Protein AF-0000000071183045 (afdb_homodimer)

Secondary structure (DSSP, 8-state):
---EEEEEEEEE-GGG-S-SS----TT--SS--TTSHHHHHHHHHHTT--SSPP-EEES--PPTT-EEEEEEEEEEE--SS---HHHHHHHHHHHHHHHT-SEEEEEEEEE-TT--TTT--SEEEEEEEEEEE--GGG--S-HHHHHHHS---GGGTTTSEEE--TT--HHHHHHTGGGGSEEEE-GGGPPP-TT--TT---EEEEEEEEEEE---SS--TGGGGEEEEEEEEEES---TTHHHHHHHHHHHHHTTSS-HHHHHHHHHS--TT-S-TTSPPPPGGGEEEEEEE--GGGGGPPP--------------------------------------------/---EEEEEEEEE-GGG-S-SS----TT--SS--TTSHHHHHHHHHHTT--SSPP-EEES--PPTT-EEEEEEEEEEE--SS---HHHHHHHHHHHHHHHT-SEEEEEEEEE-TT--TTT--SEEEEEEEEEEE--GGG--S-HHHHHHHS---GGGTTTSEEE--TT--HHHHHHTGGGGSEEEE-GGGPPP-TT--TT---EEEEEEEEEEE---SS--TGGGGEEEEEEEEEES---TTHHHHHHHHHHHHHTTSS-HHHHHHHHHS--TT-S-TTSPPPPGGGEEEEEEE--GGGGGPPP------------S-------------------------------

Sequence (694 aa):
MGRRRFLMYFSYIGKQFSGLQRQITRDRENQHDVTTVQGLLEYALHRLRPENEVHVIPSSRTDQGVHALRSAAHVDLDFKWNFDSDFLTHSLNCFFSQTGVDVRVLETIEVSPHFHSRHLPQWRQYLYRFAVLNNASLLKDNKTANRYVVPLPITEAFRCHFVYDPLWDVNIARKATDIFVGTHDYTSFMARSKGVPPNLKTERTILSCELSPGRPFLPCDISKDWTFWNVRVRGRSFLYKMVRRMVSSLLALGGKKMSKTDIRYLLENPSQDNWPNYIHTVPGYALYLENVYYDPKDYWIEAPVLSTSQEGEDGDGIGEGDDEEEEEEEEEEEEIREGSSMKRSEKMGRRRFLMYFSYIGKQFSGLQRQITRDRENQHDVTTVQGLLEYALHRLRPENEVHVIPSSRTDQGVHALRSAAHVDLDFKWNFDSDFLTHSLNCFFSQTGVDVRVLETIEVSPHFHSRHLPQWRQYLYRFAVLNNASLLKDNKTANRYVVPLPITEAFRCHFVYDPLWDVNIARKATDIFVGTHDYTSFMARSKGVPPNLKTERTILSCELSPGRPFLPCDISKDWTFWNVRVRGRSFLYKMVRRMVSSLLALGGKKMSKTDIRYLLENPSQDNWPNYIHTVPGYALYLENVYYDPKDYWIEAPVLSTSQEGEDGDGIGEGDDEEEEEEEEEEEEIREGSSMKRSEK

Solvent-accessible surface area (backbone atoms only — not comparable to full-atom values): 38723 Å² total; per-residue (Å²): 112,59,77,42,28,32,41,34,32,27,20,28,58,18,73,83,24,71,13,30,56,69,78,84,52,85,86,65,74,83,75,68,49,63,48,14,52,44,21,36,53,33,43,55,51,50,73,70,59,43,77,51,80,68,57,69,41,54,36,66,79,45,55,45,21,27,26,24,64,26,40,43,26,27,36,57,46,24,37,91,63,90,77,54,45,61,52,53,24,26,53,45,26,49,50,26,62,73,69,65,51,58,50,42,48,46,44,44,40,80,36,26,86,62,49,49,46,57,76,53,44,65,32,34,30,37,36,37,34,34,28,31,34,67,48,67,85,63,61,52,91,51,66,82,49,32,79,28,43,44,58,70,50,58,86,39,63,72,48,40,41,79,40,93,44,60,77,50,32,64,67,63,25,44,70,50,32,61,77,60,46,39,76,44,41,43,35,23,38,28,61,91,53,100,76,60,60,93,80,61,79,47,64,36,43,28,75,42,46,46,65,44,84,46,66,65,52,69,82,48,81,55,42,70,40,40,48,34,32,33,39,37,40,30,23,54,59,78,56,58,59,22,69,40,35,52,50,30,51,38,55,32,29,18,61,68,75,41,52,72,65,55,54,50,45,38,48,75,50,55,30,66,79,63,50,58,87,87,60,66,70,51,72,38,30,18,31,26,37,52,36,61,40,63,57,75,74,49,40,64,37,69,72,80,73,74,75,75,79,78,76,80,76,76,73,77,76,83,82,83,80,76,76,80,76,81,76,81,77,78,81,75,82,79,79,82,74,84,72,86,79,80,77,71,73,80,133,112,58,76,42,30,33,40,34,33,28,20,30,59,16,75,82,26,72,12,32,54,68,77,85,54,86,83,65,78,86,68,70,47,64,47,15,52,44,20,36,53,34,45,55,51,50,72,70,59,44,78,50,79,68,58,70,41,53,35,65,78,46,54,46,20,27,26,25,63,26,40,44,25,27,36,55,45,23,37,91,61,90,78,55,45,62,51,54,25,27,54,45,25,49,50,27,62,73,68,65,51,58,52,41,50,44,45,44,40,79,35,27,83,63,49,50,46,57,78,54,44,66,32,32,30,36,37,36,33,33,29,32,33,65,46,66,84,62,59,53,90,51,68,82,47,32,81,28,42,44,57,69,49,61,86,38,63,70,47,40,40,78,41,92,44,60,75,51,34,64,66,63,25,44,69,50,31,60,76,61,46,40,78,42,40,42,36,23,37,28,59,91,55,100,77,61,61,94,80,60,79,46,65,35,43,27,74,42,46,44,64,45,83,45,66,64,53,68,83,47,80,56,44,70,41,39,48,37,31,33,38,38,40,29,23,55,59,78,57,58,58,24,70,39,36,54,49,29,50,37,54,33,29,19,60,68,75,39,52,72,65,55,54,50,45,38,48,76,50,55,29,67,80,62,51,59,86,89,59,67,69,50,70,38,32,18,31,28,38,53,37,63,39,63,57,76,73,48,39,64,36,70,72,79,75,75,78,78,78,80,76,80,75,79,75,69,90,75,73,83,80,78,78,79,78,80,77,80,81,77,80,74,80,77,77,81,73,80,77,82,68,90,73,80,65,87,114

Structure (mmCIF, N/CA/C/O backbone):
data_AF-0000000071183045-model_v1
#
loop_
_entity.id
_entity.type
_entity.pdbx_description
1 polymer 'tRNA pseudouridine synthase'
#
loop_
_atom_site.group_PDB
_atom_site.id
_atom_site.type_symbol
_atom_site.label_atom_id
_atom_site.label_alt_id
_atom_site.label_comp_id
_atom_site.label_asym_id
_atom_site.label_entity_id
_atom_site.label_seq_id
_atom_site.pdbx_PDB_ins_code
_atom_site.Cartn_x
_atom_site.Cartn_y
_atom_site.Cartn_z
_atom_site.occupancy
_atom_site.B_iso_or_equiv
_atom_site.auth_seq_id
_atom_site.auth_comp_id
_atom_site.auth_asym_id
_atom_site.auth_atom_id
_atom_site.pdbx_PDB_model_num
ATOM 1 N N . MET A 1 1 ? 25 -17.391 -27.828 1 68.25 1 MET A N 1
ATOM 2 C CA . MET A 1 1 ? 25.344 -18.297 -26.734 1 68.25 1 MET A CA 1
ATOM 3 C C . MET A 1 1 ? 24.25 -19.359 -26.547 1 68.25 1 MET A C 1
ATOM 5 O O . MET A 1 1 ? 24.422 -20.281 -25.766 1 68.25 1 MET A O 1
ATOM 9 N N . GLY A 1 2 ? 23.234 -19.422 -27.312 1 84.38 2 GLY A N 1
ATOM 10 C CA . GLY A 1 2 ? 22.125 -20.359 -27.328 1 84.38 2 GLY A CA 1
ATOM 11 C C . GLY A 1 2 ? 20.984 -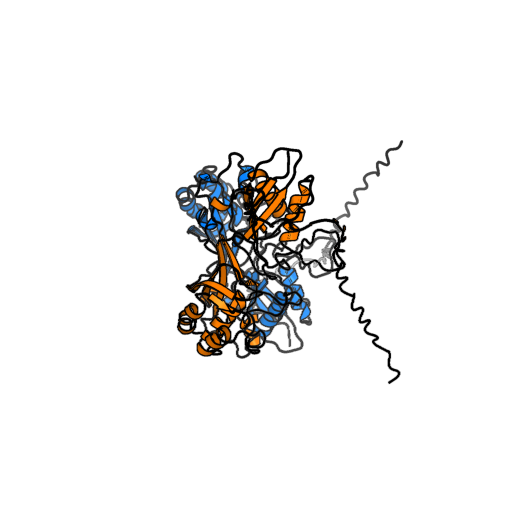19.953 -26.422 1 84.38 2 GLY A C 1
ATOM 12 O O . GLY A 1 2 ? 21.156 -19.125 -25.516 1 84.38 2 GLY A O 1
ATOM 13 N N . ARG A 1 3 ? 19.938 -20.5 -26.656 1 92.06 3 ARG A N 1
ATOM 14 C CA . ARG A 1 3 ? 18.719 -20.203 -25.906 1 92.06 3 ARG A CA 1
ATOM 15 C C . ARG A 1 3 ? 18.75 -20.812 -24.516 1 92.06 3 ARG A C 1
ATOM 17 O O . ARG A 1 3 ? 19.094 -22 -24.359 1 92.06 3 ARG A O 1
ATOM 24 N N . ARG A 1 4 ? 18.531 -19.969 -23.516 1 94.75 4 ARG A N 1
ATOM 25 C CA . ARG A 1 4 ? 18.469 -20.391 -22.125 1 94.75 4 ARG A CA 1
ATOM 26 C C . ARG A 1 4 ? 17.109 -20.094 -21.516 1 94.75 4 ARG A C 1
ATOM 28 O O . ARG A 1 4 ? 16.5 -19.062 -21.828 1 94.75 4 ARG A O 1
ATOM 35 N N . ARG A 1 5 ? 16.672 -21.047 -20.672 1 96.38 5 ARG A N 1
ATOM 36 C CA . ARG A 1 5 ? 15.406 -20.828 -19.984 1 96.38 5 ARG A CA 1
ATOM 37 C C . ARG A 1 5 ? 15.625 -20.328 -18.578 1 96.38 5 ARG A C 1
ATOM 39 O O . ARG A 1 5 ? 16.484 -20.828 -17.844 1 96.38 5 ARG A O 1
ATOM 46 N N . PHE A 1 6 ? 14.82 -19.328 -18.203 1 97.31 6 PHE A N 1
ATOM 47 C CA . PHE A 1 6 ? 14.914 -18.734 -16.875 1 97.31 6 PHE A CA 1
ATOM 48 C C . PHE A 1 6 ? 13.555 -18.766 -16.172 1 97.31 6 PHE A C 1
ATOM 50 O O . PHE A 1 6 ? 12.531 -18.453 -16.781 1 97.31 6 PHE A O 1
ATOM 57 N N . LEU A 1 7 ? 13.578 -19.266 -14.898 1 97.88 7 LEU A N 1
ATOM 58 C CA . LEU A 1 7 ? 12.469 -19.078 -13.969 1 97.88 7 LEU A CA 1
ATOM 59 C C . LEU A 1 7 ? 12.594 -17.734 -13.25 1 97.88 7 LEU A C 1
ATOM 61 O O . LEU A 1 7 ? 13.633 -17.438 -12.656 1 97.88 7 LEU A O 1
ATOM 65 N N . MET A 1 8 ? 11.586 -16.938 -13.312 1 97.75 8 MET A N 1
ATOM 66 C CA . MET A 1 8 ? 11.555 -15.641 -12.641 1 97.75 8 MET A CA 1
ATOM 67 C C . MET A 1 8 ? 10.461 -15.609 -11.578 1 97.75 8 MET A C 1
ATOM 69 O O . MET A 1 8 ? 9.297 -15.883 -11.867 1 97.75 8 MET A O 1
ATOM 73 N N . TYR A 1 9 ? 10.852 -15.359 -10.359 1 98.12 9 TYR A N 1
ATOM 74 C CA . TYR A 1 9 ? 9.891 -15.016 -9.312 1 98.12 9 TYR A CA 1
ATOM 75 C C . TYR A 1 9 ? 9.688 -13.508 -9.242 1 98.12 9 TYR A C 1
ATOM 77 O O . TYR A 1 9 ? 10.648 -12.734 -9.336 1 98.12 9 TYR A O 1
ATOM 85 N N . PHE A 1 10 ? 8.469 -13.078 -9.141 1 98.12 10 PHE A N 1
ATOM 86 C CA . PHE A 1 10 ? 8.195 -11.648 -9.141 1 98.12 10 PHE A CA 1
ATOM 87 C C . PHE A 1 10 ? 6.945 -11.336 -8.32 1 98.12 10 PHE A C 1
ATOM 89 O O . PHE A 1 10 ? 6.156 -12.234 -8.023 1 98.12 10 PHE A O 1
ATOM 96 N N . SER A 1 11 ? 6.836 -10.141 -7.898 1 98.38 11 SER A N 1
ATOM 97 C CA . SER A 1 11 ? 5.691 -9.625 -7.156 1 98.38 11 SER A CA 1
ATOM 98 C C . SER A 1 11 ? 5.102 -8.391 -7.832 1 98.38 11 SER A C 1
ATOM 100 O O . SER A 1 11 ? 5.75 -7.773 -8.68 1 98.38 11 SER A O 1
ATOM 102 N N . TYR A 1 12 ? 3.812 -8.148 -7.559 1 97.69 12 TYR A N 1
ATOM 103 C CA . TYR A 1 12 ? 3.188 -6.941 -8.094 1 97.69 12 TYR A CA 1
ATOM 104 C C . TYR A 1 12 ? 1.964 -6.551 -7.27 1 97.69 12 TYR A C 1
ATOM 106 O O . TYR A 1 12 ? 1.359 -7.398 -6.605 1 97.69 12 TYR A O 1
ATOM 114 N N . ILE A 1 13 ? 1.678 -5.246 -7.273 1 97.12 13 ILE A N 1
ATOM 115 C CA . ILE A 1 13 ? 0.384 -4.727 -6.844 1 97.12 13 ILE A CA 1
ATOM 116 C C . ILE A 1 13 ? -0.537 -4.574 -8.055 1 97.12 13 ILE A C 1
ATOM 118 O O . ILE A 1 13 ? -0.238 -3.814 -8.977 1 97.12 13 ILE A O 1
ATOM 122 N N . GLY A 1 14 ? -1.655 -5.23 -8.016 1 96.5 14 GLY A N 1
ATOM 123 C CA . GLY A 1 14 ? -2.467 -5.43 -9.211 1 96.5 14 GLY A CA 1
ATOM 124 C C . GLY A 1 14 ? -3.391 -4.262 -9.5 1 96.5 14 GLY A C 1
ATOM 125 O O . GLY A 1 14 ? -4.039 -4.223 -10.547 1 96.5 14 GLY A O 1
ATOM 126 N N . LYS A 1 15 ? -3.41 -3.264 -8.664 1 91.81 15 LYS A N 1
ATOM 127 C CA . LYS A 1 15 ? -4.387 -2.18 -8.742 1 91.81 15 LYS A CA 1
ATOM 128 C C . LYS A 1 15 ? -4.398 -1.543 -10.125 1 91.81 15 LYS A C 1
ATOM 130 O O . LYS A 1 15 ? -5.461 -1.209 -10.656 1 91.81 15 LYS A O 1
ATOM 135 N N . GLN A 1 16 ? -3.289 -1.436 -10.75 1 88.19 16 GLN A N 1
ATOM 136 C CA . GLN A 1 16 ? -3.211 -0.687 -12 1 88.19 16 GLN A CA 1
ATOM 137 C C . GLN A 1 16 ? -3.188 -1.624 -13.203 1 88.19 16 GLN A C 1
ATOM 139 O O . GLN A 1 16 ? -3.057 -1.176 -14.344 1 88.19 16 GLN A O 1
ATOM 144 N N . PHE A 1 17 ? -3.355 -2.902 -12.992 1 91.31 17 PHE A N 1
ATOM 145 C CA . PHE A 1 17 ? -3.199 -3.852 -14.094 1 91.31 17 PHE A CA 1
ATOM 146 C C . PHE A 1 17 ? -4.535 -4.492 -14.445 1 91.31 17 PHE A C 1
ATOM 148 O O . PHE A 1 17 ? -5.375 -4.715 -13.578 1 91.31 17 PHE A O 1
ATOM 155 N N . SER A 1 18 ? -4.707 -4.812 -15.648 1 87.25 18 SER A N 1
ATOM 156 C CA . SER A 1 18 ? -5.891 -5.512 -16.141 1 87.25 18 SER A CA 1
ATOM 157 C C . SER A 1 18 ? -5.781 -7.016 -15.914 1 87.25 18 SER A C 1
ATOM 159 O O . SER A 1 18 ? -6.559 -7.793 -16.469 1 87.25 18 SER A O 1
ATOM 161 N N . GLY A 1 19 ? -4.797 -7.383 -15.156 1 86.69 19 GLY A N 1
ATOM 162 C CA . GLY A 1 19 ? -4.523 -8.781 -14.883 1 86.69 19 GLY A CA 1
ATOM 163 C C . GLY A 1 19 ? -3.082 -9.172 -15.156 1 86.69 19 GLY A C 1
ATOM 164 O O . GLY A 1 19 ? -2.271 -8.336 -15.555 1 86.69 19 GLY A O 1
ATOM 165 N N . LEU A 1 20 ? -2.842 -10.383 -14.93 1 87.38 20 LEU A N 1
ATOM 166 C CA . LEU A 1 20 ? -1.481 -10.867 -15.148 1 87.38 20 LEU A CA 1
ATOM 167 C C . LEU A 1 20 ? -1.269 -11.242 -16.609 1 87.38 20 LEU A C 1
ATOM 169 O O . LEU A 1 20 ? -0.281 -10.828 -17.219 1 87.38 20 LEU A O 1
ATOM 173 N N . GLN A 1 21 ? -2.238 -12.023 -17.109 1 84 21 GLN A N 1
ATOM 174 C CA . GLN A 1 21 ? -2.039 -12.578 -18.438 1 84 21 GLN A CA 1
ATOM 175 C C . GLN A 1 21 ? -2.467 -11.594 -19.516 1 84 21 GLN A C 1
ATOM 177 O O . GLN A 1 21 ? -3.473 -10.898 -19.375 1 84 21 GLN A O 1
ATOM 182 N N . ARG A 1 22 ? -1.771 -11.602 -20.594 1 73.94 22 ARG A N 1
ATOM 183 C CA . ARG A 1 22 ? -2.064 -10.766 -21.75 1 73.94 22 ARG A CA 1
ATOM 184 C C . ARG A 1 22 ? -3.422 -11.109 -22.344 1 73.94 22 ARG A C 1
ATOM 186 O O . ARG A 1 22 ? -3.787 -12.289 -22.422 1 73.94 22 ARG A O 1
ATOM 193 N N . GLN A 1 23 ? -4.191 -10 -22.469 1 63.72 23 GLN A N 1
ATOM 194 C CA . GLN A 1 23 ? -5.473 -10.211 -23.141 1 63.72 23 GLN A CA 1
ATOM 195 C C . GLN A 1 23 ? -5.355 -9.969 -24.641 1 63.72 23 GLN A C 1
ATOM 197 O O . GLN A 1 23 ? -4.676 -9.039 -25.078 1 63.72 23 GLN A O 1
ATOM 202 N N . ILE A 1 24 ? -5.316 -11.07 -25.5 1 50.5 24 ILE A N 1
ATOM 203 C CA . ILE A 1 24 ? -5.211 -10.984 -26.953 1 50.5 24 ILE A CA 1
ATOM 204 C C . ILE A 1 24 ? -6.453 -10.297 -27.516 1 50.5 24 ILE A C 1
ATOM 206 O O . ILE A 1 24 ? -7.559 -10.836 -27.422 1 50.5 24 ILE A O 1
ATOM 210 N N . THR A 1 25 ? -6.734 -9.133 -27.25 1 44.16 25 THR A N 1
ATOM 211 C CA . THR A 1 25 ? -7.859 -8.57 -27.984 1 44.16 25 THR A CA 1
ATOM 212 C C . THR A 1 25 ? -7.508 -8.391 -29.469 1 44.16 25 THR A C 1
ATOM 214 O O . THR A 1 25 ? -6.336 -8.242 -29.812 1 44.16 25 THR A O 1
ATOM 217 N N . ARG A 1 26 ? -8.555 -8.625 -30.438 1 39.81 26 ARG A N 1
ATOM 218 C CA . ARG A 1 26 ? -8.5 -8.609 -31.906 1 39.81 26 ARG A CA 1
ATOM 219 C C . ARG A 1 26 ? -7.594 -7.492 -32.406 1 39.81 26 ARG A C 1
ATOM 221 O O . ARG A 1 26 ? -6.961 -7.625 -33.438 1 39.81 26 ARG A O 1
ATOM 228 N N . ASP A 1 27 ? -8.008 -6.375 -32.219 1 40.09 27 ASP A N 1
ATOM 229 C CA . ASP A 1 27 ? -7.477 -5.254 -33 1 40.09 27 ASP A CA 1
ATOM 230 C C . ASP A 1 27 ? -6.008 -5 -32.656 1 40.09 27 ASP A C 1
ATOM 232 O O . ASP A 1 27 ? -5.359 -4.16 -33.281 1 40.09 27 ASP A O 1
ATOM 236 N N . ARG A 1 28 ? -5.688 -5.379 -31.438 1 42.72 28 ARG A N 1
ATOM 237 C CA . ARG A 1 28 ? -4.363 -4.848 -31.125 1 42.72 28 ARG A CA 1
ATOM 238 C C . ARG A 1 28 ? -3.271 -5.852 -31.484 1 42.72 28 ARG A C 1
ATOM 240 O O . ARG A 1 28 ? -2.889 -6.68 -30.656 1 42.72 28 ARG A O 1
ATOM 247 N N . GLU A 1 29 ? -3.215 -6.484 -32.562 1 41.19 29 GLU A N 1
ATOM 248 C CA . GLU A 1 29 ? -2.148 -7.316 -33.125 1 41.19 29 GLU A CA 1
ATOM 249 C C . GLU A 1 29 ? -0.811 -7.008 -32.438 1 41.19 29 GLU A C 1
ATOM 251 O O . GLU A 1 29 ? 0.096 -7.844 -32.438 1 41.19 29 GLU A O 1
ATOM 256 N N . ASN A 1 30 ? -0.237 -5.75 -32.625 1 45.41 30 ASN A N 1
ATOM 257 C CA . ASN A 1 30 ? 1.165 -5.434 -32.406 1 45.41 30 ASN A CA 1
ATOM 258 C C . ASN A 1 30 ? 1.554 -5.695 -30.938 1 45.41 30 ASN A C 1
ATOM 260 O O . ASN A 1 30 ? 2.51 -6.422 -30.672 1 45.41 30 ASN A O 1
ATOM 264 N N . GLN A 1 31 ? 1.867 -4.418 -30.125 1 50.59 31 GLN A N 1
ATOM 265 C CA . GLN A 1 31 ? 2.846 -3.836 -29.203 1 50.59 31 GLN A CA 1
ATOM 266 C C . GLN A 1 31 ? 2.604 -4.305 -27.781 1 50.59 31 GLN A C 1
ATOM 268 O O . GLN A 1 31 ? 1.547 -4.859 -27.469 1 50.59 31 GLN A O 1
ATOM 273 N N . HIS A 1 32 ? 3.523 -4.195 -26.906 1 63.12 32 HIS A N 1
ATOM 274 C CA . HIS A 1 32 ? 3.65 -4.465 -25.484 1 63.12 32 HIS A CA 1
ATOM 275 C C . HIS A 1 32 ? 2.432 -3.965 -24.719 1 63.12 32 HIS A C 1
ATOM 277 O O . HIS A 1 32 ? 2.15 -2.764 -24.703 1 63.12 32 HIS A O 1
ATOM 283 N N . ASP A 1 33 ? 1.422 -5.023 -24.469 1 74.81 33 ASP A N 1
ATOM 284 C CA . ASP A 1 33 ? 0.306 -4.66 -23.609 1 74.81 33 ASP A CA 1
ATOM 285 C C . ASP A 1 33 ? 0.79 -4.352 -22.188 1 74.81 33 ASP A C 1
ATOM 287 O O . ASP A 1 33 ? 0.733 -5.211 -21.312 1 74.81 33 ASP A O 1
ATOM 291 N N . VAL A 1 34 ? 1.215 -3.215 -21.984 1 79.75 34 VAL A N 1
ATOM 292 C CA . VAL A 1 34 ? 1.833 -2.828 -20.719 1 79.75 34 VAL A CA 1
ATOM 293 C C . VAL A 1 34 ? 0.755 -2.619 -19.672 1 79.75 34 VAL A C 1
ATOM 295 O O . VAL A 1 34 ? 1.056 -2.232 -18.531 1 79.75 34 VAL A O 1
ATOM 298 N N . THR A 1 35 ? -0.476 -3.062 -20.094 1 86.62 35 THR A N 1
ATOM 299 C CA . THR A 1 35 ? -1.547 -2.953 -19.109 1 86.62 35 THR A CA 1
ATOM 300 C C . THR A 1 35 ? -1.639 -4.223 -18.266 1 86.62 35 THR A C 1
ATOM 302 O O . THR A 1 35 ? -2.352 -4.254 -17.25 1 86.62 35 THR A O 1
ATOM 305 N N . THR A 1 36 ? -0.938 -5.234 -18.766 1 92.62 36 THR A N 1
ATOM 306 C CA . THR A 1 36 ? -0.857 -6.48 -18.016 1 92.62 36 THR A CA 1
ATOM 307 C C . THR A 1 36 ? 0.551 -6.691 -17.453 1 92.62 36 THR A C 1
ATOM 309 O O . THR A 1 36 ? 1.516 -6.125 -17.969 1 92.62 36 THR A O 1
ATOM 312 N N . VAL A 1 37 ? 0.667 -7.52 -16.438 1 95.62 37 VAL A N 1
ATOM 313 C CA . VAL A 1 37 ? 1.967 -7.785 -15.836 1 95.62 37 VAL A CA 1
ATOM 314 C C . VAL A 1 37 ? 2.85 -8.547 -16.812 1 95.62 37 VAL A C 1
ATOM 316 O O . VAL A 1 37 ? 4.027 -8.227 -16.984 1 95.62 37 VAL A O 1
ATOM 319 N N . GLN A 1 38 ? 2.215 -9.555 -17.484 1 95.56 38 GLN A N 1
ATOM 320 C CA . GLN A 1 38 ? 2.945 -10.32 -18.484 1 95.56 38 GLN A CA 1
ATOM 321 C C . GLN A 1 38 ? 3.492 -9.406 -19.578 1 95.56 38 GLN A C 1
ATOM 323 O O . GLN A 1 38 ? 4.668 -9.5 -19.938 1 95.56 38 GLN A O 1
ATOM 328 N N . GLY A 1 39 ? 2.639 -8.586 -20.094 1 93.94 39 GLY A N 1
ATOM 329 C CA . GLY A 1 39 ? 3.066 -7.656 -21.125 1 93.94 39 GLY A CA 1
ATOM 330 C C . GLY A 1 39 ? 4.195 -6.746 -20.672 1 93.94 39 GLY A C 1
ATOM 331 O O . GLY A 1 39 ? 5.117 -6.473 -21.453 1 93.94 39 GLY A O 1
ATOM 332 N N . LEU A 1 40 ? 4.133 -6.281 -19.484 1 94.31 40 LEU A N 1
ATOM 333 C CA . LEU A 1 40 ? 5.164 -5.406 -18.938 1 94.31 40 LEU A CA 1
ATOM 334 C C . LEU A 1 40 ? 6.492 -6.145 -18.812 1 94.31 40 LEU A C 1
ATOM 336 O O . LEU A 1 40 ? 7.547 -5.594 -19.141 1 94.31 40 LEU A O 1
ATOM 340 N N . LEU A 1 41 ? 6.445 -7.355 -18.328 1 96.44 41 LEU A N 1
ATOM 341 C CA . LEU A 1 41 ? 7.648 -8.18 -18.219 1 96.44 41 LEU A CA 1
ATOM 342 C C . LEU A 1 41 ? 8.281 -8.391 -19.594 1 96.44 41 LEU A C 1
ATOM 344 O O . LEU A 1 41 ? 9.5 -8.242 -19.75 1 96.44 41 LEU A O 1
ATOM 348 N N . GLU A 1 42 ? 7.457 -8.719 -20.547 1 96.12 42 GLU A N 1
ATOM 349 C CA . GLU A 1 42 ? 7.945 -8.953 -21.906 1 96.12 42 GLU A CA 1
ATOM 350 C C . GLU A 1 42 ? 8.555 -7.691 -22.5 1 96.12 42 GLU A C 1
ATOM 352 O O . GLU A 1 42 ? 9.609 -7.746 -23.141 1 96.12 42 GLU A O 1
ATOM 357 N N . TYR A 1 43 ? 7.906 -6.621 -22.234 1 94.5 43 TYR A N 1
ATOM 358 C CA . TYR A 1 43 ? 8.422 -5.348 -22.719 1 94.5 43 TYR A CA 1
ATOM 359 C C . TYR A 1 43 ? 9.789 -5.047 -22.109 1 94.5 43 TYR A C 1
ATOM 361 O O . TYR A 1 43 ? 10.727 -4.691 -22.828 1 94.5 43 TYR A O 1
ATOM 369 N N . ALA A 1 44 ? 9.883 -5.156 -20.844 1 96 44 ALA A N 1
ATOM 370 C CA . ALA A 1 44 ? 11.141 -4.883 -20.141 1 96 44 ALA A CA 1
ATOM 371 C C . ALA A 1 44 ? 12.258 -5.789 -20.641 1 96 44 ALA A C 1
ATOM 373 O O . ALA A 1 44 ? 13.391 -5.344 -20.812 1 96 44 ALA A O 1
ATOM 374 N N . LEU A 1 45 ? 11.961 -7.043 -20.891 1 96.06 45 LEU A N 1
ATOM 375 C CA . LEU A 1 45 ? 12.945 -8 -21.391 1 96.06 45 LEU A CA 1
ATOM 376 C C . LEU A 1 45 ? 13.352 -7.684 -22.828 1 96.06 45 LEU A C 1
ATOM 378 O O . LEU A 1 45 ? 14.516 -7.832 -23.188 1 96.06 45 LEU A O 1
ATOM 382 N N . HIS A 1 46 ? 12.406 -7.32 -23.578 1 94.44 46 HIS A N 1
ATOM 383 C CA . HIS A 1 46 ? 12.672 -6.973 -24.969 1 94.44 46 HIS A CA 1
ATOM 384 C C . HIS A 1 46 ? 13.672 -5.828 -25.078 1 94.44 46 HIS A C 1
ATOM 386 O O . HIS A 1 46 ? 14.477 -5.785 -26.016 1 94.44 46 HIS A O 1
ATOM 392 N N . ARG A 1 47 ? 13.594 -4.973 -24.125 1 93.94 47 ARG A N 1
ATOM 393 C CA . ARG A 1 47 ? 14.492 -3.826 -24.125 1 93.94 47 ARG A CA 1
ATOM 394 C C . ARG A 1 47 ? 15.945 -4.273 -24 1 93.94 47 ARG A C 1
ATOM 396 O O . ARG A 1 47 ? 16.859 -3.521 -24.328 1 93.94 47 ARG A O 1
ATOM 403 N N . LEU A 1 48 ? 16.172 -5.484 -23.516 1 94.5 48 LEU A N 1
ATOM 404 C CA . LEU A 1 48 ? 17.516 -6.012 -23.375 1 94.5 48 LEU A CA 1
ATOM 405 C C . LEU A 1 48 ? 18.016 -6.586 -24.703 1 94.5 48 LEU A C 1
ATOM 407 O O . LEU A 1 48 ? 19.156 -7.059 -24.797 1 94.5 48 LEU A O 1
ATOM 411 N N . ARG A 1 49 ? 17.188 -6.672 -25.656 1 93.06 49 ARG A N 1
ATOM 412 C CA . ARG A 1 49 ? 17.484 -6.988 -27.062 1 93.06 49 ARG A CA 1
ATOM 413 C C . ARG A 1 49 ? 17.953 -8.43 -27.203 1 93.06 49 ARG A C 1
ATOM 415 O O . ARG A 1 49 ? 19 -8.695 -27.797 1 93.06 49 ARG A O 1
ATOM 422 N N . PRO A 1 50 ? 17.219 -9.312 -26.703 1 94.62 50 PRO A N 1
ATOM 423 C CA . PRO A 1 50 ? 17.531 -10.703 -27.031 1 94.62 50 PRO A CA 1
ATOM 424 C C . PRO A 1 50 ? 17.359 -11.016 -28.516 1 94.62 50 PRO A C 1
ATOM 426 O O . PRO A 1 50 ? 16.641 -10.289 -29.234 1 94.62 50 PRO A O 1
ATOM 429 N N . GLU A 1 51 ? 17.969 -12.117 -28.984 1 94.38 51 GLU A N 1
ATOM 430 C CA . GLU A 1 51 ? 17.906 -12.516 -30.391 1 94.38 51 GLU A CA 1
ATOM 431 C C . GLU A 1 51 ? 16.547 -13.141 -30.719 1 94.38 51 GLU A C 1
ATOM 433 O O . GLU A 1 51 ? 16.094 -13.086 -31.859 1 94.38 51 GLU A O 1
ATOM 438 N N . ASN A 1 52 ? 15.992 -13.719 -29.75 1 94.56 52 ASN A N 1
ATOM 439 C CA . ASN A 1 52 ? 14.711 -14.375 -29.969 1 94.56 52 ASN A CA 1
ATOM 440 C C . ASN A 1 52 ? 13.539 -13.5 -29.516 1 94.56 52 ASN A C 1
ATOM 442 O O . ASN A 1 52 ? 13.742 -12.516 -28.812 1 94.56 52 ASN A O 1
ATOM 446 N N . GLU A 1 53 ? 12.359 -13.883 -30 1 93.31 53 GLU A N 1
ATOM 447 C CA . GLU A 1 53 ? 11.141 -13.258 -29.484 1 93.31 53 GLU A CA 1
ATOM 448 C C . GLU A 1 53 ? 10.914 -13.617 -28.016 1 93.31 53 GLU A C 1
ATOM 450 O O . GLU A 1 53 ? 11.117 -14.766 -27.609 1 93.31 53 GLU A O 1
ATOM 455 N N . VAL A 1 54 ? 10.523 -12.633 -27.266 1 94.75 54 VAL A N 1
ATOM 456 C CA . VAL A 1 54 ? 10.336 -12.82 -25.828 1 94.75 54 VAL A CA 1
ATOM 457 C C . VAL A 1 54 ? 8.883 -13.211 -25.547 1 94.75 54 VAL A C 1
ATOM 459 O O . VAL A 1 54 ? 7.961 -12.469 -25.875 1 94.75 54 VAL A O 1
ATOM 462 N N . HIS A 1 55 ? 8.711 -14.367 -25 1 94.88 55 HIS A N 1
ATOM 463 C CA . HIS A 1 55 ? 7.406 -14.852 -24.578 1 94.88 55 HIS A CA 1
ATOM 464 C C . HIS A 1 55 ? 7.461 -15.359 -23.141 1 94.88 55 HIS A C 1
ATOM 466 O O . HIS A 1 55 ? 8.086 -16.391 -22.859 1 94.88 55 HIS A O 1
ATOM 472 N N . VAL A 1 56 ? 6.797 -14.625 -22.297 1 96.38 56 VAL A N 1
ATOM 473 C CA . VAL A 1 56 ? 6.77 -14.992 -20.891 1 96.38 56 VAL A CA 1
ATOM 474 C C . VAL A 1 56 ? 5.574 -15.898 -20.609 1 96.38 56 VAL A C 1
ATOM 476 O O . VAL A 1 56 ? 4.449 -15.594 -21.016 1 96.38 56 VAL A O 1
ATOM 479 N N . ILE A 1 57 ? 5.793 -17.031 -19.938 1 96.88 57 ILE A N 1
ATOM 480 C CA . ILE A 1 57 ? 4.73 -17.969 -19.562 1 96.88 57 ILE A CA 1
ATOM 481 C C . ILE A 1 57 ? 4.492 -17.922 -18.062 1 96.88 57 ILE A C 1
ATOM 483 O O . ILE A 1 57 ? 5.305 -18.422 -17.281 1 96.88 57 ILE A O 1
ATOM 487 N N . PRO A 1 58 ? 3.434 -17.328 -17.656 1 96.56 58 PRO A N 1
ATOM 488 C CA . PRO A 1 58 ? 3.156 -17.219 -16.219 1 96.56 58 PRO A CA 1
ATOM 489 C C . PRO A 1 58 ? 2.711 -18.547 -15.609 1 96.56 58 PRO A C 1
ATOM 491 O O . PRO A 1 58 ? 2.143 -19.391 -16.297 1 96.56 58 PRO A O 1
ATOM 494 N N . SER A 1 59 ? 3.053 -18.688 -14.32 1 96.06 59 SER A N 1
ATOM 495 C CA . SER A 1 59 ? 2.619 -19.844 -13.555 1 96.06 59 SER A CA 1
ATOM 496 C C . SER A 1 59 ? 1.121 -19.797 -13.273 1 96.06 59 SER A C 1
ATOM 498 O O . SER A 1 59 ? 0.476 -20.844 -13.141 1 96.06 59 SER A O 1
ATOM 500 N N . SER A 1 60 ? 0.613 -18.594 -13.102 1 93.31 60 SER A N 1
ATOM 501 C CA . SER A 1 60 ? -0.767 -18.375 -12.688 1 93.31 60 SER A CA 1
ATOM 502 C C . SER A 1 60 ? -1.4 -17.234 -13.492 1 93.31 60 SER A C 1
ATOM 504 O O . SER A 1 60 ? -0.695 -16.406 -14.062 1 93.31 60 SER A O 1
ATOM 506 N N . ARG A 1 61 ? -2.705 -17.297 -13.562 1 88.19 61 ARG A N 1
ATOM 507 C CA . ARG A 1 61 ? -3.486 -16.219 -14.148 1 88.19 61 ARG A CA 1
ATOM 508 C C . ARG A 1 61 ? -4.328 -15.508 -13.094 1 88.19 61 ARG A C 1
ATOM 510 O O . ARG A 1 61 ? -5.23 -16.109 -12.508 1 88.19 61 ARG A O 1
ATOM 517 N N . THR A 1 62 ? -3.902 -14.328 -12.742 1 91.88 62 THR A N 1
ATOM 518 C CA . THR A 1 62 ? -4.668 -13.562 -11.758 1 91.88 62 THR A CA 1
ATOM 519 C C . THR A 1 62 ? -5.555 -12.531 -12.453 1 91.88 62 THR A C 1
ATOM 521 O O . THR A 1 62 ? -5.156 -11.93 -13.445 1 91.88 62 THR A O 1
ATOM 524 N N . ASP A 1 63 ? -6.73 -12.336 -11.867 1 90.69 63 ASP A N 1
ATOM 525 C CA . ASP A 1 63 ? -7.711 -11.383 -12.383 1 90.69 63 ASP A CA 1
ATOM 526 C C . ASP A 1 63 ? -7.227 -9.945 -12.203 1 90.69 63 ASP A C 1
ATOM 528 O O . ASP A 1 63 ? -6.219 -9.703 -11.531 1 90.69 63 ASP A O 1
ATOM 532 N N . GLN A 1 64 ? -7.953 -9.125 -12.859 1 92.5 64 GLN A N 1
ATOM 533 C CA . GLN A 1 64 ? -7.711 -7.695 -12.68 1 92.5 64 GLN A CA 1
ATOM 534 C C . GLN A 1 64 ? -7.766 -7.309 -11.203 1 92.5 64 GLN A C 1
ATOM 536 O O . GLN A 1 64 ? -8.664 -7.738 -10.477 1 92.5 64 GLN A O 1
ATOM 541 N N . GLY A 1 65 ? -6.75 -6.605 -10.82 1 95.12 65 GLY A N 1
ATOM 542 C CA . GLY A 1 65 ? -6.758 -6.051 -9.477 1 95.12 65 GLY A CA 1
ATOM 543 C C . GLY A 1 65 ? -6.094 -6.953 -8.453 1 95.12 65 GLY A C 1
ATOM 544 O O . GLY A 1 65 ? -5.762 -6.512 -7.355 1 95.12 65 GLY A O 1
ATOM 545 N N . VAL A 1 66 ? -5.945 -8.234 -8.789 1 98.12 66 VAL A N 1
ATOM 546 C CA . VAL A 1 66 ? -5.348 -9.172 -7.852 1 98.12 66 VAL A CA 1
ATOM 547 C C . VAL A 1 66 ? -3.85 -8.906 -7.73 1 98.12 66 VAL A C 1
ATOM 549 O O . VAL A 1 66 ? -3.189 -8.586 -8.719 1 98.12 66 VAL A O 1
ATOM 552 N N . HIS A 1 67 ? -3.334 -8.992 -6.535 1 98.19 67 HIS A N 1
ATOM 553 C CA . HIS A 1 67 ? -1.921 -8.781 -6.246 1 98.19 67 HIS A CA 1
ATOM 554 C C . HIS A 1 67 ? -1.157 -10.102 -6.234 1 98.19 67 HIS A C 1
ATOM 556 O O . HIS A 1 67 ? -1.764 -11.172 -6.207 1 98.19 67 HIS A O 1
ATOM 562 N N . ALA A 1 68 ? 0.145 -9.984 -6.246 1 98.31 68 ALA A N 1
ATOM 563 C CA . ALA A 1 68 ? 0.994 -11.156 -6.043 1 98.31 68 ALA A CA 1
ATOM 564 C C . ALA A 1 68 ? 2.209 -10.812 -5.188 1 98.31 68 ALA A C 1
ATOM 566 O O . ALA A 1 68 ? 2.922 -9.844 -5.473 1 98.31 68 ALA A O 1
ATOM 567 N N . LEU A 1 69 ? 2.41 -11.602 -4.164 1 98.12 69 LEU A N 1
ATOM 568 C CA . LEU A 1 69 ? 3.598 -11.445 -3.328 1 98.12 69 LEU A CA 1
ATOM 569 C C . LEU A 1 69 ? 4.766 -12.242 -3.893 1 98.12 69 LEU A C 1
ATOM 571 O O . LEU A 1 69 ? 5.926 -11.836 -3.76 1 98.12 69 LEU A O 1
ATOM 575 N N . ARG A 1 70 ? 4.461 -13.344 -4.477 1 98.06 70 ARG A N 1
ATOM 576 C CA . ARG A 1 70 ? 5.453 -14.195 -5.125 1 98.06 70 ARG A CA 1
ATOM 577 C C . ARG A 1 70 ? 4.82 -15.039 -6.227 1 98.06 70 ARG A C 1
ATOM 579 O O . ARG A 1 70 ? 4.441 -16.188 -5.992 1 98.06 70 ARG A O 1
ATOM 586 N N . SER A 1 71 ? 4.762 -14.484 -7.352 1 97.88 71 SER A N 1
ATOM 587 C CA . SER A 1 71 ? 4.359 -15.203 -8.555 1 97.88 71 SER A CA 1
ATOM 588 C C . SER A 1 71 ? 5.57 -15.773 -9.289 1 97.88 71 SER A C 1
ATOM 590 O O . SER A 1 71 ? 6.703 -15.648 -8.82 1 97.88 71 SER A O 1
ATOM 592 N N . ALA A 1 72 ? 5.297 -16.531 -10.383 1 98.06 72 ALA A N 1
ATOM 593 C CA . ALA A 1 72 ? 6.391 -17.156 -11.133 1 98.06 72 ALA A CA 1
ATOM 594 C C . ALA A 1 72 ? 6.07 -17.203 -12.625 1 98.06 72 ALA A C 1
ATOM 596 O O . ALA A 1 72 ? 4.902 -17.234 -13.016 1 98.06 72 ALA A O 1
ATOM 597 N N . ALA A 1 73 ? 7.078 -17.156 -13.422 1 98.12 73 ALA A N 1
ATOM 598 C CA . ALA A 1 73 ? 7 -17.344 -14.867 1 98.12 73 ALA A CA 1
ATOM 599 C C . ALA A 1 73 ? 8.328 -17.844 -15.43 1 98.12 73 ALA A C 1
ATOM 601 O O . ALA A 1 73 ? 9.375 -17.688 -14.789 1 98.12 73 ALA A O 1
ATOM 602 N N . HIS A 1 74 ? 8.242 -18.484 -16.531 1 97.81 74 HIS A N 1
ATOM 603 C CA . HIS A 1 74 ? 9.5 -18.781 -17.203 1 97.81 74 HIS A CA 1
ATOM 604 C C . HIS A 1 74 ? 9.562 -18.109 -18.578 1 97.81 74 HIS A C 1
ATOM 606 O O . HIS A 1 74 ? 8.539 -17.719 -19.125 1 97.81 74 HIS A O 1
ATOM 612 N N . VAL A 1 75 ? 10.75 -17.969 -19.078 1 97.5 75 VAL A N 1
ATOM 613 C CA . VAL A 1 75 ? 11 -17.312 -20.344 1 97.5 75 VAL A CA 1
ATOM 614 C C . VAL A 1 75 ? 12.281 -17.859 -20.969 1 97.5 75 VAL A C 1
ATOM 616 O O . VAL A 1 75 ? 13.234 -18.188 -20.266 1 97.5 75 VAL A O 1
ATOM 619 N N . ASP A 1 76 ? 12.266 -18.016 -22.25 1 97.12 76 ASP A N 1
ATOM 620 C CA . ASP A 1 76 ? 13.453 -18.375 -23.016 1 97.12 76 ASP A CA 1
ATOM 621 C C . ASP A 1 76 ? 14.133 -17.125 -23.578 1 97.12 76 ASP A C 1
ATOM 623 O O . ASP A 1 76 ? 13.484 -16.281 -24.188 1 97.12 76 ASP A O 1
ATOM 627 N N . LEU A 1 77 ? 15.422 -17.078 -23.281 1 96.31 77 LEU A N 1
ATOM 628 C CA . LEU A 1 77 ? 16.188 -15.922 -23.75 1 96.31 77 LEU A CA 1
ATOM 629 C C . LEU A 1 77 ? 17.453 -16.375 -24.453 1 96.31 77 LEU A C 1
ATOM 631 O O . LEU A 1 77 ? 18.141 -17.281 -24 1 96.31 77 LEU A O 1
ATOM 635 N N . ASP A 1 78 ? 17.719 -15.711 -25.609 1 94.62 78 ASP A N 1
ATOM 636 C CA . ASP A 1 78 ? 18.922 -15.914 -26.406 1 94.62 78 ASP A CA 1
ATOM 637 C C . ASP A 1 78 ? 19.656 -14.602 -26.625 1 94.62 78 ASP A C 1
ATOM 639 O O . ASP A 1 78 ? 19.203 -13.742 -27.391 1 94.62 78 ASP A O 1
ATOM 643 N N . PHE A 1 79 ? 20.75 -14.469 -25.844 1 90.81 79 PHE A N 1
ATOM 644 C CA . PHE A 1 79 ? 21.562 -13.266 -26 1 90.81 79 PHE A CA 1
ATOM 645 C C . PHE A 1 79 ? 22.859 -13.594 -26.719 1 90.81 79 PHE A C 1
ATOM 647 O O . PHE A 1 79 ? 23.359 -14.719 -26.641 1 90.81 79 PHE A O 1
ATOM 654 N N . LYS A 1 80 ? 23.516 -12.516 -27.344 1 86.69 80 LYS A N 1
ATOM 655 C CA . LYS A 1 80 ? 24.812 -12.656 -28 1 86.69 80 LYS A CA 1
ATOM 656 C C . LYS A 1 80 ? 25.953 -12.539 -27 1 86.69 80 LYS A C 1
ATOM 658 O O . LYS A 1 80 ? 27.109 -12.789 -27.328 1 86.69 80 LYS A O 1
ATOM 663 N N . TRP A 1 81 ? 25.594 -12.102 -25.812 1 84.44 81 TRP A N 1
ATOM 664 C CA . TRP A 1 81 ? 26.594 -11.883 -24.781 1 84.44 81 TRP A CA 1
ATOM 665 C C . TRP A 1 81 ? 26.266 -12.688 -23.531 1 84.44 81 TRP A C 1
ATOM 667 O O . TRP A 1 81 ? 25.156 -13.188 -23.375 1 84.44 81 TRP A O 1
ATOM 677 N N . ASN A 1 82 ? 27.266 -12.836 -22.734 1 83 82 ASN A N 1
ATOM 678 C CA . ASN A 1 82 ? 27.078 -13.578 -21.5 1 83 82 ASN A CA 1
ATOM 679 C C . ASN A 1 82 ? 26.453 -12.711 -20.406 1 83 82 ASN A C 1
ATOM 681 O O . ASN A 1 82 ? 26.781 -11.531 -20.281 1 83 82 ASN A O 1
ATOM 685 N N . PHE A 1 83 ? 25.516 -13.234 -19.781 1 82.19 83 PHE A N 1
ATOM 686 C CA . PHE A 1 83 ? 24.875 -12.57 -18.641 1 82.19 83 PHE A CA 1
ATOM 687 C C . PHE A 1 83 ? 24.516 -13.578 -17.562 1 82.19 83 PHE A C 1
ATOM 689 O O . PHE A 1 83 ? 24.422 -14.781 -17.812 1 82.19 83 PHE A O 1
ATOM 696 N N . ASP A 1 84 ? 24.422 -13.062 -16.359 1 82.75 84 ASP A N 1
ATOM 697 C CA . ASP A 1 84 ? 23.984 -13.961 -15.297 1 82.75 84 ASP A CA 1
ATOM 698 C C . ASP A 1 84 ? 22.594 -13.594 -14.797 1 82.75 84 ASP A C 1
ATOM 700 O O . ASP A 1 84 ? 22 -12.609 -15.25 1 82.75 84 ASP A O 1
ATOM 704 N N . SER A 1 85 ? 22.094 -14.438 -13.938 1 86.31 85 SER A N 1
ATOM 705 C CA . SER A 1 85 ? 20.734 -14.305 -13.422 1 86.31 85 SER A CA 1
ATOM 706 C C . SER A 1 85 ? 20.547 -12.992 -12.672 1 86.31 85 SER A C 1
ATOM 708 O O . SER A 1 85 ? 19.5 -12.359 -12.766 1 86.31 85 SER A O 1
ATOM 710 N N . ASP A 1 86 ? 21.562 -12.531 -12.07 1 88.75 86 ASP A N 1
ATOM 711 C CA . ASP A 1 86 ? 21.484 -11.281 -11.312 1 88.75 86 ASP A CA 1
ATOM 712 C C . ASP A 1 86 ? 21.359 -10.078 -12.25 1 88.75 86 ASP A C 1
ATOM 714 O O . ASP A 1 86 ? 20.703 -9.094 -11.914 1 88.75 86 ASP A O 1
ATOM 718 N N . PHE A 1 87 ? 21.969 -10.281 -13.344 1 91.62 87 PHE A N 1
ATOM 719 C CA . PHE A 1 87 ? 21.875 -9.211 -14.328 1 91.62 87 PHE A CA 1
ATOM 720 C C . PHE A 1 87 ? 20.438 -8.984 -14.758 1 91.62 87 PHE A C 1
ATOM 722 O O . PHE A 1 87 ? 19.984 -7.84 -14.867 1 91.62 87 PHE A O 1
ATOM 729 N N . LEU A 1 88 ? 19.734 -10.062 -15.016 1 94.56 88 LEU A N 1
ATOM 730 C CA . LEU A 1 88 ? 18.344 -9.961 -15.438 1 94.56 88 LEU A CA 1
ATOM 731 C C . LEU A 1 88 ? 17.5 -9.289 -14.367 1 94.56 88 LEU A C 1
ATOM 733 O O . LEU A 1 88 ? 16.75 -8.352 -14.648 1 94.56 88 LEU A O 1
ATOM 737 N N . THR A 1 89 ? 17.641 -9.758 -13.156 1 96.38 89 THR A N 1
ATOM 738 C CA . THR A 1 89 ? 16.906 -9.18 -12.031 1 96.38 89 THR A CA 1
ATOM 739 C C . THR A 1 89 ? 17.219 -7.695 -11.891 1 96.38 89 THR A C 1
ATOM 741 O O . THR A 1 89 ? 16.312 -6.871 -11.773 1 96.38 89 THR A O 1
ATOM 744 N N . HIS A 1 90 ? 18.469 -7.387 -12 1 95.56 90 HIS A N 1
ATOM 745 C CA . HIS A 1 90 ? 18.922 -6.004 -11.891 1 95.56 90 HIS A CA 1
ATOM 746 C C . HIS A 1 90 ? 18.312 -5.133 -12.977 1 95.56 90 HIS A C 1
ATOM 748 O O . HIS A 1 90 ? 17.734 -4.078 -12.688 1 95.56 90 HIS A O 1
ATOM 754 N N . SER A 1 91 ? 18.422 -5.578 -14.141 1 95.62 91 SER A N 1
ATOM 755 C CA . SER A 1 91 ? 18 -4.789 -15.289 1 95.62 91 SER A CA 1
ATOM 756 C C . SER A 1 91 ? 16.484 -4.566 -15.273 1 95.62 91 SER A C 1
ATOM 758 O O . SER A 1 91 ? 16.016 -3.455 -15.531 1 95.62 91 SER A O 1
ATOM 760 N N . LEU A 1 92 ? 15.773 -5.578 -14.984 1 96.94 92 LEU A N 1
ATOM 761 C CA . LEU A 1 92 ? 14.32 -5.469 -14.945 1 96.94 92 LEU A CA 1
ATOM 762 C C . LEU A 1 92 ? 13.883 -4.52 -13.836 1 96.94 92 LEU A C 1
ATOM 764 O O . LEU A 1 92 ? 13.055 -3.629 -14.062 1 96.94 92 LEU A O 1
ATOM 768 N N . ASN A 1 93 ? 14.469 -4.641 -12.688 1 97.12 93 ASN A N 1
ATOM 769 C CA . ASN A 1 93 ? 14.07 -3.809 -11.555 1 97.12 93 ASN A CA 1
ATOM 770 C C . ASN A 1 93 ? 14.508 -2.357 -11.75 1 97.12 93 ASN A C 1
ATOM 772 O O . ASN A 1 93 ? 13.828 -1.438 -11.289 1 97.12 93 ASN A O 1
ATOM 776 N N . CYS A 1 94 ? 15.609 -2.219 -12.383 1 95.62 94 CYS A N 1
ATOM 777 C CA . CYS A 1 94 ? 16 -0.859 -12.75 1 95.62 94 CYS A CA 1
ATOM 778 C C . CYS A 1 94 ? 14.922 -0.199 -13.602 1 95.62 94 CYS A C 1
ATOM 780 O O . CYS A 1 94 ? 14.508 0.93 -13.328 1 95.62 94 CYS A O 1
ATOM 782 N N . PHE A 1 95 ? 14.477 -0.951 -14.539 1 95.56 95 PHE A N 1
ATOM 783 C CA . PHE A 1 95 ? 13.438 -0.454 -15.43 1 95.56 95 PHE A CA 1
ATOM 784 C C . PHE A 1 95 ? 12.148 -0.181 -14.664 1 95.56 95 PHE A C 1
ATOM 786 O O . PHE A 1 95 ? 11.562 0.894 -14.789 1 95.56 95 PHE A O 1
ATOM 793 N N . PHE A 1 96 ? 11.711 -1.092 -13.859 1 95.19 96 PHE A N 1
ATOM 794 C CA . PHE A 1 96 ? 10.453 -0.959 -13.125 1 95.19 96 PHE A CA 1
ATOM 795 C C . PHE A 1 96 ? 10.523 0.198 -12.133 1 95.19 96 PHE A C 1
ATOM 797 O O . PHE A 1 96 ? 9.547 0.928 -11.953 1 95.19 96 PHE A O 1
ATOM 804 N N . SER A 1 97 ? 11.648 0.352 -11.484 1 91.19 97 SER A N 1
ATOM 805 C CA . SER A 1 97 ? 11.82 1.454 -10.547 1 91.19 97 SER A CA 1
ATOM 806 C C . SER A 1 97 ? 11.727 2.803 -11.25 1 91.19 97 SER A C 1
ATOM 808 O O . SER A 1 97 ? 11.109 3.736 -10.734 1 91.19 97 SER A O 1
ATOM 810 N N . GLN A 1 98 ? 12.273 2.867 -12.391 1 90.5 98 GLN A N 1
ATOM 811 C CA . GLN A 1 98 ? 12.281 4.109 -13.156 1 90.5 98 GLN A CA 1
ATOM 812 C C . GLN A 1 98 ? 10.883 4.465 -13.656 1 90.5 98 GLN A C 1
ATOM 814 O O . GLN A 1 98 ? 10.523 5.641 -13.727 1 90.5 98 GLN A O 1
ATOM 819 N N . THR A 1 99 ? 10.133 3.49 -13.906 1 90 99 THR A N 1
ATOM 820 C CA . THR A 1 99 ? 8.812 3.732 -14.461 1 90 99 THR A CA 1
ATOM 821 C C . THR A 1 99 ? 7.773 3.871 -13.352 1 90 99 THR A C 1
ATOM 823 O O . THR A 1 99 ? 6.656 4.332 -13.594 1 90 99 THR A O 1
ATOM 826 N N . GLY A 1 100 ? 8.086 3.447 -12.242 1 87.62 100 GLY A N 1
ATOM 827 C CA . GLY A 1 100 ? 7.195 3.605 -11.102 1 87.62 100 GLY A CA 1
ATOM 828 C C . GLY A 1 100 ? 6.082 2.574 -11.07 1 87.62 100 GLY A C 1
ATOM 829 O O . GLY A 1 100 ? 5.09 2.748 -10.359 1 87.62 100 GLY A O 1
ATOM 830 N N . VAL A 1 101 ? 6.203 1.531 -11.844 1 92.19 101 VAL A N 1
ATOM 831 C CA . VAL A 1 101 ? 5.18 0.49 -11.844 1 92.19 101 VAL A CA 1
ATOM 832 C C . VAL A 1 101 ? 5.344 -0.396 -10.617 1 92.19 101 VAL A C 1
ATOM 834 O O . VAL A 1 101 ? 6.449 -0.539 -10.086 1 92.19 101 VAL A O 1
ATOM 837 N N . ASP A 1 102 ? 4.309 -0.986 -10.219 1 94.5 102 ASP A N 1
ATOM 838 C CA . ASP A 1 102 ? 4.312 -1.777 -8.992 1 94.5 102 ASP A CA 1
ATOM 839 C C . ASP A 1 102 ? 4.602 -3.248 -9.289 1 94.5 102 ASP A C 1
ATOM 841 O O . ASP A 1 102 ? 3.789 -4.121 -8.977 1 94.5 102 ASP A O 1
ATOM 845 N N . VAL A 1 103 ? 5.723 -3.471 -9.844 1 96.88 103 VAL A N 1
ATOM 846 C CA . VAL A 1 103 ? 6.234 -4.805 -10.133 1 96.88 103 VAL A CA 1
ATOM 847 C C . VAL A 1 103 ? 7.676 -4.926 -9.641 1 96.88 103 VAL A C 1
ATOM 849 O O . VAL A 1 103 ? 8.461 -3.98 -9.75 1 96.88 103 VAL A O 1
ATOM 852 N N . ARG A 1 104 ? 8.008 -6.035 -9.117 1 97.31 104 ARG A N 1
ATOM 853 C CA . ARG A 1 104 ? 9.375 -6.301 -8.672 1 97.31 104 ARG A CA 1
ATOM 854 C C . ARG A 1 104 ? 9.766 -7.75 -8.953 1 97.31 104 ARG A C 1
ATOM 856 O O . ARG A 1 104 ? 9.039 -8.68 -8.602 1 97.31 104 ARG A O 1
ATOM 863 N N . VAL A 1 105 ? 10.867 -7.895 -9.633 1 97.94 105 VAL A N 1
ATOM 864 C CA . VAL A 1 105 ? 11.445 -9.227 -9.789 1 97.94 105 VAL A CA 1
ATOM 865 C C . VAL A 1 105 ? 12.219 -9.602 -8.523 1 97.94 105 VAL A C 1
ATOM 867 O O . VAL A 1 105 ? 13.031 -8.82 -8.023 1 97.94 105 VAL A O 1
ATOM 870 N N . LEU A 1 106 ? 11.938 -10.734 -8.023 1 97.44 106 LEU A N 1
ATOM 871 C CA . LEU A 1 106 ? 12.516 -11.188 -6.762 1 97.44 106 LEU A CA 1
ATOM 872 C C . LEU A 1 106 ? 13.789 -11.984 -7.008 1 97.44 106 LEU A C 1
ATOM 874 O O . LEU A 1 106 ? 14.773 -11.836 -6.277 1 97.44 106 LEU A O 1
ATOM 878 N N . GLU A 1 107 ? 13.688 -12.797 -7.996 1 95.56 107 GLU A N 1
ATOM 879 C CA . GLU A 1 107 ? 14.805 -13.672 -8.336 1 95.56 107 GLU A CA 1
ATOM 880 C C . GLU A 1 107 ? 14.641 -14.266 -9.734 1 95.56 107 GLU A C 1
ATOM 882 O O . GLU A 1 107 ? 13.516 -14.5 -10.18 1 95.56 107 GLU A O 1
ATOM 887 N N . THR A 1 108 ? 15.758 -14.43 -10.352 1 96.56 108 THR A N 1
ATOM 888 C CA . THR A 1 108 ? 15.828 -15.133 -11.633 1 96.56 108 THR A CA 1
ATOM 889 C C . THR A 1 108 ? 16.766 -16.328 -11.539 1 96.56 108 THR A C 1
ATOM 891 O O . THR A 1 108 ? 17.891 -16.203 -11.047 1 96.56 108 THR A O 1
ATOM 894 N N . ILE A 1 109 ? 16.281 -17.484 -12.031 1 95.88 109 ILE A N 1
ATOM 895 C CA . ILE A 1 109 ? 17.047 -18.719 -11.938 1 95.88 109 ILE A CA 1
ATOM 896 C C . ILE A 1 109 ? 17.078 -19.406 -13.297 1 95.88 109 ILE A C 1
ATOM 898 O O . ILE A 1 109 ? 16.047 -19.609 -13.93 1 95.88 109 ILE A O 1
ATOM 902 N N . GLU A 1 110 ? 18.297 -19.719 -13.734 1 95.38 110 GLU A N 1
ATOM 903 C CA . GLU A 1 110 ? 18.359 -20.562 -14.922 1 95.38 110 GLU A CA 1
ATOM 904 C C . GLU A 1 110 ? 17.859 -21.969 -14.633 1 95.38 110 GLU A C 1
ATOM 906 O O . GLU A 1 110 ? 18.203 -22.562 -13.609 1 95.38 110 GLU A O 1
ATOM 911 N N . VAL A 1 111 ? 17.062 -22.5 -15.555 1 96.62 111 VAL A N 1
ATOM 912 C CA . VAL A 1 111 ? 16.469 -23.828 -15.352 1 96.62 111 VAL A CA 1
ATOM 913 C C . VAL A 1 111 ? 16.578 -24.641 -16.625 1 96.62 111 VAL A C 1
ATOM 915 O O . VAL A 1 111 ? 17.016 -24.141 -17.672 1 96.62 111 VAL A O 1
ATOM 918 N N . SER A 1 112 ? 16.172 -25.922 -16.531 1 95.44 112 SER A N 1
ATOM 919 C CA . SER A 1 112 ? 16.156 -26.828 -17.672 1 95.44 112 SER A CA 1
ATOM 920 C C . SER A 1 112 ? 15.227 -26.328 -18.766 1 95.44 112 SER A C 1
ATOM 922 O O . SER A 1 112 ? 14.164 -25.766 -18.484 1 95.44 112 SER A O 1
ATOM 924 N N . PRO A 1 113 ? 15.633 -26.578 -20.016 1 94.5 113 PRO A N 1
ATOM 925 C CA . PRO A 1 113 ? 14.719 -26.234 -21.109 1 94.5 113 PRO A CA 1
ATOM 926 C C . PRO A 1 113 ? 13.383 -26.969 -21.031 1 94.5 113 PRO A C 1
ATOM 928 O O . PRO A 1 113 ? 12.438 -26.609 -21.734 1 94.5 113 PRO A O 1
ATOM 931 N N . HIS A 1 114 ? 13.281 -27.953 -20.172 1 94.44 114 HIS A N 1
ATOM 932 C CA . HIS A 1 114 ? 12.07 -28.75 -20.031 1 94.44 114 HIS A CA 1
ATOM 933 C C . HIS A 1 114 ? 11.211 -28.266 -18.859 1 94.44 114 HIS A C 1
ATOM 935 O O . HIS A 1 114 ? 10.109 -28.766 -18.656 1 94.44 114 HIS A O 1
ATOM 941 N N . PHE A 1 115 ? 11.719 -27.328 -18.125 1 96 115 PHE A N 1
ATOM 942 C CA . PHE A 1 115 ? 10.953 -26.719 -17.047 1 96 115 PHE A CA 1
ATOM 943 C C . PHE A 1 115 ? 9.742 -25.984 -17.594 1 96 115 PHE A C 1
ATOM 945 O O . PHE A 1 115 ? 9.836 -25.281 -18.609 1 96 115 PHE A O 1
ATOM 952 N N . HIS A 1 116 ? 8.594 -26.125 -16.922 1 96 116 HIS A N 1
ATOM 953 C CA . HIS A 1 116 ? 7.379 -25.422 -17.312 1 96 116 HIS A CA 1
ATOM 954 C C . HIS A 1 116 ? 6.68 -24.797 -16.109 1 96 116 HIS A C 1
ATOM 956 O O . HIS A 1 116 ? 6.176 -25.516 -15.242 1 96 116 HIS A O 1
ATOM 962 N N . SER A 1 117 ? 6.555 -23.484 -16.078 1 95.75 117 SER A N 1
ATOM 963 C CA . SER A 1 117 ? 6.102 -22.734 -14.906 1 95.75 117 SER A CA 1
ATOM 964 C C . SER A 1 117 ? 4.645 -23.047 -14.586 1 95.75 117 SER A C 1
ATOM 966 O O . SER A 1 117 ? 4.234 -22.969 -13.422 1 95.75 117 SER A O 1
ATOM 968 N N . ARG A 1 118 ? 3.855 -23.375 -15.531 1 93.38 118 ARG A N 1
ATOM 969 C CA . ARG A 1 118 ? 2.422 -23.562 -15.336 1 93.38 118 ARG A CA 1
ATOM 970 C C . ARG A 1 118 ? 2.121 -24.969 -14.82 1 93.38 118 ARG A C 1
ATOM 972 O O . ARG A 1 118 ? 1.231 -25.141 -13.984 1 93.38 118 ARG A O 1
ATOM 979 N N . HIS A 1 119 ? 2.904 -25.938 -15.219 1 92.38 119 HIS A N 1
ATOM 980 C CA . HIS A 1 119 ? 2.498 -27.328 -15.023 1 92.38 119 HIS A CA 1
ATOM 981 C C . HIS A 1 119 ? 3.264 -27.969 -13.867 1 92.38 119 HIS A C 1
ATOM 983 O O . HIS A 1 119 ? 2.824 -28.969 -13.305 1 92.38 119 HIS A O 1
ATOM 989 N N . LEU A 1 120 ? 4.285 -27.344 -13.43 1 93.75 120 LEU A N 1
ATOM 990 C CA . LEU A 1 120 ? 5.18 -28.047 -12.516 1 93.75 120 LEU A CA 1
ATOM 991 C C . LEU A 1 120 ? 4.945 -27.594 -11.078 1 93.75 120 LEU A C 1
ATOM 993 O O . LEU A 1 120 ? 5.438 -28.234 -10.141 1 93.75 120 LEU A O 1
ATOM 997 N N . PRO A 1 121 ? 4.266 -26.484 -10.859 1 94.5 121 PRO A N 1
ATOM 998 C CA . PRO A 1 121 ? 4.078 -26.141 -9.445 1 94.5 121 PRO A CA 1
ATOM 999 C C . PRO A 1 121 ? 3.465 -27.281 -8.633 1 94.5 121 PRO A C 1
ATOM 1001 O O . PRO A 1 121 ? 2.553 -27.969 -9.109 1 94.5 121 PRO A O 1
ATOM 1004 N N . GLN A 1 122 ? 4.02 -27.453 -7.445 1 96.31 122 GLN A N 1
ATOM 1005 C CA . GLN A 1 122 ? 3.422 -28.391 -6.504 1 96.31 122 GLN A CA 1
ATOM 1006 C C . GLN A 1 122 ? 2.166 -27.812 -5.863 1 96.31 122 GLN A C 1
ATOM 1008 O O . GLN A 1 122 ? 1.186 -28.516 -5.641 1 96.31 122 GLN A O 1
ATOM 1013 N N . TRP A 1 123 ? 2.236 -26.578 -5.5 1 97.75 123 TRP A N 1
ATOM 1014 C CA . TRP A 1 123 ? 1.052 -25.891 -4.98 1 97.75 123 TRP A CA 1
ATOM 1015 C C . TRP A 1 123 ? 1.169 -24.391 -5.156 1 97.75 123 TRP A C 1
ATOM 1017 O O . TRP A 1 123 ? 2.248 -23.875 -5.453 1 97.75 123 TRP A O 1
ATOM 1027 N N . 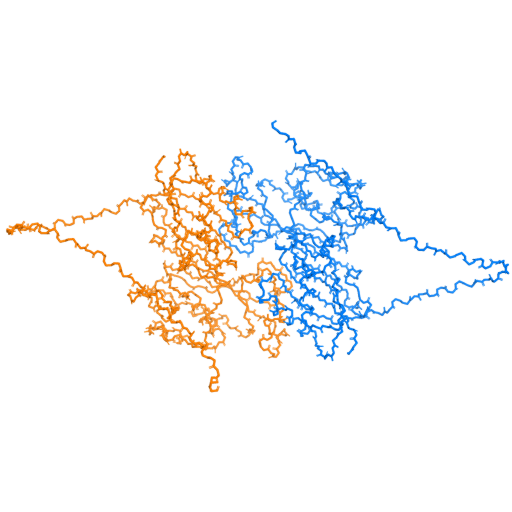ARG A 1 124 ? 0.044 -23.734 -5.113 1 97.94 124 ARG A N 1
ATOM 1028 C CA . ARG A 1 124 ? -0.118 -22.297 -5 1 97.94 124 ARG A CA 1
ATOM 1029 C C . ARG A 1 124 ? -0.899 -21.922 -3.742 1 97.94 124 ARG A C 1
ATOM 1031 O O . ARG A 1 124 ? -1.775 -22.672 -3.309 1 97.94 124 ARG A O 1
ATOM 1038 N N . GLN A 1 125 ? -0.519 -20.859 -3.188 1 98.44 125 GLN A N 1
ATOM 1039 C CA . GLN A 1 125 ? -1.216 -20.375 -1.999 1 98.44 125 GLN A CA 1
ATOM 1040 C C . GLN A 1 125 ? -1.718 -18.953 -2.193 1 98.44 125 GLN A C 1
ATOM 1042 O O . GLN A 1 125 ? -0.976 -18.078 -2.662 1 98.44 125 GLN A O 1
ATOM 1047 N N . TYR A 1 126 ? -2.99 -18.797 -1.861 1 98.62 126 TYR A N 1
ATOM 1048 C CA . TYR A 1 126 ? -3.615 -17.484 -1.949 1 98.62 126 TYR A CA 1
ATOM 1049 C C . TYR A 1 126 ? -3.961 -16.953 -0.563 1 98.62 126 TYR A C 1
ATOM 1051 O O . TYR A 1 126 ? -4.227 -17.719 0.358 1 98.62 126 TYR A O 1
ATOM 1059 N N . LEU A 1 127 ? -3.885 -15.656 -0.443 1 98.81 127 LEU A N 1
ATOM 1060 C CA . LEU A 1 127 ? -4.301 -14.914 0.744 1 98.81 127 LEU A CA 1
ATOM 1061 C C . LEU A 1 127 ? -5.375 -13.891 0.397 1 98.81 127 LEU A C 1
ATOM 1063 O O . LEU A 1 127 ? -5.199 -13.086 -0.52 1 98.81 127 LEU A O 1
ATOM 1067 N N . TYR A 1 128 ? -6.5 -13.992 0.996 1 98.88 128 TYR A N 1
ATOM 1068 C CA . TYR A 1 128 ? -7.516 -12.953 0.883 1 98.88 128 TYR A CA 1
ATOM 1069 C C . TYR A 1 128 ? -7.648 -12.18 2.188 1 98.88 128 TYR A C 1
ATOM 1071 O O . TYR A 1 128 ? -7.953 -12.75 3.234 1 98.88 128 TYR A O 1
ATOM 1079 N N . ARG A 1 129 ? -7.504 -10.867 2.125 1 98.88 129 ARG A N 1
ATOM 1080 C CA . ARG A 1 129 ? -7.578 -10.008 3.307 1 98.88 129 ARG A CA 1
ATOM 1081 C C . ARG A 1 129 ? -8.93 -9.312 3.391 1 98.88 129 ARG A C 1
ATOM 1083 O O . ARG A 1 129 ? -9.383 -8.711 2.416 1 98.88 129 ARG A O 1
ATOM 1090 N N . PHE A 1 130 ? -9.523 -9.391 4.578 1 98.81 130 PHE A N 1
ATOM 1091 C CA . PHE A 1 130 ? -10.727 -8.594 4.797 1 98.81 130 PHE A CA 1
ATOM 1092 C C . PHE A 1 130 ? -10.789 -8.086 6.234 1 98.81 130 PHE A C 1
ATOM 1094 O O . PHE A 1 130 ? -10.062 -8.586 7.102 1 98.81 130 PHE A O 1
ATOM 1101 N N . ALA A 1 131 ? -11.516 -7.031 6.438 1 98.69 131 ALA A N 1
ATOM 1102 C CA . ALA A 1 131 ? -11.695 -6.422 7.75 1 98.69 131 ALA A CA 1
ATOM 1103 C C . ALA A 1 131 ? -13.18 -6.207 8.055 1 98.69 131 ALA A C 1
ATOM 1105 O O . ALA A 1 131 ? -13.945 -5.785 7.184 1 98.69 131 ALA A O 1
ATOM 1106 N N . VAL A 1 132 ? -13.547 -6.547 9.281 1 98.38 132 VAL A N 1
ATOM 1107 C CA . VAL A 1 132 ? -14.93 -6.406 9.727 1 98.38 132 VAL A CA 1
ATOM 1108 C C . VAL A 1 132 ? -15.047 -5.223 10.688 1 98.38 132 VAL A C 1
ATOM 1110 O O . VAL A 1 132 ? -14.266 -5.105 11.633 1 98.38 132 VAL A O 1
ATOM 1113 N N . LEU A 1 133 ? -16 -4.359 10.406 1 97.56 133 LEU A N 1
ATOM 1114 C CA . LEU A 1 133 ? -16.234 -3.246 11.32 1 97.56 133 LEU A CA 1
ATOM 1115 C C . LEU A 1 133 ? -16.562 -3.75 12.719 1 97.56 133 LEU A C 1
ATOM 1117 O O . LEU A 1 133 ? -17.406 -4.629 12.891 1 97.56 133 LEU A O 1
ATOM 1121 N N . ASN A 1 134 ? -15.852 -3.24 13.711 1 96.69 134 ASN A N 1
ATOM 1122 C CA . ASN A 1 134 ? -16.109 -3.705 15.078 1 96.69 134 ASN A CA 1
ATOM 1123 C C . ASN A 1 134 ? -16.703 -2.605 15.945 1 96.69 134 ASN A C 1
ATOM 1125 O O . ASN A 1 134 ? -17 -2.828 17.125 1 96.69 134 ASN A O 1
ATOM 1129 N N . ASN A 1 135 ? -16.844 -1.414 15.383 1 93 135 ASN A N 1
ATOM 1130 C CA . ASN A 1 135 ? -17.469 -0.284 16.062 1 93 135 ASN A CA 1
ATOM 1131 C C . ASN A 1 135 ? -18.828 0.06 15.422 1 93 135 ASN A C 1
ATOM 1133 O O . ASN A 1 135 ? -18.891 0.876 14.5 1 93 135 ASN A O 1
ATOM 1137 N N . ALA A 1 136 ? -19.875 -0.42 15.969 1 91.56 136 ALA A N 1
ATOM 1138 C CA . ALA A 1 136 ? -21.219 -0.298 15.406 1 91.56 136 ALA A CA 1
ATOM 1139 C C . ALA A 1 136 ? -21.672 1.157 15.391 1 91.56 136 ALA A C 1
ATOM 1141 O O . ALA A 1 136 ? -22.578 1.523 14.641 1 91.56 136 ALA A O 1
ATOM 1142 N N . SER A 1 137 ? -21.047 1.945 16.203 1 91.75 137 SER A N 1
ATOM 1143 C CA . SER A 1 137 ? -21.484 3.334 16.328 1 91.75 137 SER A CA 1
ATOM 1144 C C . SER A 1 137 ? -21.125 4.133 15.07 1 91.75 137 SER A C 1
ATOM 1146 O O . SER A 1 137 ? -21.688 5.215 14.852 1 91.75 137 SER A O 1
ATOM 1148 N N . LEU A 1 138 ? -20.328 3.611 14.25 1 91.38 138 LEU A N 1
ATOM 1149 C CA . LEU A 1 138 ? -19.891 4.305 13.039 1 91.38 138 LEU A CA 1
ATOM 1150 C C . LEU A 1 138 ? -20.859 4.027 11.883 1 91.38 138 LEU A C 1
ATOM 1152 O O . LEU A 1 138 ? -20.828 4.715 10.867 1 91.38 138 LEU A O 1
ATOM 1156 N N . LEU A 1 139 ? -21.672 3.018 12.062 1 91.44 139 LEU A N 1
ATOM 1157 C CA . LEU A 1 139 ? -22.578 2.639 10.992 1 91.44 139 LEU A CA 1
ATOM 1158 C C . LEU A 1 139 ? -23.688 3.682 10.812 1 91.44 139 LEU A C 1
ATOM 1160 O O . LEU A 1 139 ? -24.203 4.207 11.797 1 91.44 139 LEU A O 1
ATOM 1164 N N . LYS A 1 140 ? -23.953 3.939 9.594 1 85.94 140 LYS A N 1
ATOM 1165 C CA . LYS A 1 140 ? -25.062 4.809 9.242 1 85.94 140 LYS A CA 1
ATOM 1166 C C . LYS A 1 140 ? -26.281 3.988 8.82 1 85.94 140 LYS A C 1
ATOM 1168 O O . LYS A 1 140 ? -26.156 2.812 8.477 1 85.94 140 LYS A O 1
ATOM 1173 N N . ASP A 1 141 ? -27.438 4.672 8.828 1 82.38 141 ASP A N 1
ATOM 1174 C CA . ASP A 1 141 ? -28.688 3.988 8.5 1 82.38 141 ASP A CA 1
ATOM 1175 C C . ASP A 1 141 ? -28.688 3.512 7.047 1 82.38 141 ASP A C 1
ATOM 1177 O O . ASP A 1 141 ? -29.141 2.41 6.75 1 82.38 141 ASP A O 1
ATOM 1181 N N . ASN A 1 142 ? -28.062 4.387 6.32 1 77.62 142 ASN A N 1
ATOM 1182 C CA . ASN A 1 142 ? -27.953 4.004 4.914 1 77.62 142 ASN A CA 1
ATOM 1183 C C . ASN A 1 142 ? -26.766 3.088 4.676 1 77.62 142 ASN A C 1
ATOM 1185 O O . ASN A 1 142 ? -25.625 3.549 4.637 1 77.62 142 ASN A O 1
ATOM 1189 N N . LYS A 1 143 ? -27.094 1.845 4.41 1 72 143 LYS A N 1
ATOM 1190 C CA . LYS A 1 143 ? -26.062 0.811 4.281 1 72 143 LYS A CA 1
ATOM 1191 C C . LYS A 1 143 ? -25.109 1.119 3.135 1 72 143 LYS A C 1
ATOM 1193 O O . LYS A 1 143 ? -23.906 0.922 3.256 1 72 143 LYS A O 1
ATOM 1198 N N . THR A 1 144 ? -25.656 1.623 2.078 1 73.5 144 THR A N 1
ATOM 1199 C CA . THR A 1 144 ? -24.844 1.885 0.898 1 73.5 144 THR A CA 1
ATOM 1200 C C . THR A 1 144 ? -23.906 3.064 1.139 1 73.5 144 THR A C 1
ATOM 1202 O O . THR A 1 144 ? -22.844 3.16 0.517 1 73.5 144 THR A O 1
ATOM 1205 N N . ALA A 1 145 ? -24.281 3.828 2.121 1 81 145 ALA A N 1
ATOM 1206 C CA . ALA A 1 145 ? -23.5 5.035 2.393 1 81 145 ALA A CA 1
ATOM 1207 C C . ALA A 1 145 ? -22.297 4.719 3.277 1 81 145 ALA A C 1
ATOM 1209 O O . ALA A 1 145 ? -21.328 5.484 3.314 1 81 145 ALA A O 1
ATOM 1210 N N . ASN A 1 146 ? -22.359 3.555 3.885 1 88.19 146 ASN A N 1
ATOM 1211 C CA . ASN A 1 146 ? -21.328 3.234 4.867 1 88.19 146 ASN A CA 1
ATOM 1212 C C . ASN A 1 146 ? -19.953 3.111 4.215 1 88.19 146 ASN A C 1
ATOM 1214 O O . ASN A 1 146 ? -18.953 3.559 4.777 1 88.19 146 ASN A O 1
ATOM 1218 N N . ARG A 1 147 ? -19.938 2.623 2.996 1 91.31 147 ARG A N 1
ATOM 1219 C CA . ARG A 1 147 ? -18.672 2.416 2.303 1 91.31 147 ARG A CA 1
ATOM 1220 C C . ARG A 1 147 ? -17.969 3.742 2.043 1 91.31 147 ARG A C 1
ATOM 1222 O O . ARG A 1 147 ? -16.75 3.777 1.853 1 91.31 147 ARG A O 1
ATOM 1229 N N . TYR A 1 148 ? -18.75 4.805 2.098 1 94 148 TYR A N 1
ATOM 1230 C CA . TYR A 1 148 ? -18.188 6.094 1.726 1 94 148 TYR A CA 1
ATOM 1231 C C . TYR A 1 148 ? -18 6.98 2.951 1 94 148 TYR A C 1
ATOM 1233 O O . TYR A 1 148 ? -17.25 7.957 2.91 1 94 148 TYR A O 1
ATOM 1241 N N . VAL A 1 149 ? -18.688 6.645 4.051 1 94.31 149 VAL A N 1
ATOM 1242 C CA . VAL A 1 149 ? -18.703 7.578 5.172 1 94.31 149 VAL A CA 1
ATOM 1243 C C . VAL A 1 149 ? -17.875 7.02 6.32 1 94.31 149 VAL A C 1
ATOM 1245 O O . VAL A 1 149 ? -17.219 7.773 7.043 1 94.31 149 VAL A O 1
ATOM 1248 N N . VAL A 1 150 ? -17.875 5.676 6.492 1 95.56 150 VAL A N 1
ATOM 1249 C CA . VAL A 1 150 ? -17.094 5.07 7.566 1 95.56 150 VAL A CA 1
ATOM 1250 C C . VAL A 1 150 ? -15.609 5.203 7.258 1 95.56 150 VAL A C 1
ATOM 1252 O O . VAL A 1 150 ? -15.164 4.875 6.156 1 95.56 150 VAL A O 1
ATOM 1255 N N . PRO A 1 151 ? -14.812 5.73 8.172 1 95.81 151 PRO A N 1
ATOM 1256 C CA . PRO A 1 151 ? -13.375 5.891 7.922 1 95.81 151 PRO A CA 1
ATOM 1257 C C . PRO A 1 151 ? -12.672 4.562 7.672 1 95.81 151 PRO A C 1
ATOM 1259 O O . PRO A 1 151 ? -12.992 3.557 8.312 1 95.81 151 PRO A O 1
ATOM 1262 N N . LEU A 1 152 ? -11.781 4.566 6.734 1 96.06 152 LEU A N 1
ATOM 1263 C CA . LEU A 1 152 ? -10.922 3.436 6.414 1 96.06 152 LEU A CA 1
ATOM 1264 C C . LEU A 1 152 ? -9.453 3.855 6.414 1 96.06 152 LEU A C 1
ATOM 1266 O O . LEU A 1 152 ? -9.125 4.977 6.016 1 96.06 152 LEU A O 1
ATOM 1270 N N . PRO A 1 153 ? -8.594 2.967 6.91 1 97.31 153 PRO A N 1
ATOM 1271 C CA . PRO A 1 153 ? -7.176 3.293 6.762 1 97.31 153 PRO A CA 1
ATOM 1272 C C . PRO A 1 153 ? -6.723 3.312 5.305 1 97.31 153 PRO A C 1
ATOM 1274 O O . PRO A 1 153 ? -6.879 2.318 4.594 1 97.31 153 PRO A O 1
ATOM 1277 N N . ILE A 1 154 ? -6.109 4.371 4.887 1 97.31 154 ILE A N 1
ATOM 1278 C CA . ILE A 1 154 ? -5.797 4.598 3.48 1 97.31 154 ILE A CA 1
ATOM 1279 C C . ILE A 1 154 ? -4.797 3.551 2.998 1 97.31 154 ILE A C 1
ATOM 1281 O O . ILE A 1 154 ? -4.797 3.176 1.823 1 97.31 154 ILE A O 1
ATOM 1285 N N . THR A 1 155 ? -3.969 2.998 3.859 1 97.38 155 THR A N 1
ATOM 1286 C CA . THR A 1 155 ? -2.973 1.999 3.49 1 97.38 155 THR A CA 1
ATOM 1287 C C . THR A 1 155 ? -3.645 0.692 3.076 1 97.38 155 THR A C 1
ATOM 1289 O O . THR A 1 155 ? -3.016 -0.163 2.449 1 97.38 155 THR A O 1
ATOM 1292 N N . GLU A 1 156 ? -4.922 0.564 3.451 1 97.38 156 GLU A N 1
ATOM 1293 C CA . GLU A 1 156 ? -5.664 -0.658 3.16 1 97.38 156 GLU A CA 1
ATOM 1294 C C . GLU A 1 156 ? -6.516 -0.502 1.902 1 97.38 156 GLU A C 1
ATOM 1296 O O . GLU A 1 156 ? -7.082 -1.477 1.403 1 97.38 156 GLU A O 1
ATOM 1301 N N . ALA A 1 157 ? -6.605 0.699 1.392 1 94.44 157 ALA A N 1
ATOM 1302 C CA . ALA A 1 157 ? -7.414 0.928 0.196 1 94.44 157 ALA A CA 1
ATOM 1303 C C . ALA A 1 157 ? -6.934 0.059 -0.963 1 94.44 157 ALA A C 1
ATOM 1305 O O . ALA A 1 157 ? -5.746 0.051 -1.291 1 94.44 157 ALA A O 1
ATOM 1306 N N . PHE A 1 158 ? -7.855 -0.741 -1.478 1 95.12 158 PHE A N 1
ATOM 1307 C CA . PHE A 1 158 ? -7.602 -1.655 -2.586 1 95.12 158 PHE A CA 1
ATOM 1308 C C . PHE A 1 158 ? -6.574 -2.711 -2.193 1 95.12 158 PHE A C 1
ATOM 1310 O O . PHE A 1 158 ? -5.805 -3.178 -3.035 1 95.12 158 PHE A O 1
ATOM 1317 N N . ARG A 1 159 ? -6.504 -2.979 -0.924 1 97.56 159 ARG A N 1
ATOM 1318 C CA . ARG A 1 159 ? -5.586 -3.986 -0.402 1 97.56 159 ARG A CA 1
ATOM 1319 C C . ARG A 1 159 ? -6.305 -4.945 0.543 1 97.56 159 ARG A C 1
ATOM 1321 O O . ARG A 1 159 ? -5.758 -5.984 0.914 1 97.56 159 ARG A O 1
ATOM 1328 N N . CYS A 1 160 ? -7.465 -4.547 0.932 1 98.19 160 CYS A N 1
ATOM 1329 C CA . CYS A 1 160 ? -8.297 -5.238 1.912 1 98.19 160 CYS A CA 1
ATOM 1330 C C . CYS A 1 160 ? -9.773 -5.035 1.608 1 98.19 160 CYS A C 1
ATOM 1332 O O . CYS A 1 160 ? -10.18 -3.961 1.164 1 98.19 160 CYS A O 1
ATOM 1334 N N . HIS A 1 161 ? -10.555 -6.082 1.749 1 98.38 161 HIS A N 1
ATOM 1335 C CA . HIS A 1 161 ? -12 -5.965 1.592 1 98.38 161 HIS A CA 1
ATOM 1336 C C . HIS A 1 161 ? -12.664 -5.59 2.908 1 98.38 161 HIS A C 1
ATOM 1338 O O . HIS A 1 161 ? -12.406 -6.211 3.943 1 98.38 161 HIS A O 1
ATOM 1344 N N . PHE A 1 162 ? -13.516 -4.578 2.932 1 97.5 162 PHE A N 1
ATOM 1345 C CA . PHE A 1 162 ? -14.133 -4.098 4.16 1 97.5 162 PHE A CA 1
ATOM 1346 C C . PHE A 1 162 ? -15.586 -4.559 4.254 1 97.5 162 PHE A C 1
ATOM 1348 O O . PHE A 1 162 ? -16.359 -4.363 3.32 1 97.5 162 PHE A O 1
ATOM 1355 N N . VAL A 1 163 ? -15.883 -5.207 5.344 1 97.19 163 VAL A N 1
ATOM 1356 C CA . VAL A 1 163 ? -17.203 -5.742 5.629 1 97.19 163 VAL A CA 1
ATOM 1357 C C . VAL A 1 163 ? -17.891 -4.879 6.688 1 97.19 163 VAL A C 1
ATOM 1359 O O . VAL A 1 163 ? -17.438 -4.793 7.824 1 97.19 163 VAL A O 1
ATOM 1362 N N . TYR A 1 164 ? -19 -4.273 6.328 1 95.81 164 TYR A N 1
ATOM 1363 C CA . TYR A 1 164 ? -19.719 -3.344 7.195 1 95.81 164 TYR A CA 1
ATOM 1364 C C . TYR A 1 164 ? -20.844 -4.055 7.945 1 95.81 164 TYR A C 1
ATOM 1366 O O . TYR A 1 164 ? -22 -3.676 7.828 1 95.81 164 TYR A O 1
ATOM 1374 N N . ASP A 1 165 ? -20.5 -5.09 8.656 1 94.56 165 ASP A N 1
ATOM 1375 C CA . ASP A 1 165 ? -21.406 -5.914 9.453 1 94.56 165 ASP A CA 1
ATOM 1376 C C . ASP A 1 165 ? -20.766 -6.305 10.781 1 94.56 165 ASP A C 1
ATOM 1378 O O . ASP A 1 165 ? -20.188 -7.387 10.906 1 94.56 165 ASP A O 1
ATOM 1382 N N . PRO A 1 166 ? -20.984 -5.438 11.805 1 93.88 166 PRO A N 1
ATOM 1383 C CA . PRO A 1 166 ? -20.375 -5.695 13.109 1 93.88 166 PRO A CA 1
ATOM 1384 C C . PRO A 1 166 ? -20.828 -7.012 13.727 1 93.88 166 PRO A C 1
ATOM 1386 O O . PRO A 1 166 ? -20.234 -7.488 14.695 1 93.88 166 PRO A O 1
ATOM 1389 N N . LEU A 1 167 ? -21.844 -7.617 13.203 1 95 167 LEU A N 1
ATOM 1390 C CA . LEU A 1 167 ? -22.391 -8.852 13.766 1 95 167 LEU A CA 1
ATOM 1391 C C . LEU A 1 167 ? -21.828 -10.07 13.047 1 95 167 LEU A C 1
ATOM 1393 O O . LEU A 1 167 ? -22.172 -11.203 13.367 1 95 167 LEU A O 1
ATOM 1397 N N . TRP A 1 168 ? -20.969 -9.805 12.117 1 97.38 168 TRP A N 1
ATOM 1398 C CA . TRP A 1 168 ? -20.328 -10.914 11.406 1 97.38 168 TRP A CA 1
ATOM 1399 C C . TRP A 1 168 ? -19.656 -11.875 12.383 1 97.38 168 TRP A C 1
ATOM 1401 O O . TRP A 1 168 ? -18.938 -11.445 13.281 1 97.38 168 TRP A O 1
ATOM 1411 N N . ASP A 1 169 ? -19.859 -13.203 12.172 1 97.69 169 ASP A N 1
ATOM 1412 C CA . ASP A 1 169 ? -19.438 -14.211 13.141 1 97.69 169 ASP A CA 1
ATOM 1413 C C . ASP A 1 169 ? -18.266 -15.023 12.609 1 97.69 169 ASP A C 1
ATOM 1415 O O . ASP A 1 169 ? -18.453 -15.93 11.789 1 97.69 169 ASP A O 1
ATOM 1419 N N . VAL A 1 170 ? -17.094 -14.797 13.18 1 97.69 170 VAL A N 1
ATOM 1420 C CA . VAL A 1 170 ? -15.875 -15.445 12.711 1 97.69 170 VAL A CA 1
ATOM 1421 C C . VAL A 1 170 ? -15.93 -16.938 13.039 1 97.69 170 VAL A C 1
ATOM 1423 O O . VAL A 1 170 ? -15.391 -17.766 12.297 1 97.69 170 VAL A O 1
ATOM 1426 N N . ASN A 1 171 ? -16.531 -17.312 14.109 1 97.31 171 ASN A N 1
ATOM 1427 C CA . ASN A 1 171 ? -16.547 -18.719 14.539 1 97.31 171 ASN A CA 1
ATOM 1428 C C . ASN A 1 171 ? -17.312 -19.594 13.555 1 97.31 171 ASN A C 1
ATOM 1430 O O . ASN A 1 171 ? -16.844 -20.688 13.195 1 97.31 171 ASN A O 1
ATOM 1434 N N . ILE A 1 172 ? -18.406 -19.062 13.094 1 96.62 172 ILE A N 1
ATOM 1435 C CA . ILE A 1 172 ? -19.219 -19.797 12.133 1 96.62 172 ILE A CA 1
ATOM 1436 C C . ILE A 1 172 ? -18.438 -19.984 10.828 1 96.62 172 ILE A C 1
ATOM 1438 O O . ILE A 1 172 ? -18.422 -21.094 10.266 1 96.62 172 ILE A O 1
ATOM 1442 N N . ALA A 1 173 ? -17.812 -18.938 10.422 1 98 173 ALA A N 1
ATOM 1443 C CA . ALA A 1 173 ? -17.047 -18.984 9.172 1 98 173 ALA A CA 1
ATOM 1444 C C . ALA A 1 173 ? -15.828 -19.891 9.305 1 98 173 ALA A C 1
ATOM 1446 O O . ALA A 1 173 ? -15.539 -20.688 8.414 1 98 173 ALA A O 1
ATOM 1447 N N . ARG A 1 174 ? -15.133 -19.766 10.406 1 97.56 174 ARG A N 1
ATOM 1448 C CA . ARG A 1 174 ? -13.898 -20.516 10.641 1 97.56 174 ARG A CA 1
ATOM 1449 C C . ARG A 1 174 ? -14.164 -22.016 10.625 1 97.56 174 ARG A C 1
ATOM 1451 O O . ARG A 1 174 ? -13.391 -22.781 10.039 1 97.56 174 ARG A O 1
ATOM 1458 N N . LYS A 1 175 ? -15.219 -22.469 11.141 1 95.25 175 LYS A N 1
ATOM 1459 C CA . LYS A 1 175 ? -15.562 -23.875 11.234 1 95.25 175 LYS A CA 1
ATOM 1460 C C . LYS A 1 175 ? -15.898 -24.453 9.867 1 95.25 175 LYS A C 1
ATOM 1462 O O . LYS A 1 175 ? -15.836 -25.672 9.664 1 95.25 175 LYS A O 1
ATOM 1467 N N . ALA A 1 176 ? -16.203 -23.594 9 1 96.94 176 ALA A N 1
ATOM 1468 C CA . ALA A 1 176 ? -16.656 -24.078 7.695 1 96.94 176 ALA A CA 1
ATOM 1469 C C . ALA A 1 176 ? -15.5 -24.203 6.719 1 96.94 176 ALA A C 1
ATOM 1471 O O . ALA A 1 176 ? -15.656 -24.719 5.613 1 96.94 176 ALA A O 1
ATOM 1472 N N . THR A 1 177 ? -14.297 -23.75 7.082 1 98.12 177 THR A N 1
ATOM 1473 C CA . THR A 1 177 ? -13.172 -23.75 6.148 1 98.12 177 THR A CA 1
ATOM 1474 C C . THR A 1 177 ? -12.805 -25.172 5.746 1 98.12 177 THR A C 1
ATOM 1476 O O . THR A 1 177 ? -12.383 -25.406 4.609 1 98.12 177 THR A O 1
ATOM 1479 N N . ASP A 1 178 ? -13.039 -26.141 6.555 1 97 178 ASP A N 1
ATOM 1480 C CA . ASP A 1 178 ? -12.641 -27.531 6.348 1 97 178 ASP A CA 1
ATOM 1481 C C . ASP A 1 178 ? -13.445 -28.172 5.211 1 97 178 ASP A C 1
ATOM 1483 O O . ASP A 1 178 ? -13.016 -29.172 4.625 1 97 178 ASP A O 1
ATOM 1487 N N . ILE A 1 179 ? -14.586 -27.609 4.91 1 97.75 179 ILE A N 1
ATOM 1488 C CA . ILE A 1 179 ? -15.469 -28.188 3.896 1 97.75 179 ILE A CA 1
ATOM 1489 C C . ILE A 1 179 ? -14.766 -28.188 2.539 1 97.75 179 ILE A C 1
ATOM 1491 O O . ILE A 1 179 ? -15.055 -29.016 1.684 1 97.75 179 ILE A O 1
ATOM 1495 N N . PHE A 1 180 ? -13.812 -27.281 2.379 1 98.44 180 PHE A N 1
ATOM 1496 C CA . PHE A 1 180 ? -13.164 -27.094 1.085 1 98.44 180 PHE A CA 1
ATOM 1497 C C . PHE A 1 180 ? -11.977 -28.031 0.924 1 98.44 180 PHE A C 1
ATOM 1499 O O . PHE A 1 180 ? -11.5 -28.25 -0.19 1 98.44 180 PHE A O 1
ATOM 1506 N N . VAL A 1 181 ? -11.453 -28.547 1.985 1 98.5 181 VAL A N 1
ATOM 1507 C CA . VAL A 1 181 ? -10.219 -29.312 1.962 1 98.5 181 VAL A CA 1
ATOM 1508 C C . VAL A 1 181 ? -10.461 -30.672 1.304 1 98.5 181 VAL A C 1
ATOM 1510 O O . VAL A 1 181 ? -11.453 -31.344 1.6 1 98.5 181 VAL A O 1
ATOM 1513 N N . GLY A 1 182 ? -9.562 -31.062 0.421 1 98.19 182 GLY A N 1
ATOM 1514 C CA . GLY A 1 182 ? -9.688 -32.281 -0.342 1 98.19 182 GLY A CA 1
ATOM 1515 C C . GLY A 1 182 ? -10.008 -32.062 -1.807 1 98.19 182 GLY A C 1
ATOM 1516 O O . GLY A 1 182 ? -9.82 -30.953 -2.318 1 98.19 182 GLY A O 1
ATOM 1517 N N . THR A 1 183 ? -10.344 -33.188 -2.498 1 98.12 183 THR A N 1
ATOM 1518 C CA . THR A 1 183 ? -10.656 -33.094 -3.922 1 98.12 183 THR A CA 1
ATOM 1519 C C . THR A 1 183 ? -12.156 -33 -4.141 1 98.12 183 THR A C 1
ATOM 1521 O O . THR A 1 183 ? -12.922 -33.812 -3.643 1 98.12 183 THR A O 1
ATOM 1524 N N . HIS A 1 184 ? -12.539 -31.922 -4.777 1 98.25 184 HIS A N 1
ATOM 1525 C CA . HIS A 1 184 ? -13.945 -31.688 -5.105 1 98.25 184 HIS A CA 1
ATOM 1526 C C . HIS A 1 184 ? -14.094 -31.156 -6.527 1 98.25 184 HIS A C 1
ATOM 1528 O O . HIS A 1 184 ? -13.117 -30.719 -7.141 1 98.25 184 HIS A O 1
ATOM 1534 N N . ASP A 1 185 ? -15.289 -31.359 -7.055 1 97.62 185 ASP A N 1
ATOM 1535 C CA . ASP A 1 185 ? -15.648 -30.656 -8.281 1 97.62 185 ASP A CA 1
ATOM 1536 C C . ASP A 1 185 ? -16.094 -29.234 -7.984 1 97.62 185 ASP A C 1
ATOM 1538 O O . ASP A 1 185 ? -17.141 -29 -7.375 1 97.62 185 ASP A O 1
ATOM 1542 N N . TYR A 1 186 ? -15.359 -28.266 -8.43 1 97.62 186 TYR A N 1
ATOM 1543 C CA . TYR A 1 186 ? -15.578 -26.859 -8.062 1 97.62 186 TYR A CA 1
ATOM 1544 C C . TYR A 1 186 ? -16.312 -26.125 -9.172 1 97.62 186 TYR A C 1
ATOM 1546 O O . TYR A 1 186 ? -16.234 -24.891 -9.266 1 97.62 186 TYR A O 1
ATOM 1554 N N . THR A 1 187 ? -17.062 -26.766 -9.977 1 96.19 187 THR A N 1
ATOM 1555 C CA . THR A 1 187 ? -17.797 -26.156 -11.078 1 96.19 187 THR A CA 1
ATOM 1556 C C . THR A 1 187 ? -18.688 -25.031 -10.562 1 96.19 187 THR A C 1
ATOM 1558 O O . THR A 1 187 ? -18.766 -23.953 -11.18 1 96.19 187 THR A O 1
ATOM 1561 N N . SER A 1 188 ? -19.312 -25.234 -9.398 1 97.19 188 SER A N 1
ATOM 1562 C CA . SER A 1 188 ? -20.219 -24.25 -8.836 1 97.19 188 SER A CA 1
ATOM 1563 C C . SER A 1 188 ? -19.484 -22.984 -8.391 1 97.19 188 SER A C 1
ATOM 1565 O O . SER A 1 188 ? -20.078 -21.922 -8.219 1 97.19 188 SER A O 1
ATOM 1567 N N . PHE A 1 189 ? -18.203 -23.125 -8.211 1 97.44 189 PHE A N 1
ATOM 1568 C CA . PHE A 1 189 ? -17.391 -22.016 -7.723 1 97.44 189 PHE A CA 1
ATOM 1569 C C . PHE A 1 189 ? -16.641 -21.359 -8.867 1 97.44 189 PHE A C 1
ATOM 1571 O O . PHE A 1 189 ? -15.852 -20.438 -8.648 1 97.44 189 PHE A O 1
ATOM 1578 N N . MET A 1 190 ? -16.844 -21.812 -10.023 1 95.25 190 MET A N 1
ATOM 1579 C CA . MET A 1 190 ? -16.172 -21.281 -11.211 1 95.25 190 MET A CA 1
ATOM 1580 C C . MET A 1 190 ? -17.062 -20.281 -11.938 1 95.25 190 MET A C 1
ATOM 1582 O O . MET A 1 190 ? -18.234 -20.547 -12.18 1 95.25 190 MET A O 1
ATOM 1586 N N . ALA A 1 191 ? -16.5 -19.078 -12.195 1 90.56 191 ALA A N 1
ATOM 1587 C CA . ALA A 1 191 ? -17.25 -18.125 -12.992 1 90.56 191 ALA A CA 1
ATOM 1588 C C . ALA A 1 191 ? -17.266 -18.516 -14.469 1 90.56 191 ALA A C 1
ATOM 1590 O O . ALA A 1 191 ? -16.375 -19.234 -14.93 1 90.56 191 ALA A O 1
ATOM 1591 N N . ARG A 1 192 ? -18.297 -18.031 -15.172 1 81.62 192 ARG A N 1
ATOM 1592 C CA . ARG A 1 192 ? -18.406 -18.281 -16.609 1 81.62 192 ARG A CA 1
ATOM 1593 C C . ARG A 1 192 ? -17.422 -17.422 -17.391 1 81.62 192 ARG A C 1
ATOM 1595 O O . ARG A 1 192 ? -17.203 -16.266 -17.031 1 81.62 192 ARG A O 1
ATOM 1602 N N . SER A 1 193 ? -16.625 -18.047 -18.156 1 71.62 193 SER A N 1
ATOM 1603 C CA . SER A 1 193 ? -15.727 -17.281 -19.031 1 71.62 193 SER A CA 1
ATOM 1604 C C . SER A 1 193 ? -15.891 -17.688 -20.484 1 71.62 193 SER A C 1
ATOM 1606 O O . SER A 1 193 ? -16.219 -18.844 -20.781 1 71.62 193 SER A O 1
ATOM 1608 N N . LYS A 1 194 ? -16.078 -16.734 -21.406 1 60.44 194 LYS A N 1
ATOM 1609 C CA . LYS A 1 194 ? -16.281 -16.969 -22.828 1 60.44 194 LYS A CA 1
ATOM 1610 C C . LYS A 1 194 ? -15.227 -17.906 -23.406 1 60.44 194 LYS A C 1
ATOM 1612 O O . LYS A 1 194 ? -15.477 -18.609 -24.375 1 60.44 194 LYS A O 1
ATOM 1617 N N . GLY A 1 195 ? -14.297 -18.281 -22.641 1 61.03 195 GLY A N 1
ATOM 1618 C CA . GLY A 1 195 ? -13.195 -19.031 -23.219 1 61.03 195 GLY A CA 1
ATOM 1619 C C . GLY A 1 195 ? -12.891 -20.312 -22.484 1 61.03 195 GLY A C 1
ATOM 1620 O O . GLY A 1 195 ? -11.812 -20.891 -22.641 1 61.03 195 GLY A O 1
ATOM 1621 N N . VAL A 1 196 ? -13.828 -20.812 -21.828 1 65.06 196 VAL A N 1
ATOM 1622 C CA . VAL A 1 196 ? -13.555 -22.031 -21.062 1 65.06 196 VAL A CA 1
ATOM 1623 C C . VAL A 1 196 ? -13.781 -23.25 -21.953 1 65.06 196 VAL A C 1
ATOM 1625 O O . VAL A 1 196 ? -14.828 -23.375 -22.594 1 65.06 196 VAL A O 1
ATOM 1628 N N . PRO A 1 197 ? -12.812 -23.984 -22.078 1 66.69 197 PRO A N 1
ATOM 1629 C CA . PRO A 1 197 ? -12.977 -25.203 -22.875 1 66.69 197 PRO A CA 1
ATOM 1630 C C . PRO A 1 197 ? -14.086 -26.109 -22.359 1 66.69 197 PRO A C 1
ATOM 1632 O O . PRO A 1 197 ? -14.297 -26.203 -21.141 1 66.69 197 PRO A O 1
ATOM 1635 N N . PRO A 1 198 ? -14.938 -26.594 -23.297 1 64.94 198 PRO A N 1
ATOM 1636 C CA . PRO A 1 198 ? -16.047 -27.469 -22.906 1 64.94 198 PRO A CA 1
ATOM 1637 C C . PRO A 1 198 ? -15.609 -28.641 -22.047 1 64.94 198 PRO A C 1
ATOM 1639 O O . PRO A 1 198 ? -16.375 -29.109 -21.188 1 64.94 198 PRO A O 1
ATOM 1642 N N . ASN A 1 199 ? -14.367 -29.094 -22.219 1 77.56 199 ASN A N 1
ATOM 1643 C CA . ASN A 1 199 ? -13.914 -30.297 -21.516 1 77.56 199 ASN A CA 1
ATOM 1644 C C . ASN A 1 199 ? -12.984 -29.938 -20.344 1 77.56 199 ASN A C 1
ATOM 1646 O O . ASN A 1 199 ? -12.133 -30.734 -19.969 1 77.56 199 ASN A O 1
ATOM 1650 N N . LEU A 1 200 ? -13.227 -28.828 -19.844 1 83.31 200 LEU A N 1
ATOM 1651 C CA . LEU A 1 200 ? -12.359 -28.438 -18.75 1 83.31 200 LEU A CA 1
ATOM 1652 C C . LEU A 1 200 ? -12.633 -29.297 -17.516 1 83.31 200 LEU A C 1
ATOM 1654 O O . LEU A 1 200 ? -13.789 -29.453 -17.109 1 83.31 200 LEU A O 1
ATOM 1658 N N . LYS A 1 201 ? -11.539 -29.938 -17.016 1 89.81 201 LYS A N 1
ATOM 1659 C CA . LYS A 1 201 ? -11.648 -30.625 -15.734 1 89.81 201 LYS A CA 1
ATOM 1660 C C . LYS A 1 201 ? -11.789 -29.641 -14.586 1 89.81 201 LYS A C 1
ATOM 1662 O O . LYS A 1 201 ? -10.938 -28.766 -14.406 1 89.81 201 LYS A O 1
ATOM 1667 N N . THR A 1 202 ? -12.836 -29.797 -13.836 1 94.88 202 THR A N 1
ATOM 1668 C CA . THR A 1 202 ? -13.141 -28.797 -12.812 1 94.88 202 THR A CA 1
ATOM 1669 C C . THR A 1 202 ? -12.875 -29.344 -11.414 1 94.88 202 THR A C 1
ATOM 1671 O O . THR A 1 202 ? -13.094 -28.656 -10.414 1 94.88 202 THR A O 1
ATOM 1674 N N . GLU A 1 203 ? -12.375 -30.516 -11.398 1 96.94 203 GLU A N 1
ATOM 1675 C CA . GLU A 1 203 ? -11.93 -31.078 -10.133 1 96.94 203 GLU A CA 1
ATOM 1676 C C . GLU A 1 203 ? -10.617 -30.453 -9.68 1 96.94 203 GLU A C 1
ATOM 1678 O O . GLU A 1 203 ? -9.672 -30.344 -10.469 1 96.94 203 GLU A O 1
ATOM 1683 N N . ARG A 1 204 ? -10.641 -29.984 -8.477 1 97.44 204 ARG A N 1
ATOM 1684 C CA . ARG A 1 204 ? -9.438 -29.422 -7.879 1 97.44 204 ARG A CA 1
ATOM 1685 C C . ARG A 1 204 ? -9.203 -29.969 -6.48 1 97.44 204 ARG A C 1
ATOM 1687 O O . ARG A 1 204 ? -10.148 -30.406 -5.812 1 97.44 204 ARG A O 1
ATOM 1694 N N . THR A 1 205 ? -7.957 -29.969 -6.082 1 98.19 205 THR A N 1
ATOM 1695 C CA . THR A 1 205 ? -7.578 -30.422 -4.75 1 98.19 205 THR A CA 1
ATOM 1696 C C . THR A 1 205 ? -7.086 -29.25 -3.9 1 98.19 205 THR A C 1
ATOM 1698 O O . THR A 1 205 ? -6.09 -28.609 -4.238 1 98.19 205 THR A O 1
ATOM 1701 N N . ILE A 1 206 ? -7.766 -29.016 -2.807 1 98.69 206 ILE A N 1
ATOM 1702 C CA . ILE A 1 206 ? -7.367 -28.016 -1.814 1 98.69 206 ILE A CA 1
ATOM 1703 C C . ILE A 1 206 ? -6.617 -28.703 -0.673 1 98.69 206 ILE A C 1
ATOM 1705 O O . ILE A 1 206 ? -7.137 -29.641 -0.059 1 98.69 206 ILE A O 1
ATOM 1709 N N . LEU A 1 207 ? -5.453 -28.266 -0.469 1 98.69 207 LEU A N 1
ATOM 1710 C CA . LEU A 1 207 ? -4.598 -28.859 0.546 1 98.69 207 LEU A CA 1
ATOM 1711 C C . LEU A 1 207 ? -4.879 -28.266 1.921 1 98.69 207 LEU A C 1
ATOM 1713 O O . LEU A 1 207 ? -4.797 -28.953 2.936 1 98.69 207 LEU A O 1
ATOM 1717 N N . SER A 1 208 ? -5.141 -27.016 1.994 1 98.75 208 SER A N 1
ATOM 1718 C CA . SER A 1 208 ? -5.484 -26.344 3.242 1 98.75 208 SER A CA 1
ATOM 1719 C C . SER A 1 208 ? -6.332 -25.109 2.986 1 98.75 208 SER A C 1
ATOM 1721 O O . SER A 1 208 ? -6.223 -24.484 1.93 1 98.75 208 SER A O 1
ATOM 1723 N N . CYS A 1 209 ? -7.18 -24.781 3.877 1 98.75 209 CYS A N 1
ATOM 1724 C CA . CYS A 1 209 ? -8 -23.578 3.928 1 98.75 209 CYS A CA 1
ATOM 1725 C C . CYS A 1 209 ? -8.156 -23.078 5.359 1 98.75 209 CYS A C 1
ATOM 1727 O O . CYS A 1 209 ? -8.688 -23.797 6.215 1 98.75 209 CYS A O 1
ATOM 1729 N N . GLU A 1 210 ? -7.668 -21.891 5.602 1 98.62 210 GLU A N 1
ATOM 1730 C CA . GLU A 1 210 ? -7.629 -21.422 6.98 1 98.62 210 GLU A CA 1
ATOM 1731 C C . GLU A 1 210 ? -8.117 -19.969 7.082 1 98.62 210 GLU A C 1
ATOM 1733 O O . GLU A 1 210 ? -7.77 -19.141 6.246 1 98.62 210 GLU A O 1
ATOM 1738 N N . LEU A 1 211 ? -8.977 -19.734 8.008 1 98.75 211 LEU A N 1
ATOM 1739 C CA . LEU A 1 211 ? -9.352 -18.391 8.438 1 98.75 211 LEU A CA 1
ATOM 1740 C C . LEU A 1 211 ? -8.656 -18.016 9.742 1 98.75 211 LEU A C 1
ATOM 1742 O O . LEU A 1 211 ? -8.875 -18.672 10.773 1 98.75 211 LEU A O 1
ATOM 1746 N N . SER A 1 212 ? -7.809 -17 9.734 1 98.56 212 SER A N 1
ATOM 1747 C CA . SER A 1 212 ? -7.016 -16.625 10.898 1 98.56 212 SER A CA 1
ATOM 1748 C C . SER A 1 212 ? -7.016 -15.109 11.102 1 98.56 212 SER A C 1
ATOM 1750 O O . SER A 1 212 ? -7.375 -14.359 10.188 1 98.56 212 SER A O 1
ATOM 1752 N N . PRO A 1 213 ? -6.68 -14.648 12.328 1 98.31 213 PRO A N 1
ATOM 1753 C CA . PRO A 1 213 ? -6.586 -13.203 12.555 1 98.31 213 PRO A CA 1
ATOM 1754 C C . PRO A 1 213 ? -5.523 -12.539 11.68 1 98.31 213 PRO A C 1
ATOM 1756 O O . PRO A 1 213 ? -4.453 -13.117 11.461 1 98.31 213 PRO A O 1
ATOM 1759 N N . GLY A 1 214 ? -5.922 -11.453 11.094 1 97.88 214 GLY A N 1
ATOM 1760 C CA . GLY A 1 214 ? -4.984 -10.594 10.391 1 97.88 214 GLY A CA 1
ATOM 1761 C C . GLY A 1 214 ? -4.582 -9.375 11.188 1 97.88 214 GLY A C 1
ATOM 1762 O O . GLY A 1 214 ? -4.758 -9.336 12.406 1 97.88 214 GLY A O 1
ATOM 1763 N N . ARG A 1 215 ? -3.938 -8.453 10.586 1 97.62 215 ARG A N 1
ATOM 1764 C CA . ARG A 1 215 ? -3.537 -7.18 11.18 1 97.62 215 ARG A CA 1
ATOM 1765 C C . ARG A 1 215 ? -3.545 -6.066 10.141 1 97.62 215 ARG A C 1
ATOM 1767 O O . ARG A 1 215 ? -3.463 -6.328 8.938 1 97.62 215 ARG A O 1
ATOM 1774 N N . PRO A 1 216 ? -3.73 -4.852 10.633 1 98 216 PRO A N 1
ATOM 1775 C CA . PRO A 1 216 ? -3.604 -3.754 9.672 1 98 216 PRO A CA 1
ATOM 1776 C C . PRO A 1 216 ? -2.184 -3.602 9.133 1 98 216 PRO A C 1
ATOM 1778 O O . PRO A 1 216 ? -1.219 -3.949 9.82 1 98 216 PRO A O 1
ATOM 1781 N N . PHE A 1 217 ? -2.086 -3.127 7.867 1 97.75 217 PHE A N 1
ATOM 1782 C CA . PHE A 1 217 ? -0.781 -2.805 7.301 1 97.75 217 PHE A CA 1
ATOM 1783 C C . PHE A 1 217 ? -0.028 -1.829 8.195 1 97.75 217 PHE A C 1
ATOM 1785 O O . PHE A 1 217 ? 1.14 -2.053 8.523 1 97.75 217 PHE A O 1
ATOM 1792 N N . LEU A 1 218 ? -0.636 -0.772 8.602 1 96.75 218 LEU A N 1
ATOM 1793 C CA . LEU A 1 218 ? -0.097 0.231 9.516 1 96.75 218 LEU A CA 1
ATOM 1794 C C . LEU A 1 218 ? -1.113 0.587 10.594 1 96.75 218 LEU A C 1
ATOM 1796 O O . LEU A 1 218 ? -2.107 1.263 10.32 1 96.75 218 LEU A O 1
ATOM 1800 N N . PRO A 1 219 ? -0.881 0.109 11.789 1 94.69 219 PRO A N 1
ATOM 1801 C CA . PRO A 1 219 ? -1.823 0.407 12.867 1 94.69 219 PRO A CA 1
ATOM 1802 C C . PRO A 1 219 ? -1.985 1.906 13.109 1 94.69 219 PRO A C 1
ATOM 1804 O O . PRO A 1 219 ? -0.994 2.639 13.156 1 94.69 219 PRO A O 1
ATOM 1807 N N . CYS A 1 220 ? -3.16 2.348 13.164 1 93.12 220 CYS A N 1
ATOM 1808 C CA . CYS A 1 220 ? -3.541 3.721 13.477 1 93.12 220 CYS A CA 1
ATOM 1809 C C . CYS A 1 220 ? -4.902 3.768 14.156 1 93.12 220 CYS A C 1
ATOM 1811 O O . CYS A 1 220 ? -5.496 2.725 14.438 1 93.12 220 CYS A O 1
ATOM 1813 N N . ASP A 1 221 ? -5.359 4.922 14.484 1 93.38 221 ASP A N 1
ATOM 1814 C CA . ASP A 1 221 ? -6.617 5.055 15.211 1 93.38 221 ASP A CA 1
ATOM 1815 C C . ASP A 1 221 ? -7.785 4.512 14.391 1 93.38 221 ASP A C 1
ATOM 1817 O O . ASP A 1 221 ? -8.688 3.865 14.93 1 93.38 221 ASP A O 1
ATOM 1821 N N . ILE A 1 222 ? -7.719 4.703 13.133 1 95.5 222 ILE A N 1
ATOM 1822 C CA . ILE A 1 222 ? -8.789 4.277 12.25 1 95.5 222 ILE A CA 1
ATOM 1823 C C . ILE A 1 222 ? -8.836 2.752 12.188 1 95.5 222 ILE A C 1
ATOM 1825 O O . ILE A 1 222 ? -9.922 2.156 12.18 1 95.5 222 ILE A O 1
ATOM 1829 N N . SER A 1 223 ? -7.703 2.117 12.156 1 96.69 223 SER A N 1
ATOM 1830 C CA . SER A 1 223 ? -7.641 0.664 12.031 1 96.69 223 SER A CA 1
ATOM 1831 C C . SER A 1 223 ? -8.211 -0.021 13.273 1 96.69 223 SER A C 1
ATOM 1833 O O . SER A 1 223 ? -8.594 -1.19 13.219 1 96.69 223 SER A O 1
ATOM 1835 N N . LYS A 1 224 ? -8.352 0.703 14.406 1 96.69 224 LYS A N 1
ATOM 1836 C CA . LYS A 1 224 ? -8.867 0.137 15.648 1 96.69 224 LYS A CA 1
ATOM 1837 C C . LYS A 1 224 ? -10.352 -0.19 15.531 1 96.69 224 LYS A C 1
ATOM 1839 O O . LYS A 1 224 ? -10.883 -0.998 16.297 1 96.69 224 LYS A O 1
ATOM 1844 N N . ASP A 1 225 ? -10.984 0.43 14.609 1 97.06 225 ASP A N 1
ATOM 1845 C CA . ASP A 1 225 ? -12.414 0.233 14.43 1 97.06 225 ASP A CA 1
ATOM 1846 C C . ASP A 1 225 ? -12.695 -0.976 13.539 1 97.06 225 ASP A C 1
ATOM 1848 O O . ASP A 1 225 ? -13.852 -1.24 13.188 1 97.06 225 ASP A O 1
ATOM 1852 N N . TRP A 1 226 ? -11.688 -1.683 13.211 1 97.88 226 TRP A N 1
ATOM 1853 C CA . TRP A 1 226 ? -11.797 -2.82 12.297 1 97.88 226 TRP A CA 1
ATOM 1854 C C . TRP A 1 226 ? -11.086 -4.043 12.867 1 97.88 226 TRP A C 1
ATOM 1856 O O . TRP A 1 226 ? -10.008 -3.924 13.453 1 97.88 226 TRP A O 1
ATOM 1866 N N . THR A 1 227 ? -11.672 -5.211 12.703 1 98.5 227 THR A N 1
ATOM 1867 C CA . THR A 1 227 ? -11 -6.477 12.977 1 98.5 227 THR A CA 1
ATOM 1868 C C . THR A 1 227 ? -10.547 -7.145 11.688 1 98.5 227 THR A C 1
ATOM 1870 O O . THR A 1 227 ? -11.375 -7.48 10.836 1 98.5 227 THR A O 1
ATOM 1873 N N . PHE A 1 228 ? -9.289 -7.324 11.547 1 98.62 228 PHE A N 1
ATOM 1874 C CA . PHE A 1 228 ? -8.719 -7.832 10.312 1 98.62 228 PHE A CA 1
ATOM 1875 C C . PHE A 1 228 ? -8.648 -9.352 10.32 1 98.62 228 PHE A C 1
ATOM 1877 O O . PHE A 1 228 ? -8.352 -9.961 11.359 1 98.62 228 PHE A O 1
ATOM 1884 N N . TRP A 1 229 ? -8.867 -9.938 9.133 1 98.81 229 TRP A N 1
ATOM 1885 C CA . TRP A 1 229 ? -8.859 -11.391 8.969 1 98.81 229 TRP A CA 1
ATOM 1886 C C . TRP A 1 229 ? -8.164 -11.781 7.672 1 98.81 229 TRP A C 1
ATOM 1888 O O . TRP A 1 229 ? -8.117 -11 6.719 1 98.81 229 TRP A O 1
ATOM 1898 N N . ASN A 1 230 ? -7.617 -12.977 7.691 1 98.81 230 ASN A N 1
ATOM 1899 C CA . ASN A 1 230 ? -6.969 -13.578 6.535 1 98.81 230 ASN A CA 1
ATOM 1900 C C . ASN A 1 230 ? -7.578 -14.938 6.191 1 98.81 230 ASN A C 1
ATOM 1902 O O . ASN A 1 230 ? -7.742 -15.789 7.07 1 98.81 230 ASN A O 1
ATOM 1906 N N . VAL A 1 231 ? -7.918 -15.125 4.969 1 98.88 231 VAL A N 1
ATOM 1907 C CA . VAL A 1 231 ? -8.203 -16.469 4.453 1 98.88 231 VAL A CA 1
ATOM 1908 C C . VAL A 1 231 ? -7.039 -16.938 3.592 1 98.88 231 VAL A C 1
ATOM 1910 O O . VAL A 1 231 ? -6.676 -16.297 2.607 1 98.88 231 VAL A O 1
ATOM 1913 N N . ARG A 1 232 ? -6.484 -18.016 3.973 1 98.81 232 ARG A N 1
ATOM 1914 C CA . ARG A 1 232 ? -5.418 -18.641 3.188 1 98.81 232 ARG A CA 1
ATOM 1915 C C . ARG A 1 232 ? -5.879 -19.953 2.582 1 98.81 232 ARG A C 1
ATOM 1917 O O . ARG A 1 232 ? -6.43 -20.812 3.283 1 98.81 232 ARG A O 1
ATOM 1924 N N . VAL A 1 233 ? -5.672 -20.094 1.313 1 98.81 233 VAL A N 1
ATOM 1925 C CA . VAL A 1 233 ? -6.035 -21.312 0.6 1 98.81 233 VAL A CA 1
ATOM 1926 C C . VAL A 1 233 ? -4.824 -21.844 -0.166 1 98.81 233 VAL A C 1
ATOM 1928 O O . VAL A 1 233 ? -4.207 -21.109 -0.944 1 98.81 233 VAL A O 1
ATOM 1931 N N . ARG A 1 234 ? -4.504 -23.062 0.082 1 98.75 234 ARG A N 1
ATOM 1932 C CA . ARG A 1 234 ? -3.428 -23.734 -0.631 1 98.75 234 ARG A CA 1
ATOM 1933 C C . ARG A 1 234 ? -3.967 -24.891 -1.476 1 98.75 234 ARG A C 1
ATOM 1935 O O . ARG A 1 234 ? -4.754 -25.703 -0.991 1 98.75 234 ARG A O 1
ATOM 1942 N N . GLY A 1 235 ? -3.654 -24.875 -2.721 1 98.25 235 GLY A N 1
ATOM 1943 C CA . GLY A 1 235 ? -4.082 -25.922 -3.635 1 98.25 235 GLY A CA 1
ATOM 1944 C C . GLY A 1 235 ? -3.158 -26.094 -4.828 1 98.25 235 GLY A C 1
ATOM 1945 O O . GLY A 1 235 ? -2.258 -25.266 -5.039 1 98.25 235 GLY A O 1
ATOM 1946 N N . ARG A 1 236 ? -3.412 -27.062 -5.605 1 94.44 236 ARG A N 1
ATOM 1947 C CA . ARG A 1 236 ? -2.57 -27.344 -6.762 1 94.44 236 ARG A CA 1
ATOM 1948 C C . ARG A 1 236 ? -2.889 -26.406 -7.922 1 94.44 236 ARG A C 1
ATOM 1950 O O . ARG A 1 236 ? -1.983 -25.938 -8.609 1 94.44 236 ARG A O 1
ATOM 1957 N N . SER A 1 237 ? -4.098 -26.234 -8.164 1 95.06 237 SER A N 1
ATOM 1958 C CA . SER A 1 237 ? -4.605 -25.344 -9.203 1 95.06 237 SER A CA 1
ATOM 1959 C C . SER A 1 237 ? -5.992 -24.812 -8.844 1 95.06 237 SER A C 1
ATOM 1961 O O . SER A 1 237 ? -6.68 -25.391 -7.992 1 95.06 237 SER A O 1
ATOM 1963 N N . PHE A 1 238 ? -6.336 -23.797 -9.445 1 96.31 238 PHE A N 1
ATOM 1964 C CA . PHE A 1 238 ? -7.613 -23.156 -9.164 1 96.31 238 PHE A CA 1
ATOM 1965 C C . PHE A 1 238 ? -8.328 -22.781 -10.453 1 96.31 238 PHE A C 1
ATOM 1967 O O . PHE A 1 238 ? -7.691 -22.5 -11.469 1 96.31 238 PHE A O 1
ATOM 1974 N N . LEU A 1 239 ? -9.633 -22.781 -10.383 1 95.31 239 LEU A N 1
ATOM 1975 C CA . LEU A 1 239 ? -10.461 -22.328 -11.5 1 95.31 239 LEU A CA 1
ATOM 1976 C C . LEU A 1 239 ? -10.672 -20.828 -11.453 1 95.31 239 LEU A C 1
ATOM 1978 O O . LEU A 1 239 ? -10.289 -20.172 -10.484 1 95.31 239 LEU A O 1
ATOM 1982 N N . TYR A 1 240 ? -11.227 -20.328 -12.578 1 94.12 240 TYR A N 1
ATOM 1983 C CA . TYR A 1 240 ? -11.508 -18.891 -12.703 1 94.12 240 TYR A CA 1
ATOM 1984 C C . TYR A 1 240 ? -12.414 -18.422 -11.578 1 94.12 240 TYR A C 1
ATOM 1986 O O . TYR A 1 240 ? -13.523 -18.922 -11.406 1 94.12 240 TYR A O 1
ATOM 1994 N N . LYS A 1 241 ? -11.93 -17.484 -10.695 1 96.5 241 LYS A N 1
ATOM 1995 C CA . LYS A 1 241 ? -12.609 -16.828 -9.586 1 96.5 241 LYS A CA 1
ATOM 1996 C C . LYS A 1 241 ? -12.898 -17.812 -8.453 1 96.5 241 LYS A C 1
ATOM 1998 O O . LYS A 1 241 ? -13.609 -17.484 -7.5 1 96.5 241 LYS A O 1
ATOM 2003 N N . MET A 1 242 ? -12.328 -18.953 -8.492 1 97.75 242 MET A N 1
ATOM 2004 C CA . MET A 1 242 ? -12.633 -20.016 -7.535 1 97.75 242 MET A CA 1
ATOM 2005 C C . MET A 1 242 ? -12.336 -19.562 -6.109 1 97.75 242 MET A C 1
ATOM 2007 O O . MET A 1 242 ? -13.195 -19.625 -5.238 1 97.75 242 MET A O 1
ATOM 2011 N N . VAL A 1 243 ? -11.125 -19.031 -5.855 1 98.62 243 VAL A N 1
ATOM 2012 C CA . VAL A 1 243 ? -10.719 -18.625 -4.516 1 98.62 243 VAL A CA 1
ATOM 2013 C C . VAL A 1 243 ? -11.641 -17.516 -4.02 1 98.62 243 VAL A C 1
ATOM 2015 O O . VAL A 1 243 ? -12.078 -17.531 -2.865 1 98.62 243 VAL A O 1
ATOM 2018 N N . ARG A 1 244 ? -11.969 -16.594 -4.84 1 98.62 244 ARG A N 1
ATOM 2019 C CA . ARG A 1 244 ? -12.812 -15.461 -4.461 1 98.62 244 ARG A CA 1
ATOM 2020 C C . ARG A 1 244 ? -14.227 -15.93 -4.113 1 98.62 244 ARG A C 1
ATOM 2022 O O . ARG A 1 244 ? -14.844 -15.406 -3.186 1 98.62 244 ARG A O 1
ATOM 2029 N N . ARG A 1 245 ? -14.734 -16.938 -4.836 1 98.38 245 ARG A N 1
ATOM 2030 C CA . ARG A 1 245 ? -16.062 -17.453 -4.531 1 98.38 245 ARG A CA 1
ATOM 2031 C C . ARG A 1 245 ? -16.047 -18.297 -3.262 1 98.38 245 ARG A C 1
ATOM 2033 O O . ARG A 1 245 ? -17.016 -18.312 -2.508 1 98.38 245 ARG A O 1
ATOM 2040 N N . MET A 1 246 ? -14.922 -19 -3.045 1 98.69 246 MET A N 1
ATOM 2041 C CA . MET A 1 246 ? -14.758 -19.656 -1.752 1 98.69 246 MET A CA 1
ATOM 2042 C C . MET A 1 246 ? -14.828 -18.641 -0.612 1 98.69 246 MET A C 1
ATOM 2044 O O . MET A 1 246 ? -15.57 -18.844 0.351 1 98.69 246 MET A O 1
ATOM 2048 N N . VAL A 1 247 ? -14.172 -17.531 -0.757 1 98.81 247 VAL A N 1
ATOM 2049 C CA . VAL A 1 247 ? -14.156 -16.484 0.255 1 98.81 247 VAL A CA 1
ATOM 2050 C C . VAL A 1 247 ? -15.547 -15.852 0.372 1 98.81 247 VAL A C 1
ATOM 2052 O O . VAL A 1 247 ? -16.016 -15.594 1.478 1 98.81 247 VAL A O 1
ATOM 2055 N N . SER A 1 248 ? -16.172 -15.656 -0.776 1 98.75 248 SER A N 1
ATOM 2056 C CA . SER A 1 248 ? -17.531 -15.117 -0.77 1 98.75 248 SER A CA 1
ATOM 2057 C C . SER A 1 248 ? -18.469 -15.977 0.076 1 98.75 248 SER A C 1
ATOM 2059 O O . SER A 1 248 ? -19.281 -15.453 0.837 1 98.75 248 SER A O 1
ATOM 2061 N N . SER A 1 249 ? -18.344 -17.234 -0.073 1 98.5 249 SER A N 1
ATOM 2062 C CA . SER A 1 249 ? -19.203 -18.156 0.671 1 98.5 249 SER A CA 1
ATOM 2063 C C . SER A 1 249 ? -18.938 -18.062 2.17 1 98.5 249 SER A C 1
ATOM 2065 O O . SER A 1 249 ? -19.875 -18.094 2.975 1 98.5 249 SER A O 1
ATOM 2067 N N . LEU A 1 250 ? -17.672 -17.984 2.535 1 98.56 250 LEU A N 1
ATOM 2068 C CA . LEU A 1 250 ? -17.312 -17.859 3.945 1 98.56 250 LEU A CA 1
ATOM 2069 C C . LEU A 1 250 ? -17.844 -16.562 4.531 1 98.56 250 LEU A C 1
ATOM 2071 O O . LEU A 1 250 ? -18.344 -16.531 5.656 1 98.56 250 LEU A O 1
ATOM 2075 N N . LEU A 1 251 ? -17.719 -15.438 3.775 1 98.56 251 LEU A N 1
ATOM 2076 C CA . LEU A 1 251 ? -18.219 -14.148 4.227 1 98.56 251 LEU A CA 1
ATOM 2077 C C . LEU A 1 251 ? -19.75 -14.188 4.375 1 98.56 251 LEU A C 1
ATOM 2079 O O . LEU A 1 251 ? -20.281 -13.68 5.359 1 98.56 251 LEU A O 1
ATOM 2083 N N . ALA A 1 252 ? -20.406 -14.828 3.406 1 98.38 252 ALA A N 1
ATOM 2084 C CA . ALA A 1 252 ? -21.859 -14.969 3.48 1 98.38 252 ALA A CA 1
ATOM 2085 C C . ALA A 1 252 ? -22.266 -15.805 4.691 1 98.38 252 ALA A C 1
ATOM 2087 O O . ALA A 1 252 ? -23.25 -15.5 5.355 1 98.38 252 ALA A O 1
ATOM 2088 N N . LEU A 1 253 ? -21.531 -16.812 4.93 1 98 253 LEU A N 1
ATOM 2089 C CA . LEU A 1 253 ? -21.812 -17.688 6.066 1 98 253 LEU A CA 1
ATOM 2090 C C . LEU A 1 253 ? -21.672 -16.938 7.383 1 98 253 LEU A C 1
ATOM 2092 O O . LEU A 1 253 ? -22.562 -16.984 8.234 1 98 253 LEU A O 1
ATOM 2096 N N . GLY A 1 254 ? -20.578 -16.234 7.559 1 97.94 254 GLY A N 1
ATOM 2097 C CA . GLY A 1 254 ? -20.391 -15.445 8.766 1 97.94 254 GLY A CA 1
ATOM 2098 C C . GLY A 1 254 ? -21.453 -14.398 8.977 1 97.94 254 GLY A C 1
ATOM 2099 O O . GLY A 1 254 ? -21.75 -14.023 10.117 1 97.94 254 GLY A O 1
ATOM 2100 N N . GLY A 1 255 ? -21.984 -13.906 7.867 1 97 255 GLY A N 1
ATOM 2101 C CA . GLY A 1 255 ? -23.047 -12.93 7.898 1 97 255 GLY A CA 1
ATOM 2102 C C . GLY A 1 255 ? -24.422 -13.555 7.98 1 97 255 GLY A C 1
ATOM 2103 O O . GLY A 1 255 ? -25.438 -12.852 7.902 1 97 255 GLY A O 1
ATOM 2104 N N . LYS A 1 256 ? -24.484 -14.875 7.988 1 96.31 256 LYS A N 1
ATOM 2105 C CA . LYS A 1 256 ? -25.703 -15.664 8.141 1 96.31 256 LYS A CA 1
ATOM 2106 C C . LYS A 1 256 ? -26.594 -15.531 6.91 1 96.31 256 LYS A C 1
ATOM 2108 O O . LYS A 1 256 ? -27.828 -15.508 7.027 1 96.31 256 LYS A O 1
ATOM 2113 N N . LYS A 1 257 ? -26 -15.359 5.848 1 96.38 257 LYS A N 1
ATOM 2114 C CA . LYS A 1 257 ? -26.719 -15.305 4.578 1 96.38 257 LYS A CA 1
ATOM 2115 C C . LYS A 1 257 ? -26.672 -16.656 3.867 1 96.38 257 LYS A C 1
ATOM 2117 O O . LYS A 1 257 ? -27.422 -16.891 2.918 1 96.38 257 LYS A O 1
ATOM 2122 N N . MET A 1 258 ? -25.734 -17.453 4.27 1 96.12 258 MET A N 1
ATOM 2123 C CA . MET A 1 258 ? -25.547 -18.812 3.775 1 96.12 258 MET A CA 1
ATOM 2124 C C . MET A 1 258 ? -25.312 -19.781 4.93 1 96.12 258 MET A C 1
ATOM 2126 O O . MET A 1 258 ? -24.812 -19.391 5.98 1 96.12 258 MET A O 1
ATOM 2130 N N . SER A 1 259 ? -25.703 -21.078 4.699 1 95.94 259 SER A N 1
ATOM 2131 C CA . SER A 1 259 ? -25.406 -22.109 5.684 1 95.94 259 SER A CA 1
ATOM 2132 C C . SER A 1 259 ? -24.281 -23.031 5.199 1 95.94 259 SER A C 1
ATOM 2134 O O . SER A 1 259 ? -23.922 -23 4.023 1 95.94 259 SER A O 1
ATOM 2136 N N . LYS A 1 260 ? -23.781 -23.766 6.16 1 96 260 LYS A N 1
ATOM 2137 C CA . LYS A 1 260 ? -22.797 -24.766 5.797 1 96 260 LYS A CA 1
ATOM 2138 C C . LYS A 1 260 ? -23.359 -25.781 4.816 1 96 260 LYS A C 1
ATOM 2140 O O . LYS A 1 260 ? -22.656 -26.266 3.926 1 96 260 LYS A O 1
ATOM 2145 N N . THR A 1 261 ? -24.609 -26.031 4.973 1 96.75 261 THR A N 1
ATOM 2146 C CA . THR A 1 261 ? -25.297 -26.969 4.09 1 96.75 261 THR A CA 1
ATOM 2147 C C . THR A 1 261 ? -25.359 -26.422 2.666 1 96.75 261 THR A C 1
ATOM 2149 O O . THR A 1 261 ? -25.234 -27.172 1.7 1 96.75 261 THR A O 1
ATOM 2152 N N . ASP A 1 262 ? -25.547 -25.141 2.596 1 97 262 ASP A N 1
ATOM 2153 C CA . ASP A 1 262 ? -25.562 -24.5 1.283 1 97 262 ASP A CA 1
ATOM 2154 C C . ASP A 1 262 ? -24.219 -24.688 0.57 1 97 262 ASP A C 1
ATOM 2156 O O . ASP A 1 262 ? -24.188 -25 -0.62 1 97 262 ASP A O 1
ATOM 2160 N N . ILE A 1 263 ? -23.156 -24.5 1.3 1 97.44 263 ILE A N 1
ATOM 2161 C CA . ILE A 1 263 ? -21.828 -24.641 0.716 1 97.44 263 ILE A CA 1
ATOM 2162 C C . ILE A 1 263 ? -21.594 -26.094 0.303 1 97.44 263 ILE A C 1
ATOM 2164 O O . ILE A 1 263 ? -21.078 -26.359 -0.788 1 97.44 263 ILE A O 1
ATOM 2168 N N . ARG A 1 264 ? -21.969 -27.047 1.134 1 97 264 ARG A N 1
ATOM 2169 C CA . ARG A 1 264 ? -21.859 -28.453 0.822 1 97 264 ARG A CA 1
ATOM 2170 C C . ARG A 1 264 ? -22.625 -28.812 -0.448 1 97 264 ARG A C 1
ATOM 2172 O O . ARG A 1 264 ? -22.141 -29.562 -1.288 1 97 264 ARG A O 1
ATOM 2179 N N . TYR A 1 265 ? -23.75 -28.234 -0.553 1 97.69 265 TYR A N 1
ATOM 2180 C CA . TYR A 1 265 ? -24.578 -28.453 -1.74 1 97.69 265 TYR A CA 1
ATOM 2181 C C . TYR A 1 265 ? -23.828 -28.031 -3 1 97.69 265 TYR A C 1
ATOM 2183 O O . TYR A 1 265 ? -23.844 -28.75 -4.008 1 97.69 265 TYR A O 1
ATOM 2191 N N . LEU A 1 266 ? -23.219 -26.875 -2.967 1 97.81 266 LEU A N 1
ATOM 2192 C CA . LEU A 1 266 ? -22.484 -26.359 -4.117 1 97.81 266 LEU A CA 1
ATOM 2193 C C . LEU A 1 266 ? -21.359 -27.312 -4.52 1 97.81 266 LEU A C 1
ATOM 2195 O O . LEU A 1 266 ? -21.062 -27.469 -5.707 1 97.81 266 LEU A O 1
ATOM 2199 N N . LEU A 1 267 ? -20.719 -27.969 -3.547 1 97.81 267 LEU A N 1
ATOM 2200 C CA . LEU A 1 267 ? -19.625 -28.891 -3.812 1 97.81 267 LEU A CA 1
ATOM 2201 C C . LEU A 1 267 ? -20.156 -30.234 -4.293 1 97.81 267 LEU A C 1
ATOM 2203 O O . LEU A 1 267 ? -19.547 -30.875 -5.152 1 97.81 267 LEU A O 1
ATOM 2207 N N . GLU A 1 268 ? -21.312 -30.625 -3.805 1 97.5 268 GLU A N 1
ATOM 2208 C CA . GLU A 1 268 ? -21.859 -31.938 -4.09 1 97.5 268 GLU A CA 1
ATOM 2209 C C . GLU A 1 268 ? -22.703 -31.922 -5.363 1 97.5 268 GLU A C 1
ATOM 2211 O O . GLU A 1 268 ? -23 -32.969 -5.938 1 97.5 268 GLU A O 1
ATOM 2216 N N . ASN A 1 269 ? -23.109 -30.75 -5.766 1 97.62 269 ASN A N 1
ATOM 2217 C CA . ASN A 1 269 ? -23.875 -30.562 -6.992 1 97.62 269 ASN A CA 1
ATOM 2218 C C . ASN A 1 269 ? -23.219 -29.562 -7.934 1 97.62 269 ASN A C 1
ATOM 2220 O O . ASN A 1 269 ? -23.766 -28.5 -8.195 1 97.62 269 ASN A O 1
ATOM 2224 N N . PRO A 1 270 ? -22.188 -29.969 -8.492 1 96.06 270 PRO A N 1
ATOM 2225 C CA . PRO A 1 270 ? -21.391 -29.047 -9.305 1 96.06 270 PRO A CA 1
ATOM 2226 C C . PRO A 1 270 ? -22.109 -28.594 -10.57 1 96.06 270 PRO A C 1
ATOM 2228 O O . PRO A 1 270 ? -22.547 -29.422 -11.367 1 96.06 270 PRO A O 1
ATOM 2231 N N . SER A 1 271 ? -22.344 -27.297 -10.703 1 94.31 271 SER A N 1
ATOM 2232 C CA . SER A 1 271 ? -22.953 -26.656 -11.852 1 94.31 271 SER A CA 1
ATOM 2233 C C . SER A 1 271 ? -22.688 -25.156 -11.844 1 94.31 271 SER A C 1
ATOM 2235 O O . SER A 1 271 ? -22.781 -24.5 -10.805 1 94.31 271 SER A O 1
ATOM 2237 N N . GLN A 1 272 ? -22.438 -24.641 -12.914 1 90.81 272 GLN A N 1
ATOM 2238 C CA . GLN A 1 272 ? -22.188 -23.203 -13.016 1 90.81 272 GLN A CA 1
ATOM 2239 C C . GLN A 1 272 ? -23.453 -22.406 -12.695 1 90.81 272 GLN A C 1
ATOM 2241 O O . GLN A 1 272 ? -23.391 -21.219 -12.375 1 90.81 272 GLN A O 1
ATOM 2246 N N . ASP A 1 273 ? -24.531 -23.109 -12.695 1 93.38 273 ASP A N 1
ATOM 2247 C CA . ASP A 1 273 ? -25.828 -22.453 -12.508 1 93.38 273 ASP A CA 1
ATOM 2248 C C . ASP A 1 273 ? -26.219 -22.438 -11.031 1 93.38 273 ASP A C 1
ATOM 2250 O O . ASP A 1 273 ? -27.203 -21.781 -10.648 1 93.38 273 ASP A O 1
ATOM 2254 N N . ASN A 1 274 ? -25.469 -23.078 -10.25 1 95.75 274 ASN A N 1
ATOM 2255 C CA . ASN A 1 274 ? -25.891 -23.266 -8.867 1 95.75 274 ASN A CA 1
ATOM 2256 C C . ASN A 1 274 ? -25.406 -22.125 -7.969 1 95.75 274 ASN A C 1
ATOM 2258 O O . ASN A 1 274 ? -25.875 -21.969 -6.84 1 95.75 274 ASN A O 1
ATOM 2262 N N . TRP A 1 275 ? -24.469 -21.281 -8.398 1 96.06 275 TRP A N 1
ATOM 2263 C CA . TRP A 1 275 ? -24.016 -20.172 -7.57 1 96.06 275 TRP A CA 1
ATOM 2264 C C . TRP A 1 275 ? -25.172 -19.234 -7.246 1 96.06 275 TRP A C 1
ATOM 2266 O O . TRP A 1 275 ? -25.875 -18.766 -8.148 1 96.06 275 TRP A O 1
ATOM 2276 N N . PRO A 1 276 ? -25.328 -18.922 -6.035 1 95.38 276 PRO A N 1
ATOM 2277 C CA . PRO A 1 276 ? -26.484 -18.109 -5.68 1 95.38 276 PRO A CA 1
ATOM 2278 C C . PRO A 1 276 ? -26.375 -16.688 -6.211 1 95.38 276 PRO A C 1
ATOM 2280 O O . PRO A 1 276 ? -25.328 -16.047 -6.07 1 95.38 276 PRO A O 1
ATOM 2283 N N . ASN A 1 277 ? -27.406 -16.109 -6.652 1 92.69 277 ASN A N 1
ATOM 2284 C CA . ASN A 1 277 ? -27.438 -14.773 -7.254 1 92.69 277 ASN A CA 1
ATOM 2285 C C . ASN A 1 277 ? -27.312 -13.68 -6.199 1 92.69 277 ASN A C 1
ATOM 2287 O O . ASN A 1 277 ? -26.969 -12.539 -6.516 1 92.69 277 ASN A O 1
ATOM 2291 N N . TYR A 1 278 ? -27.578 -13.977 -4.988 1 93.31 278 TYR A N 1
ATOM 2292 C CA . TYR A 1 278 ? -27.578 -12.969 -3.939 1 93.31 278 TYR A CA 1
ATOM 2293 C C . TYR A 1 278 ? -26.188 -12.859 -3.301 1 93.31 278 TYR A C 1
ATOM 2295 O O . TYR A 1 278 ? -25.969 -12.023 -2.418 1 93.31 278 TYR A O 1
ATOM 2303 N N . ILE A 1 279 ? -25.297 -13.711 -3.701 1 95.25 279 ILE A N 1
ATOM 2304 C CA . ILE A 1 279 ? -23.922 -13.641 -3.211 1 95.25 279 ILE A CA 1
ATOM 2305 C C . ILE A 1 279 ? -23.016 -13.078 -4.301 1 95.25 279 ILE A C 1
ATOM 2307 O O . ILE A 1 279 ? -22.828 -13.703 -5.348 1 95.25 279 ILE A O 1
ATOM 2311 N N . HIS A 1 280 ? -22.469 -11.945 -3.994 1 95.12 280 HIS A N 1
ATOM 2312 C CA . HIS A 1 280 ? -21.531 -11.328 -4.93 1 95.12 280 HIS A CA 1
ATOM 2313 C C . HIS A 1 280 ? -20.125 -11.852 -4.715 1 95.12 280 HIS A C 1
ATOM 2315 O O . HIS A 1 280 ? -19.688 -12.047 -3.578 1 95.12 280 HIS A O 1
ATOM 2321 N N . THR A 1 281 ? -19.469 -12.094 -5.84 1 97.12 281 THR A N 1
ATOM 2322 C CA . THR A 1 281 ? -18.062 -12.469 -5.75 1 97.12 281 THR A CA 1
ATOM 2323 C C . THR A 1 281 ? -17.219 -11.328 -5.168 1 97.12 281 THR A C 1
ATOM 2325 O O . THR A 1 281 ? -17.312 -10.195 -5.641 1 97.12 281 THR A O 1
ATOM 2328 N N . VAL A 1 282 ? -16.469 -11.578 -4.156 1 98.06 282 VAL A N 1
ATOM 2329 C CA . VAL A 1 282 ? -15.664 -10.562 -3.5 1 98.06 282 VAL A CA 1
ATOM 2330 C C . VAL A 1 282 ? -14.656 -9.984 -4.492 1 98.06 282 VAL A C 1
ATOM 2332 O O . VAL A 1 282 ? -14.289 -10.648 -5.469 1 98.06 282 VAL A O 1
ATOM 2335 N N . PRO A 1 283 ? -14.234 -8.75 -4.262 1 96.81 283 PRO A N 1
ATOM 2336 C CA . PRO A 1 283 ? -13.344 -8.094 -5.227 1 96.81 283 PRO A CA 1
ATOM 2337 C C . PRO A 1 283 ? -11.961 -8.742 -5.285 1 96.81 283 PRO A C 1
ATOM 2339 O O . PRO A 1 283 ? -11.539 -9.391 -4.328 1 96.81 283 PRO A O 1
ATOM 2342 N N . GLY A 1 284 ? -11.297 -8.523 -6.43 1 97.56 284 GLY A N 1
ATOM 2343 C CA . GLY A 1 284 ? -9.961 -9.07 -6.633 1 97.56 284 GLY A CA 1
ATOM 2344 C C . GLY A 1 284 ? -8.883 -8.281 -5.918 1 97.56 284 GLY A C 1
ATOM 2345 O O . GLY A 1 284 ? -7.824 -8.828 -5.598 1 97.56 284 GLY A O 1
ATOM 2346 N N . TYR A 1 285 ? -9.125 -7.086 -5.492 1 97 285 TYR A N 1
ATOM 2347 C CA . TYR A 1 285 ? -8.078 -6.191 -5.004 1 97 285 TYR A CA 1
ATOM 2348 C C . TYR A 1 285 ? -7.66 -6.57 -3.586 1 97 285 TYR A C 1
ATOM 2350 O O . TYR A 1 285 ? -6.758 -5.953 -3.014 1 97 285 TYR A O 1
ATOM 2358 N N . ALA A 1 286 ? -8.336 -7.562 -3.025 1 98.5 286 ALA A N 1
ATOM 2359 C CA . ALA A 1 286 ? -7.969 -8.016 -1.688 1 98.5 286 ALA A CA 1
ATOM 2360 C C . ALA A 1 286 ? -7.352 -9.406 -1.73 1 98.5 286 ALA A C 1
ATOM 2362 O O . ALA A 1 286 ? -7.031 -9.984 -0.689 1 98.5 286 ALA A O 1
ATOM 2363 N N . LEU A 1 287 ? -7.23 -9.922 -2.906 1 98.75 287 LEU A N 1
ATOM 2364 C CA . LEU A 1 287 ? -6.641 -11.242 -3.115 1 98.75 287 LEU A CA 1
ATOM 2365 C C . LEU A 1 287 ? -5.168 -11.125 -3.492 1 98.75 287 LEU A C 1
ATOM 2367 O O . LEU A 1 287 ? -4.797 -10.281 -4.309 1 98.75 287 LEU A O 1
ATOM 2371 N N . TYR A 1 288 ? -4.344 -11.93 -2.861 1 98.62 288 TYR A N 1
ATOM 2372 C CA . TYR A 1 288 ? -2.904 -11.992 -3.098 1 98.62 288 TYR A CA 1
ATOM 2373 C C . TYR A 1 288 ? -2.475 -13.414 -3.457 1 98.62 288 TYR A C 1
ATOM 2375 O O . TYR A 1 288 ? -2.748 -14.352 -2.711 1 98.62 288 TYR A O 1
ATOM 2383 N N . LEU A 1 289 ? -1.854 -13.586 -4.613 1 98.31 289 LEU A N 1
ATOM 2384 C CA . LEU A 1 289 ? -1.058 -14.797 -4.781 1 98.31 289 LEU A CA 1
ATOM 2385 C C . LEU A 1 289 ? 0.18 -14.758 -3.891 1 98.31 289 LEU A C 1
ATOM 2387 O O . LEU A 1 289 ? 1.145 -14.055 -4.191 1 98.31 289 LEU A O 1
ATOM 2391 N N . GLU A 1 290 ? 0.138 -15.5 -2.869 1 98 290 GLU A N 1
ATOM 2392 C CA . GLU A 1 290 ? 1.143 -15.391 -1.815 1 98 290 GLU A CA 1
ATOM 2393 C C . GLU A 1 290 ? 2.418 -16.141 -2.186 1 98 290 GLU A C 1
ATOM 2395 O O . GLU A 1 290 ? 3.521 -15.703 -1.842 1 98 290 GLU A O 1
ATOM 2400 N N . ASN A 1 291 ? 2.193 -17.312 -2.848 1 97.56 291 ASN A N 1
ATOM 2401 C CA . ASN A 1 291 ? 3.363 -18.125 -3.18 1 97.56 291 ASN A CA 1
ATOM 2402 C C . ASN A 1 291 ? 3.043 -19.156 -4.254 1 97.56 291 ASN A C 1
ATOM 2404 O O . ASN A 1 291 ? 1.908 -19.625 -4.348 1 97.56 291 ASN A O 1
ATOM 2408 N N . VAL A 1 292 ? 3.971 -19.469 -5.043 1 97.75 292 VAL A N 1
ATOM 2409 C CA . VAL A 1 292 ? 4.02 -20.609 -5.949 1 97.75 292 VAL A CA 1
ATOM 2410 C C . VAL A 1 292 ? 5.23 -21.484 -5.621 1 97.75 292 VAL A C 1
ATOM 2412 O O . VAL A 1 292 ? 6.363 -21 -5.617 1 97.75 292 VAL A O 1
ATOM 2415 N N . TYR A 1 293 ? 4.957 -22.75 -5.438 1 97.56 293 TYR A N 1
ATOM 2416 C CA . TYR A 1 293 ? 6.055 -23.594 -4.98 1 97.56 293 TYR A CA 1
ATOM 2417 C C . TYR A 1 293 ? 6.391 -24.656 -6.02 1 97.56 293 TYR A C 1
ATOM 2419 O O . TYR A 1 293 ? 5.508 -25.375 -6.477 1 97.56 293 TYR A O 1
ATOM 2427 N N . TYR A 1 294 ? 7.633 -24.688 -6.375 1 96.69 294 TYR A N 1
ATOM 2428 C CA . TYR A 1 294 ? 8.203 -25.75 -7.191 1 96.69 294 TYR A CA 1
ATOM 2429 C C . TYR A 1 294 ? 9.172 -26.594 -6.371 1 96.69 294 TYR A C 1
ATOM 2431 O O . TYR A 1 294 ? 9.891 -26.078 -5.512 1 96.69 294 TYR A O 1
ATOM 2439 N N . ASP A 1 295 ? 9.203 -27.828 -6.656 1 94.94 295 ASP A N 1
ATOM 2440 C CA . ASP A 1 295 ? 10.273 -28.672 -6.113 1 94.94 295 ASP A CA 1
ATOM 2441 C C . ASP A 1 295 ? 11.609 -28.344 -6.77 1 94.94 295 ASP A C 1
ATOM 2443 O O . ASP A 1 295 ? 11.75 -28.453 -7.988 1 94.94 295 ASP A O 1
ATOM 2447 N N . PRO A 1 296 ? 12.562 -27.984 -5.988 1 93.19 296 PRO A N 1
ATOM 2448 C CA . PRO A 1 296 ? 13.844 -27.609 -6.578 1 93.19 296 PRO A CA 1
ATOM 2449 C C . PRO A 1 296 ? 14.398 -28.672 -7.516 1 93.19 296 PRO A C 1
ATOM 2451 O O . PRO A 1 296 ? 15.148 -28.359 -8.445 1 93.19 296 PRO A O 1
ATOM 2454 N N . LYS A 1 297 ? 14.078 -29.875 -7.367 1 91.81 297 LYS A N 1
ATOM 2455 C CA . LYS A 1 297 ? 14.516 -30.953 -8.25 1 91.81 297 LYS A CA 1
ATOM 2456 C C . LYS A 1 297 ? 13.984 -30.75 -9.664 1 91.81 297 LYS A C 1
ATOM 2458 O O . LYS A 1 297 ? 14.578 -31.25 -10.633 1 91.81 297 LYS A O 1
ATOM 2463 N N . ASP A 1 298 ? 12.898 -30 -9.695 1 90.31 298 ASP A N 1
ATOM 2464 C CA . ASP A 1 298 ? 12.242 -29.828 -10.984 1 90.31 298 ASP A CA 1
ATOM 2465 C C . ASP A 1 298 ? 12.961 -28.781 -11.828 1 90.31 298 ASP A C 1
ATOM 2467 O O . ASP A 1 298 ? 12.711 -28.656 -13.031 1 90.31 298 ASP A O 1
ATOM 2471 N N . TYR A 1 299 ? 13.891 -28.031 -11.25 1 92.5 299 TYR A N 1
ATOM 2472 C CA . TYR A 1 299 ? 14.609 -27 -11.992 1 92.5 299 TYR A CA 1
ATOM 2473 C C . TYR A 1 299 ? 15.453 -27.609 -13.102 1 92.5 299 TYR A C 1
ATOM 2475 O O . TYR A 1 299 ? 15.703 -26.984 -14.125 1 92.5 299 TYR A O 1
ATOM 2483 N N . TRP A 1 300 ? 15.883 -28.828 -12.883 1 89.31 300 TRP A N 1
ATOM 2484 C CA . TRP A 1 300 ? 16.781 -29.453 -13.852 1 89.31 300 TRP A CA 1
ATOM 2485 C C . TRP A 1 300 ? 16.188 -30.766 -14.367 1 89.31 300 TRP A C 1
ATOM 2487 O O . TRP A 1 300 ? 16.906 -31.75 -14.555 1 89.31 300 TRP A O 1
ATOM 2497 N N . ILE A 1 301 ? 14.938 -30.719 -14.594 1 83.56 301 ILE A N 1
ATOM 2498 C CA . ILE A 1 301 ? 14.227 -31.891 -15.086 1 83.56 301 ILE A CA 1
ATOM 2499 C C . ILE A 1 301 ? 14.703 -32.219 -16.5 1 83.56 301 ILE A C 1
ATOM 2501 O O . ILE A 1 301 ? 14.93 -31.328 -17.312 1 83.56 301 ILE A O 1
ATOM 2505 N N . GLU A 1 302 ? 14.945 -33.531 -16.719 1 81 302 GLU A N 1
ATOM 2506 C CA . GLU A 1 302 ? 15.359 -34.031 -18.031 1 81 302 GLU A CA 1
ATOM 2507 C C . GLU A 1 302 ? 14.164 -34.219 -18.953 1 81 302 GLU A C 1
ATOM 2509 O O . GLU A 1 302 ? 13.016 -34.188 -18.516 1 81 302 GLU A O 1
ATOM 2514 N N . ALA A 1 303 ? 14.383 -34.25 -20.281 1 74 303 ALA A N 1
ATOM 2515 C CA . ALA A 1 303 ? 13.328 -34.438 -21.281 1 74 303 ALA A CA 1
ATOM 2516 C C . ALA A 1 303 ? 12.461 -35.656 -20.922 1 74 303 ALA A C 1
ATOM 2518 O O . ALA A 1 303 ? 12.953 -36.656 -20.406 1 74 303 ALA A O 1
ATOM 2519 N N . PRO A 1 304 ? 11.141 -35.438 -20.875 1 63.69 304 PRO A N 1
ATOM 2520 C CA . PRO A 1 304 ? 10.336 -36.656 -20.641 1 63.69 304 PRO A CA 1
ATOM 2521 C C . PRO A 1 304 ? 10.703 -37.781 -21.578 1 63.69 304 PRO A C 1
ATOM 2523 O O . PRO A 1 304 ? 10.961 -37.562 -22.766 1 63.69 304 PRO A O 1
ATOM 2526 N N . VAL A 1 305 ? 11.297 -38.812 -21.094 1 55.19 305 VAL A N 1
ATOM 2527 C CA . VAL A 1 305 ? 11.602 -40 -21.891 1 55.19 305 VAL A CA 1
ATOM 2528 C C . VAL A 1 305 ? 10.336 -40.469 -22.609 1 55.19 305 VAL A C 1
ATOM 2530 O O . VAL A 1 305 ? 9.328 -40.75 -21.953 1 55.19 305 VAL A O 1
ATOM 2533 N N . LEU A 1 306 ? 10.078 -40.031 -23.719 1 50.22 306 LEU A N 1
ATOM 2534 C CA . LEU A 1 306 ? 9 -40.656 -24.469 1 50.22 306 LEU A CA 1
ATOM 2535 C C . LEU A 1 306 ? 9.117 -42.188 -24.422 1 50.22 306 LEU A C 1
ATOM 2537 O O . LEU A 1 306 ? 10.148 -42.75 -24.766 1 50.22 306 LEU A O 1
ATOM 2541 N N . SER A 1 307 ? 8.586 -42.844 -23.406 1 42.5 307 SER A N 1
ATOM 2542 C CA . SER A 1 307 ? 8.508 -44.281 -23.469 1 42.5 307 SER A CA 1
ATOM 2543 C C . SER A 1 307 ? 8.039 -44.75 -24.844 1 42.5 307 SER A C 1
ATOM 2545 O O . SER A 1 307 ? 6.926 -44.438 -25.266 1 42.5 307 SER A O 1
ATOM 2547 N N . THR A 1 308 ? 8.812 -44.969 -25.828 1 42.09 308 THR A N 1
ATOM 2548 C CA . THR A 1 308 ? 8.516 -45.719 -27.031 1 42.09 308 THR A CA 1
ATOM 2549 C C . THR A 1 308 ? 8.008 -47.125 -26.672 1 42.09 308 THR A C 1
ATOM 2551 O O . THR A 1 308 ? 8.789 -47.969 -26.234 1 42.09 308 THR A O 1
ATOM 2554 N N . SER A 1 309 ? 6.832 -47.375 -26.016 1 37.97 309 SER A N 1
ATOM 2555 C CA . SER A 1 309 ? 6.277 -48.719 -26.031 1 37.97 309 SER A CA 1
ATOM 2556 C C . SER A 1 309 ? 6.281 -49.281 -27.438 1 37.97 309 SER A C 1
ATOM 2558 O O . SER A 1 309 ? 5.582 -48.812 -28.328 1 37.97 309 SER A O 1
ATOM 2560 N N . GLN A 1 310 ? 7.238 -49.938 -27.922 1 35.56 310 GLN A N 1
ATOM 2561 C CA . GLN A 1 310 ? 7.363 -50.844 -29.062 1 35.56 310 GLN A CA 1
ATOM 2562 C C . GLN A 1 310 ? 6.281 -51.938 -29.031 1 35.56 310 GLN A C 1
ATOM 2564 O O . GLN A 1 310 ? 6.406 -52.938 -28.312 1 35.56 310 GLN A O 1
ATOM 2569 N N . GLU A 1 311 ? 4.906 -51.688 -28.984 1 34.03 311 GLU A N 1
ATOM 2570 C CA . GLU A 1 311 ? 4.023 -52.781 -29.375 1 34.03 311 GLU A CA 1
ATOM 2571 C C . GLU A 1 311 ? 4.426 -53.375 -30.734 1 34.03 311 GLU A C 1
ATOM 2573 O O . GLU A 1 311 ? 4.602 -52.625 -31.703 1 34.03 311 GLU A O 1
ATOM 2578 N N . GLY A 1 312 ? 4.93 -54.5 -30.844 1 32.34 312 GLY A N 1
ATOM 2579 C CA . GLY A 1 312 ? 5.301 -55.438 -31.922 1 32.34 312 GLY A CA 1
ATOM 2580 C C . GLY A 1 312 ? 4.203 -55.625 -32.938 1 32.34 312 GLY A C 1
ATOM 2581 O O . GLY A 1 312 ? 3.107 -56.094 -32.625 1 32.34 312 GLY A O 1
ATOM 2582 N N . GLU A 1 313 ? 4.055 -54.719 -34.031 1 30.16 313 GLU A N 1
ATOM 2583 C CA . GLU A 1 313 ? 3.24 -54.875 -35.219 1 30.16 313 GLU A CA 1
ATOM 2584 C C . GLU A 1 313 ? 3.43 -56.219 -35.875 1 30.16 313 GLU A C 1
ATOM 2586 O O . GLU A 1 313 ? 4.523 -56.562 -36.344 1 30.16 313 GLU A O 1
ATOM 2591 N N . ASP A 1 314 ? 2.902 -57.281 -35.312 1 29.05 314 ASP A N 1
ATOM 2592 C CA . ASP A 1 314 ? 2.727 -58.438 -36.188 1 29.05 314 ASP A CA 1
ATOM 2593 C C . ASP A 1 314 ? 2.137 -58.031 -37.531 1 29.05 314 ASP A C 1
ATOM 2595 O O . ASP A 1 314 ? 1.11 -57.344 -37.594 1 29.05 314 ASP A O 1
ATOM 2599 N N . GLY A 1 315 ? 2.914 -57.938 -38.562 1 24.53 315 GLY A N 1
ATOM 2600 C CA . GLY A 1 315 ? 2.936 -57.531 -39.969 1 24.53 315 GLY A CA 1
ATOM 2601 C C . GLY A 1 315 ? 1.891 -58.25 -40.812 1 24.53 315 GLY A C 1
ATOM 2602 O O . GLY A 1 315 ? 2.223 -59.094 -41.625 1 24.53 315 GLY A O 1
ATOM 2603 N N . ASP A 1 316 ? 0.698 -58.625 -40.219 1 24.77 316 ASP A N 1
ATOM 2604 C CA . ASP A 1 316 ? -0.089 -59.188 -41.312 1 24.77 316 ASP A CA 1
ATOM 2605 C C . ASP A 1 316 ? -0.142 -58.25 -42.5 1 24.77 316 ASP A C 1
ATOM 2607 O O . ASP A 1 316 ? 0.051 -57.031 -42.375 1 24.77 316 ASP A O 1
ATOM 2611 N N . GLY A 1 317 ? -0.283 -58.781 -43.75 1 22.08 317 GLY A N 1
ATOM 2612 C CA . GLY A 1 317 ? -0.024 -58.438 -45.156 1 22.08 317 GLY A CA 1
ATOM 2613 C C . GLY A 1 317 ? -0.775 -57.219 -45.625 1 22.08 317 GLY A C 1
ATOM 2614 O O . GLY A 1 317 ? -0.246 -56.438 -46.406 1 22.08 317 GLY A O 1
ATOM 2615 N N . ILE A 1 318 ? -2.156 -57.188 -45.594 1 22.86 318 ILE A N 1
ATOM 2616 C CA . ILE A 1 318 ? -2.648 -56.844 -46.906 1 22.86 318 ILE A CA 1
ATOM 2617 C C . ILE A 1 318 ? -2.271 -55.406 -47.281 1 22.86 318 ILE A C 1
ATOM 2619 O O . ILE A 1 318 ? -1.617 -55.188 -48.281 1 22.86 318 ILE A O 1
ATOM 2623 N N . GLY A 1 319 ? -3.406 -54.625 -47.531 1 21.33 319 GLY A N 1
ATOM 2624 C CA . GLY A 1 319 ? -3.857 -53.938 -48.719 1 21.33 319 GLY A CA 1
ATOM 2625 C C . GLY A 1 319 ? -3.328 -52.531 -48.812 1 21.33 319 GLY A C 1
ATOM 2626 O O . GLY A 1 319 ? -2.777 -52 -47.875 1 21.33 319 GLY A O 1
ATOM 2627 N N . GLU A 1 320 ? -3.863 -51.781 -49.875 1 22.83 320 GLU A N 1
ATOM 2628 C CA . GLU A 1 320 ? -3.564 -50.656 -50.75 1 22.83 320 GLU A CA 1
ATOM 2629 C C . GLU A 1 320 ? -3.521 -49.344 -49.969 1 22.83 320 GLU A C 1
ATOM 2631 O O . GLU A 1 320 ? -4.273 -49.156 -49.031 1 22.83 320 GLU A O 1
ATOM 2636 N N . GLY A 1 321 ? -2.389 -48.625 -50 1 20.69 321 GLY A N 1
ATOM 2637 C CA . GLY A 1 321 ? -1.729 -47.438 -49.438 1 20.69 321 GLY A CA 1
ATOM 2638 C C . GLY A 1 321 ? -2.516 -46.156 -49.625 1 20.69 321 GLY A C 1
ATOM 2639 O O . GLY A 1 321 ? -1.963 -45.062 -49.531 1 20.69 321 GLY A O 1
ATOM 2640 N N . ASP A 1 322 ? -3.941 -46.281 -49.75 1 20.97 322 ASP A N 1
ATOM 2641 C CA . ASP A 1 322 ? -4.449 -45.062 -50.406 1 20.97 322 ASP A CA 1
ATOM 2642 C C . ASP A 1 322 ? -4.094 -43.812 -49.562 1 20.97 322 ASP A C 1
ATOM 2644 O O . ASP A 1 322 ? -4.094 -43.875 -48.344 1 20.97 322 ASP A O 1
ATOM 2648 N N . ASP A 1 323 ? -3.451 -42.812 -50.188 1 21.06 323 ASP A N 1
ATOM 2649 C CA . ASP A 1 323 ? -2.846 -41.5 -50 1 21.06 323 ASP A CA 1
ATOM 2650 C C . ASP A 1 323 ? -3.852 -40.5 -49.406 1 21.06 323 ASP A C 1
ATOM 2652 O O . ASP A 1 323 ? -4.051 -39.438 -49.969 1 21.06 323 ASP A O 1
ATOM 2656 N N . GLU A 1 324 ? -4.879 -40.938 -48.594 1 20.33 324 GLU A N 1
ATOM 2657 C CA . GLU A 1 324 ? -5.844 -39.875 -48.375 1 20.33 324 GLU A CA 1
ATOM 2658 C C . GLU A 1 324 ? -5.184 -38.656 -47.688 1 20.33 324 GLU A C 1
ATOM 2660 O O . GLU A 1 324 ? -4.551 -38.812 -46.656 1 20.33 324 GLU A O 1
ATOM 2665 N N . GLU A 1 325 ? -4.914 -37.562 -48.5 1 21.72 325 GLU A N 1
ATOM 2666 C CA . GLU A 1 325 ? -4.523 -36.156 -48.344 1 21.72 325 GLU A CA 1
ATOM 2667 C C . GLU A 1 325 ? -5.414 -35.438 -47.344 1 21.72 325 GLU A C 1
ATOM 2669 O O . GLU A 1 325 ? -6.598 -35.219 -47.594 1 21.72 325 GLU A O 1
ATOM 2674 N N . GLU A 1 326 ? -5.453 -35.844 -46.031 1 20.42 326 GLU A N 1
ATOM 2675 C CA . GLU A 1 326 ? -6.285 -35.125 -45.094 1 20.42 326 GLU A CA 1
ATOM 2676 C C . GLU A 1 326 ? -5.977 -33.625 -45.094 1 20.42 326 GLU A C 1
ATOM 2678 O O . GLU A 1 326 ? -4.855 -33.219 -44.812 1 20.42 326 GLU A O 1
ATOM 2683 N N . GLU A 1 327 ? -6.676 -32.812 -46 1 20.17 327 GLU A N 1
ATOM 2684 C CA . GLU A 1 327 ? -6.805 -31.375 -46.156 1 20.17 327 GLU A CA 1
ATOM 2685 C C . GLU A 1 327 ? -7.129 -30.703 -44.812 1 20.17 327 GLU A C 1
ATOM 2687 O O . GLU A 1 327 ? -8.078 -31.094 -44.156 1 20.17 327 GLU A O 1
ATOM 2692 N N . GLU A 1 328 ? -6.125 -30.188 -44.094 1 20.66 328 GLU A N 1
ATOM 2693 C CA . GLU A 1 328 ? -6.066 -29.281 -42.938 1 20.66 328 GLU A CA 1
ATOM 2694 C C . GLU A 1 328 ? -6.988 -28.078 -43.156 1 20.66 328 GLU A C 1
ATOM 2696 O O . GLU A 1 328 ? -6.711 -27.219 -43.969 1 20.66 328 GLU A O 1
ATOM 2701 N N . GLU A 1 329 ? -8.367 -28.266 -43.312 1 19.86 329 GLU A N 1
ATOM 2702 C CA . GLU A 1 329 ? -9.312 -27.172 -43.562 1 19.86 329 GLU A CA 1
ATOM 2703 C C . GLU A 1 329 ? -9.094 -26.031 -42.562 1 19.86 329 GLU A C 1
ATOM 2705 O O . GLU A 1 329 ? -8.969 -26.266 -41.344 1 19.86 329 GLU A O 1
ATOM 2710 N N . GLU A 1 330 ? -8.656 -24.812 -43.062 1 21.8 330 GLU A N 1
ATOM 2711 C CA . GLU A 1 330 ? -8.57 -23.375 -42.781 1 21.8 330 GLU A CA 1
ATOM 2712 C C . GLU A 1 330 ? -9.898 -22.844 -42.281 1 21.8 330 GLU A C 1
ATOM 2714 O O . GLU A 1 330 ? -10.844 -22.672 -43.031 1 21.8 330 GLU A O 1
ATOM 2719 N N . GLU A 1 331 ? -10.539 -23.359 -41.188 1 20.55 331 GLU A N 1
ATOM 2720 C CA . GLU A 1 331 ? -11.805 -22.766 -40.781 1 20.55 331 GLU A CA 1
ATOM 2721 C C . GLU A 1 331 ? -11.68 -21.25 -40.594 1 20.55 331 GLU A C 1
ATOM 2723 O O . GLU A 1 331 ? -10.945 -20.797 -39.719 1 20.55 331 GLU A O 1
ATOM 2728 N N . GLU A 1 332 ? -11.805 -20.406 -41.719 1 20.7 332 GLU A N 1
ATOM 2729 C CA . GLU A 1 332 ? -12.008 -18.969 -41.906 1 20.7 332 GLU A CA 1
ATOM 2730 C C . GLU A 1 332 ? -13.188 -18.484 -41.062 1 20.7 332 GLU A C 1
ATOM 2732 O O . GLU A 1 332 ? -14.32 -18.922 -41.281 1 20.7 332 GLU A O 1
ATOM 2737 N N . GLU A 1 333 ? -13.031 -18.234 -39.781 1 19.91 333 GLU A N 1
ATOM 2738 C CA . GLU A 1 333 ? -14.031 -17.562 -38.969 1 19.91 333 GLU A CA 1
ATOM 2739 C C . GLU A 1 333 ? -14.594 -16.344 -39.656 1 19.91 333 GLU A C 1
ATOM 2741 O O . GLU A 1 333 ? -13.844 -15.484 -40.156 1 19.91 333 GLU A O 1
ATOM 2746 N N . GLU A 1 334 ? -15.844 -16.391 -40.25 1 20.41 334 GLU A N 1
ATOM 2747 C CA . GLU A 1 334 ? -16.781 -15.484 -40.906 1 20.41 334 GLU A CA 1
ATOM 2748 C C . GLU A 1 334 ? -16.906 -14.18 -40.125 1 20.41 334 GLU A C 1
ATOM 2750 O O . GLU A 1 334 ? -17 -14.195 -38.906 1 20.41 334 GLU A O 1
ATOM 2755 N N . GLU A 1 335 ? -16.562 -13.031 -40.812 1 21.64 335 GLU A N 1
ATOM 2756 C CA . GLU A 1 335 ? -16.641 -11.578 -40.656 1 21.64 335 GLU A CA 1
ATOM 2757 C C . GLU A 1 335 ? -18.078 -11.125 -40.375 1 21.64 335 GLU A C 1
ATOM 2759 O O . GLU A 1 335 ? -18.938 -11.203 -41.281 1 21.64 335 GLU A O 1
ATOM 2764 N N . ILE A 1 336 ? -18.719 -11.352 -39.312 1 19.33 336 ILE A N 1
ATOM 2765 C CA . ILE A 1 336 ? -20.094 -10.883 -39.094 1 19.33 336 ILE A CA 1
ATOM 2766 C C . ILE A 1 336 ? -20.156 -9.367 -39.25 1 19.33 336 ILE A C 1
ATOM 2768 O O . ILE A 1 336 ? -19.625 -8.633 -38.406 1 19.33 336 ILE A O 1
ATOM 2772 N N . ARG A 1 337 ? -20.125 -8.758 -40.5 1 20.83 337 ARG A N 1
ATOM 2773 C CA . ARG A 1 337 ? -20.391 -7.363 -40.844 1 20.83 337 ARG A CA 1
ATOM 2774 C C . ARG A 1 337 ? -21.828 -6.973 -40.5 1 20.83 337 ARG A C 1
ATOM 2776 O O . ARG A 1 337 ? -22.75 -7.223 -41.281 1 20.83 337 ARG A O 1
ATOM 2783 N N . GLU A 1 338 ? -22.5 -7.262 -39.375 1 21.12 338 GLU A N 1
ATOM 2784 C CA . GLU A 1 338 ? -23.875 -6.766 -39.375 1 21.12 338 GLU A CA 1
ATOM 2785 C C . GLU A 1 338 ? -23.922 -5.266 -39.656 1 21.12 338 GLU A C 1
ATOM 2787 O O . GLU A 1 338 ? -23.141 -4.5 -39.094 1 21.12 338 GLU A O 1
ATOM 2792 N N . GLY A 1 339 ? -24.609 -4.656 -40.781 1 21.92 339 GLY A N 1
ATOM 2793 C CA . GLY A 1 339 ? -25.016 -3.543 -41.625 1 21.92 339 GLY A CA 1
ATOM 2794 C C . GLY A 1 339 ? -25.875 -2.523 -40.875 1 21.92 339 GLY A C 1
ATOM 2795 O O . GLY A 1 339 ? -26.328 -1.541 -41.469 1 21.92 339 GLY A O 1
ATOM 2796 N N . SER A 1 340 ? -26.453 -2.713 -39.688 1 23.12 340 SER A N 1
ATOM 2797 C CA . SER A 1 340 ? -27.734 -2.018 -39.688 1 23.12 340 SER A CA 1
ATOM 2798 C C . SER A 1 340 ? -27.562 -0.531 -39.969 1 23.12 340 SER A C 1
ATOM 2800 O O . SER A 1 340 ? -26.5 0.037 -39.688 1 23.12 340 SER A O 1
ATOM 2802 N N . SER A 1 341 ? -28.641 0.105 -40.594 1 22.75 341 SER A N 1
ATOM 2803 C CA . SER A 1 341 ? -29.344 1.206 -41.25 1 22.75 341 SER A CA 1
ATOM 2804 C C . SER A 1 341 ? -29.328 2.465 -40.375 1 22.75 341 SER A C 1
ATOM 2806 O O . SER A 1 341 ? -29.578 2.4 -39.188 1 22.75 341 SER A O 1
ATOM 2808 N N . MET A 1 342 ? -28.516 3.469 -40.781 1 21.22 342 MET A N 1
ATOM 2809 C CA . MET A 1 342 ? -28.391 4.895 -40.5 1 21.22 342 MET A CA 1
ATOM 2810 C C . MET A 1 342 ? -29.75 5.57 -40.469 1 21.22 342 MET A C 1
ATOM 2812 O O . MET A 1 342 ? -30.438 5.633 -41.5 1 21.22 342 MET A O 1
ATOM 2816 N N . LYS A 1 343 ? -30.594 5.457 -39.438 1 22.03 343 LYS A N 1
ATOM 2817 C CA . LYS A 1 343 ? -31.828 6.215 -39.281 1 22.03 343 LYS A CA 1
ATOM 2818 C C . LYS A 1 343 ? -31.578 7.715 -39.438 1 22.03 343 LYS A C 1
ATOM 2820 O O . LYS A 1 343 ? -31.062 8.367 -38.531 1 22.03 343 LYS A O 1
ATOM 2825 N N . ARG A 1 344 ? -31.109 8.195 -40.594 1 20.28 344 ARG A N 1
ATOM 2826 C CA . ARG A 1 344 ? -31.172 9.656 -40.719 1 20.28 344 ARG A CA 1
ATOM 2827 C C . ARG A 1 344 ? -32.594 10.156 -40.5 1 20.28 344 ARG A C 1
ATOM 2829 O O . ARG A 1 344 ? -33.406 10.148 -41.406 1 20.28 344 ARG A O 1
ATOM 2836 N N . SER A 1 345 ? -33.438 9.406 -39.688 1 20.06 345 SER A N 1
ATOM 2837 C CA . SER A 1 345 ? -34.719 10.039 -39.875 1 20.06 345 SER A CA 1
ATOM 2838 C C . SER A 1 345 ? -34.594 11.555 -39.938 1 20.06 345 SER A C 1
ATOM 2840 O O . SER A 1 345 ? -33.75 12.133 -39.281 1 20.06 345 SER A O 1
ATOM 2842 N N . GLU A 1 346 ? -35.406 12.156 -40.812 1 19.53 346 GLU A N 1
ATOM 2843 C CA . GLU A 1 346 ? -35.875 13.391 -41.438 1 19.53 346 GLU A CA 1
ATOM 2844 C C . GLU A 1 346 ? -36.062 14.492 -40.375 1 19.53 346 GLU A C 1
ATOM 2846 O O . GLU A 1 346 ? -36.188 14.203 -39.188 1 19.53 346 GLU A O 1
ATOM 2851 N N . LYS A 1 347 ? -36.719 15.609 -40.969 1 19.23 347 LYS A N 1
ATOM 2852 C CA . LYS A 1 347 ? -37.469 16.812 -40.594 1 19.23 347 LYS A CA 1
ATOM 2853 C C . LYS A 1 347 ? -38.531 16.516 -39.562 1 19.23 347 LYS A C 1
ATOM 2855 O O . LYS A 1 347 ? -39.25 15.508 -39.688 1 19.23 347 LYS A O 1
ATOM 2860 N N . MET B 1 1 ? -27.953 29.578 1.786 1 68.44 1 MET B N 1
ATOM 2861 C CA . MET B 1 1 ? -27.984 29.266 3.213 1 68.44 1 MET B CA 1
ATOM 2862 C C . MET B 1 1 ? -26.781 29.875 3.93 1 68.44 1 MET B C 1
ATOM 2864 O O . MET B 1 1 ? -26.688 29.812 5.156 1 68.44 1 MET B O 1
ATOM 2868 N N . GLY B 1 2 ? -25.938 30.609 3.32 1 84.31 2 GLY B N 1
ATOM 2869 C CA . GLY B 1 2 ? -24.766 31.312 3.83 1 84.31 2 GLY B CA 1
ATOM 2870 C C . GLY B 1 2 ? -23.516 30.469 3.818 1 84.31 2 GLY B C 1
ATOM 2871 O O . GLY B 1 2 ? -23.578 29.25 3.756 1 84.31 2 GLY B O 1
ATOM 2872 N N . ARG B 1 3 ? -22.484 31.094 3.891 1 92 3 ARG B N 1
ATOM 2873 C CA . ARG B 1 3 ? -21.172 30.438 3.846 1 92 3 ARG B CA 1
ATOM 2874 C C . ARG B 1 3 ? -20.875 29.734 5.164 1 92 3 ARG B C 1
ATOM 2876 O O . ARG B 1 3 ? -21.062 30.312 6.238 1 92 3 ARG B O 1
ATOM 2883 N N . ARG B 1 4 ? -20.547 28.453 5.051 1 94.75 4 ARG B N 1
ATOM 2884 C CA . ARG B 1 4 ? -20.156 27.641 6.199 1 94.75 4 ARG B CA 1
ATOM 2885 C C . ARG B 1 4 ? -18.734 27.109 6.047 1 94.75 4 ARG B C 1
ATOM 2887 O O . ARG B 1 4 ? -18.312 26.781 4.941 1 94.75 4 ARG B O 1
ATOM 2894 N N . ARG B 1 5 ? -18.062 27.094 7.203 1 96.38 5 ARG B N 1
ATOM 2895 C CA . ARG B 1 5 ? -16.703 26.547 7.184 1 96.38 5 ARG B CA 1
ATOM 2896 C C . ARG B 1 5 ? -16.672 25.109 7.676 1 96.38 5 ARG B C 1
ATOM 2898 O O . ARG B 1 5 ? -17.312 24.781 8.672 1 96.38 5 ARG B O 1
ATOM 2905 N N . PHE B 1 6 ? -15.914 24.297 6.957 1 97.25 6 PHE B N 1
ATOM 2906 C CA . PHE B 1 6 ? -15.789 22.875 7.309 1 97.25 6 PHE B CA 1
ATOM 2907 C C . PHE B 1 6 ? -14.328 22.484 7.484 1 97.25 6 PHE B C 1
ATOM 2909 O O . PHE B 1 6 ? -13.477 22.859 6.676 1 97.25 6 PHE B O 1
ATOM 2916 N N . LEU B 1 7 ? -14.047 21.797 8.633 1 97.88 7 LEU B N 1
ATOM 2917 C CA . LEU B 1 7 ? -12.805 21.062 8.805 1 97.88 7 LEU B CA 1
ATOM 2918 C C . LEU B 1 7 ? -12.914 19.656 8.227 1 97.88 7 LEU B C 1
ATOM 2920 O O . LEU B 1 7 ? -13.836 18.906 8.555 1 97.88 7 LEU B O 1
ATOM 2924 N N . MET B 1 8 ? -12.023 19.312 7.359 1 97.75 8 MET B N 1
ATOM 2925 C CA . MET B 1 8 ? -11.984 17.984 6.742 1 97.75 8 MET B CA 1
ATOM 2926 C C . MET B 1 8 ? -10.711 17.234 7.129 1 97.75 8 MET B C 1
ATOM 2928 O O . MET B 1 8 ? -9.609 17.75 6.93 1 97.75 8 MET B O 1
ATOM 2932 N N . TYR B 1 9 ? -10.867 16.094 7.73 1 98.12 9 TYR B N 1
ATOM 2933 C CA . TYR B 1 9 ? -9.758 15.164 7.887 1 98.12 9 TYR B CA 1
ATOM 2934 C C . TYR B 1 9 ? -9.695 14.195 6.715 1 98.12 9 TYR B C 1
ATOM 2936 O O . TYR B 1 9 ? -10.727 13.695 6.258 1 98.12 9 TYR B O 1
ATOM 2944 N N . PHE B 1 10 ? -8.547 13.969 6.199 1 98.12 10 PHE B N 1
ATOM 2945 C CA . PHE B 1 10 ? -8.414 13.102 5.031 1 98.12 10 PHE B CA 1
ATOM 2946 C C . PHE B 1 10 ? -7.066 12.398 5.031 1 98.12 10 PHE B C 1
ATOM 2948 O O . PHE B 1 10 ? -6.148 12.797 5.75 1 98.12 10 PHE B O 1
ATOM 2955 N N . SER B 1 11 ? -6.984 11.328 4.324 1 98.38 11 SER B N 1
ATOM 2956 C CA . SER B 1 11 ? -5.773 10.539 4.133 1 98.38 11 SER B CA 1
ATOM 2957 C C . SER B 1 11 ? -5.457 10.359 2.652 1 98.38 11 SER B C 1
ATOM 2959 O O . SER B 1 11 ? -6.32 10.57 1.799 1 98.38 11 SER B O 1
ATOM 2961 N N . TYR B 1 12 ? -4.172 10.117 2.359 1 97.75 12 TYR B N 1
ATOM 2962 C CA . TYR B 1 12 ? -3.787 9.852 0.978 1 97.75 12 TYR B CA 1
ATOM 2963 C C . TYR B 1 12 ? -2.469 9.094 0.917 1 97.75 12 TYR B C 1
ATOM 2965 O O . TYR B 1 12 ? -1.664 9.156 1.851 1 97.75 12 TYR B O 1
ATOM 2973 N N . ILE B 1 13 ? -2.311 8.312 -0.159 1 97.19 13 ILE B N 1
ATOM 2974 C CA . ILE B 1 13 ? -1.016 7.781 -0.572 1 97.19 13 ILE B CA 1
ATOM 2975 C C . ILE B 1 13 ? -0.376 8.719 -1.595 1 97.19 13 ILE B C 1
ATOM 2977 O O . ILE B 1 13 ? -0.926 8.93 -2.678 1 97.19 13 ILE B O 1
ATOM 2981 N N . GLY B 1 14 ? 0.776 9.227 -1.28 1 96.5 14 GLY B N 1
ATOM 2982 C CA . GLY B 1 14 ? 1.35 10.352 -1.999 1 96.5 14 GLY B CA 1
ATOM 2983 C C . GLY B 1 14 ? 2.076 9.945 -3.268 1 96.5 14 GLY B C 1
ATOM 2984 O O . GLY B 1 14 ? 2.496 10.797 -4.051 1 96.5 14 GLY B O 1
ATOM 2985 N N . LYS B 1 15 ? 2.16 8.664 -3.553 1 91.94 15 LYS B N 1
ATOM 2986 C CA . LYS B 1 15 ? 2.99 8.141 -4.637 1 91.94 15 LYS B CA 1
ATOM 2987 C C . LYS B 1 15 ? 2.664 8.828 -5.957 1 91.94 15 LYS B C 1
ATOM 2989 O O . LYS B 1 15 ? 3.564 9.133 -6.742 1 91.94 15 LYS B O 1
ATOM 2994 N N . GLN B 1 16 ? 1.454 9.156 -6.191 1 88.5 16 GLN B N 1
ATOM 2995 C CA . GLN B 1 16 ? 1.056 9.656 -7.504 1 88.5 16 GLN B CA 1
ATOM 2996 C C . GLN B 1 16 ? 0.88 11.172 -7.48 1 88.5 16 GLN B C 1
ATOM 2998 O O . GLN B 1 16 ? 0.479 11.773 -8.477 1 88.5 16 GLN B O 1
ATOM 3003 N N . PHE B 1 17 ? 1.215 11.812 -6.395 1 91.5 17 PHE B N 1
ATOM 3004 C CA . PHE B 1 17 ? 0.936 13.242 -6.273 1 91.5 17 PHE B CA 1
ATOM 3005 C C . PHE B 1 17 ? 2.23 14.047 -6.258 1 91.5 17 PHE B C 1
ATOM 3007 O O . PHE B 1 17 ? 3.248 13.586 -5.734 1 91.5 17 PHE B O 1
ATOM 3014 N N . SER B 1 18 ? 2.186 15.195 -6.762 1 87.56 18 SER B N 1
ATOM 3015 C CA . SER B 1 18 ? 3.311 16.125 -6.75 1 87.56 18 SER B CA 1
ATOM 3016 C C . SER B 1 18 ? 3.406 16.859 -5.418 1 87.56 18 SER B C 1
ATOM 3018 O O . SER B 1 18 ? 4.152 17.844 -5.293 1 87.56 18 SER B O 1
ATOM 3020 N N . GLY B 1 19 ? 2.627 16.422 -4.496 1 86.88 19 GLY B N 1
ATOM 3021 C CA . GLY B 1 19 ? 2.555 17.047 -3.186 1 86.88 19 GLY B CA 1
ATOM 3022 C C . GLY B 1 19 ? 1.136 17.359 -2.756 1 86.88 19 GLY B C 1
ATOM 3023 O O . GLY B 1 19 ? 0.181 17.078 -3.479 1 86.88 19 GLY B O 1
ATOM 3024 N N . LEU B 1 20 ? 1.071 17.906 -1.625 1 87.25 20 LEU B N 1
ATOM 3025 C CA . LEU B 1 20 ? -0.25 18.234 -1.106 1 87.25 20 LEU B CA 1
ATOM 3026 C C . LEU B 1 20 ? -0.712 19.594 -1.644 1 87.25 20 LEU B C 1
ATOM 3028 O O . LEU B 1 20 ? -1.842 19.719 -2.121 1 87.25 20 LEU B O 1
ATOM 3032 N N . GLN B 1 21 ? 0.212 20.578 -1.527 1 84.19 21 GLN B N 1
ATOM 3033 C CA . GLN B 1 21 ? -0.193 21.938 -1.844 1 84.19 21 GLN B CA 1
ATOM 3034 C C . GLN B 1 21 ? -0.095 22.203 -3.344 1 84.19 21 GLN B C 1
ATOM 3036 O O . GLN B 1 21 ? 0.845 21.75 -4 1 84.19 21 GLN B O 1
ATOM 3041 N N . ARG B 1 22 ? -0.998 22.953 -3.828 1 73.94 22 ARG B N 1
ATOM 3042 C CA . ARG B 1 22 ? -1.031 23.359 -5.23 1 73.94 22 ARG B CA 1
ATOM 3043 C C . ARG B 1 22 ? 0.204 24.188 -5.594 1 73.94 22 ARG B C 1
ATOM 3045 O O . ARG B 1 22 ? 0.667 25 -4.801 1 73.94 22 ARG B O 1
ATOM 3052 N N . GLN B 1 23 ? 0.813 23.641 -6.684 1 63.66 23 GLN B N 1
ATOM 3053 C CA . GLN B 1 23 ? 1.947 24.422 -7.184 1 63.66 23 GLN B CA 1
ATOM 3054 C C . GLN B 1 23 ? 1.506 25.422 -8.242 1 63.66 23 GLN B C 1
ATOM 3056 O O . GLN B 1 23 ? 0.656 25.109 -9.078 1 63.66 23 GLN B O 1
ATOM 3061 N N . ILE B 1 24 ? 1.377 26.766 -7.887 1 49.75 24 ILE B N 1
ATOM 3062 C CA . ILE B 1 24 ? 0.965 27.812 -8.805 1 49.75 24 ILE B CA 1
ATOM 3063 C C . ILE B 1 24 ? 1.982 27.953 -9.938 1 49.75 24 ILE B C 1
ATOM 3065 O O . ILE B 1 24 ? 3.135 28.328 -9.703 1 49.75 24 ILE B O 1
ATOM 3069 N N . THR B 1 25 ? 2.17 27 -10.727 1 43.84 25 THR B N 1
ATOM 3070 C CA . THR B 1 25 ? 3.047 27.344 -11.844 1 43.84 25 THR B CA 1
ATOM 3071 C C . THR B 1 25 ? 2.371 28.344 -12.773 1 43.84 25 THR B C 1
ATOM 3073 O O . THR B 1 25 ? 1.143 28.406 -12.844 1 43.84 25 THR B O 1
ATOM 3076 N N . ARG B 1 26 ? 3.186 29.312 -13.398 1 39.53 26 ARG B N 1
ATOM 3077 C CA . ARG B 1 26 ? 2.824 30.438 -14.266 1 39.53 26 ARG B CA 1
ATOM 3078 C C . ARG B 1 26 ? 1.693 30.047 -15.211 1 39.53 26 ARG B C 1
ATOM 3080 O O . ARG B 1 26 ? 0.872 30.891 -15.586 1 39.53 26 ARG B O 1
ATOM 3087 N N . ASP B 1 27 ? 1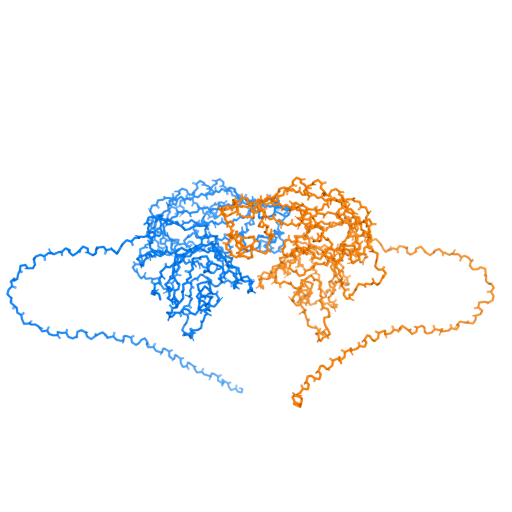.94 29.219 -16.047 1 39.97 27 ASP B N 1
ATOM 3088 C CA . ASP B 1 27 ? 1.117 29.094 -17.234 1 39.97 27 ASP B CA 1
ATOM 3089 C C . ASP B 1 27 ? -0.261 28.531 -16.906 1 39.97 27 ASP B C 1
ATOM 3091 O O . ASP B 1 27 ? -1.132 28.453 -17.781 1 39.97 27 ASP B O 1
ATOM 3095 N N . ARG B 1 28 ? -0.309 27.797 -15.812 1 42.97 28 ARG B N 1
ATOM 3096 C CA . ARG B 1 28 ? -1.583 27.078 -15.758 1 42.97 28 ARG B CA 1
ATOM 3097 C C . ARG B 1 28 ? -2.602 27.859 -14.922 1 42.97 28 ARG B C 1
ATOM 3099 O O . ARG B 1 28 ? -2.689 27.656 -13.711 1 42.97 28 ARG B O 1
ATOM 3106 N N . GLU B 1 29 ? -2.906 29.109 -15.055 1 41.84 29 GLU B N 1
ATOM 3107 C CA . GLU B 1 29 ? -3.922 29.969 -14.461 1 41.84 29 GLU B CA 1
ATOM 3108 C C . GLU B 1 29 ? -5.102 29.156 -13.938 1 41.84 29 GLU B C 1
ATOM 3110 O O . GLU B 1 29 ? -5.68 29.484 -12.898 1 41.84 29 GLU B O 1
ATOM 3115 N N . ASN B 1 30 ? -6.121 28.641 -14.797 1 45.88 30 ASN B N 1
ATOM 3116 C CA . ASN B 1 30 ? -7.484 28.219 -14.508 1 45.88 30 ASN B CA 1
ATOM 3117 C C . ASN B 1 30 ? -7.508 26.938 -13.68 1 45.88 30 ASN B C 1
ATOM 3119 O O . ASN B 1 30 ? -8.57 26.469 -13.273 1 45.88 30 ASN B O 1
ATOM 3123 N N . GLN B 1 31 ? -7.039 25.703 -14.273 1 51.38 31 GLN B N 1
ATOM 3124 C CA . GLN B 1 31 ? -7.59 24.359 -14.266 1 51.38 31 GLN B CA 1
ATOM 3125 C C . GLN B 1 31 ? -7.129 23.578 -13.039 1 51.38 31 GLN B C 1
ATOM 3127 O O . GLN B 1 31 ? -6.051 23.844 -12.5 1 51.38 31 GLN B O 1
ATOM 3132 N N . HIS B 1 32 ? -8.016 22.891 -12.359 1 62.97 32 HIS B N 1
ATOM 3133 C CA . HIS B 1 32 ? -7.848 21.938 -11.266 1 62.97 32 HIS B CA 1
ATOM 3134 C C . HIS B 1 32 ? -6.57 21.125 -11.43 1 62.97 32 HIS B C 1
ATOM 3136 O O . HIS B 1 32 ? -6.406 20.422 -12.43 1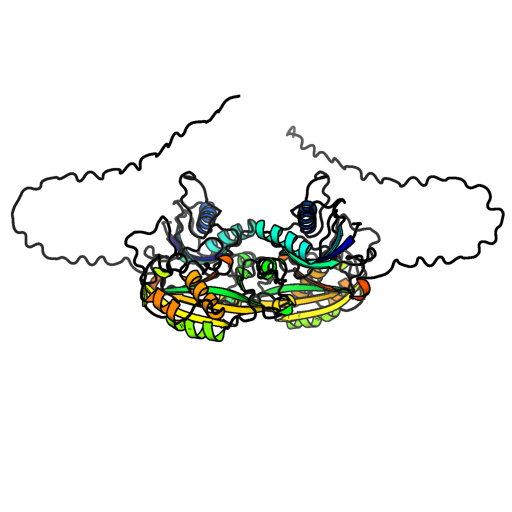 62.97 32 HIS B O 1
ATOM 3142 N N . ASP B 1 33 ? -5.461 21.625 -10.617 1 74.81 33 ASP B N 1
ATOM 3143 C CA . ASP B 1 33 ? -4.238 20.828 -10.609 1 74.81 33 ASP B CA 1
ATOM 3144 C C . ASP B 1 33 ? -4.461 19.484 -9.914 1 74.81 33 ASP B C 1
ATOM 3146 O O . ASP B 1 33 ? -4.137 19.328 -8.734 1 74.81 33 ASP B O 1
ATOM 3150 N N . VAL B 1 34 ? -4.98 18.578 -10.594 1 79.88 34 VAL B N 1
ATOM 3151 C CA . VAL B 1 34 ? -5.367 17.297 -10.023 1 79.88 34 VAL B CA 1
ATOM 3152 C C . VAL B 1 34 ? -4.125 16.438 -9.773 1 79.88 34 VAL B C 1
ATOM 3154 O O . VAL B 1 34 ? -4.23 15.289 -9.344 1 79.88 34 VAL B O 1
ATOM 3157 N N . THR B 1 35 ? -2.979 17.156 -9.914 1 86.81 35 THR B N 1
ATOM 3158 C CA . THR B 1 35 ? -1.748 16.422 -9.625 1 86.81 35 THR B CA 1
ATOM 3159 C C . THR B 1 35 ? -1.364 16.578 -8.156 1 86.81 35 THR B C 1
ATOM 3161 O O . THR B 1 35 ? -0.461 15.883 -7.68 1 86.81 35 THR B O 1
ATOM 3164 N N . THR B 1 36 ? -2.064 17.516 -7.516 1 92.69 36 THR B N 1
ATOM 3165 C CA . THR B 1 36 ? -1.869 17.703 -6.082 1 92.69 36 THR B CA 1
ATOM 3166 C C . THR B 1 36 ? -3.109 17.266 -5.309 1 92.69 36 THR B C 1
ATOM 3168 O O . THR B 1 36 ? -4.211 17.219 -5.863 1 92.69 36 THR B O 1
ATOM 3171 N N . VAL B 1 37 ? -2.941 16.969 -4.043 1 95.62 37 VAL B N 1
ATOM 3172 C CA . VAL B 1 37 ? -4.062 16.531 -3.213 1 95.62 37 VAL B CA 1
ATOM 3173 C C . VAL B 1 37 ? -5.043 17.688 -3.029 1 95.62 37 VAL B C 1
ATOM 3175 O O . VAL B 1 37 ? -6.258 17.5 -3.141 1 95.62 37 VAL B O 1
ATOM 3178 N N . GLN B 1 38 ? -4.457 18.875 -2.76 1 95.56 38 GLN B N 1
ATOM 3179 C CA . GLN B 1 38 ? -5.293 20.062 -2.619 1 95.56 38 GLN B CA 1
ATOM 3180 C C . GLN B 1 38 ? -6.133 20.297 -3.873 1 95.56 38 GLN B C 1
ATOM 3182 O O . GLN B 1 38 ? -7.34 20.531 -3.783 1 95.56 38 GLN B O 1
ATOM 3187 N N . GLY B 1 39 ? -5.484 20.266 -4.98 1 93.94 39 GLY B N 1
ATOM 3188 C CA . GLY B 1 39 ? -6.199 20.453 -6.234 1 93.94 39 GLY B CA 1
ATOM 3189 C C . GLY B 1 39 ? -7.301 19.438 -6.453 1 93.94 39 GLY B C 1
ATOM 3190 O O . GLY B 1 39 ? -8.383 19.766 -6.938 1 93.94 39 GLY B O 1
ATOM 3191 N N . LEU B 1 40 ? -7.059 18.234 -6.121 1 94.31 40 LEU B N 1
ATOM 3192 C CA . LEU B 1 40 ? -8.039 17.156 -6.27 1 94.31 40 LEU B CA 1
ATOM 3193 C C . LEU B 1 40 ? -9.234 17.391 -5.348 1 94.31 40 LEU B C 1
ATOM 3195 O O . LEU B 1 40 ? -10.383 17.203 -5.758 1 94.31 40 LEU B O 1
ATOM 3199 N N . LEU B 1 41 ? -8.969 17.766 -4.125 1 96.38 41 LEU B N 1
ATOM 3200 C CA . LEU B 1 41 ? -10.039 18.078 -3.178 1 96.38 41 LEU B CA 1
ATOM 3201 C C . LEU B 1 41 ? -10.906 19.219 -3.695 1 96.38 41 LEU B C 1
ATOM 3203 O O . LEU B 1 41 ? -12.141 19.141 -3.656 1 96.38 41 LEU B O 1
ATOM 3207 N N . GLU B 1 42 ? -10.266 20.25 -4.184 1 96.06 42 GLU B N 1
ATOM 3208 C CA . GLU B 1 42 ? -10.992 21.406 -4.703 1 96.06 42 GLU B CA 1
ATOM 3209 C C . GLU B 1 42 ? -11.828 21.031 -5.922 1 96.06 42 GLU B C 1
ATOM 3211 O O . GLU B 1 42 ? -12.984 21.453 -6.043 1 96.06 42 GLU B O 1
ATOM 3216 N N . TYR B 1 43 ? -11.25 20.219 -6.719 1 94.5 43 TYR B N 1
ATOM 3217 C CA . TYR B 1 43 ? -11.984 19.75 -7.898 1 94.5 43 TYR B CA 1
ATOM 3218 C C . TYR B 1 43 ? -13.219 18.969 -7.496 1 94.5 43 TYR B C 1
ATOM 3220 O O . TYR B 1 43 ? -14.312 19.219 -8.008 1 94.5 43 TYR B O 1
ATOM 3228 N N . ALA B 1 44 ? -13.039 18.031 -6.629 1 95.94 44 ALA B N 1
ATOM 3229 C CA . ALA B 1 44 ? -14.141 17.188 -6.176 1 95.94 44 ALA B CA 1
ATOM 3230 C C . ALA B 1 44 ? -15.242 18.031 -5.543 1 95.94 44 ALA B C 1
ATOM 3232 O O . ALA B 1 44 ? -16.438 17.781 -5.762 1 95.94 44 ALA B O 1
ATOM 3233 N N . LEU B 1 45 ? -14.891 19.047 -4.777 1 96.06 45 LEU B N 1
ATOM 3234 C CA . LEU B 1 45 ? -15.859 19.922 -4.125 1 96.06 45 LEU B CA 1
ATOM 3235 C C . LEU B 1 45 ? -16.562 20.812 -5.145 1 96.06 45 LEU B C 1
ATOM 3237 O O . LEU B 1 45 ? -17.766 21.078 -5.016 1 96.06 45 LEU B O 1
ATOM 3241 N N . HIS B 1 46 ? -15.844 21.266 -6.082 1 94.44 46 HIS B N 1
ATOM 3242 C CA . HIS B 1 46 ? -16.406 22.109 -7.129 1 94.44 46 HIS B CA 1
ATOM 3243 C C . HIS B 1 46 ? -17.516 21.375 -7.879 1 94.44 46 HIS B C 1
ATOM 3245 O O . HIS B 1 46 ? -18.5 22 -8.312 1 94.44 46 HIS B O 1
ATOM 3251 N N . ARG B 1 47 ? -17.344 20.109 -8 1 93.94 47 ARG B N 1
ATOM 3252 C CA . ARG B 1 47 ? -18.328 19.297 -8.703 1 93.94 47 ARG B CA 1
ATOM 3253 C C . ARG B 1 47 ? -19.672 19.344 -7.988 1 93.94 47 ARG B C 1
ATOM 3255 O O . ARG B 1 47 ? -20.719 19.047 -8.594 1 93.94 47 ARG B O 1
ATOM 3262 N N . LEU B 1 48 ? -19.672 19.719 -6.711 1 94.5 48 LEU B N 1
ATOM 3263 C CA . LEU B 1 48 ? -20.922 19.812 -5.953 1 94.5 48 LEU B CA 1
ATOM 3264 C C . LEU B 1 48 ? -21.609 21.141 -6.191 1 94.5 48 LEU B C 1
ATOM 3266 O O . LEU B 1 48 ? -22.688 21.391 -5.652 1 94.5 48 LEU B O 1
ATOM 3270 N N . ARG B 1 49 ? -20.984 22 -6.855 1 93.06 49 ARG B N 1
ATOM 3271 C CA . ARG B 1 49 ? -21.516 23.25 -7.375 1 93.06 49 ARG B CA 1
ATOM 3272 C C . ARG B 1 49 ? -21.859 24.219 -6.242 1 93.06 49 ARG B C 1
ATOM 3274 O O . ARG B 1 49 ? -22.969 24.75 -6.195 1 93.06 49 ARG B O 1
ATOM 3281 N N . PRO B 1 50 ? -20.969 24.453 -5.422 1 94.62 50 PRO B N 1
ATOM 3282 C CA . PRO B 1 50 ? -21.188 25.547 -4.469 1 94.62 50 PRO B CA 1
ATOM 3283 C C . PRO B 1 50 ? -21.297 26.906 -5.148 1 94.62 50 PRO B C 1
ATOM 3285 O O . PRO B 1 50 ? -20.812 27.078 -6.273 1 94.62 50 PRO B O 1
ATOM 3288 N N . GLU B 1 51 ? -21.875 27.891 -4.438 1 94.38 51 GLU B N 1
ATOM 3289 C CA . GLU B 1 51 ? -22.062 29.234 -4.973 1 94.38 51 GLU B CA 1
ATOM 3290 C C . GLU B 1 51 ? -20.75 30.016 -4.957 1 94.38 51 GLU B C 1
ATOM 3292 O O . GLU B 1 51 ? -20.547 30.922 -5.773 1 94.38 51 GLU B O 1
ATOM 3297 N N . ASN B 1 52 ? -19.938 29.672 -4.055 1 94.5 52 ASN B N 1
ATOM 3298 C CA . ASN B 1 52 ? -18.672 30.375 -3.93 1 94.5 52 ASN B CA 1
ATOM 3299 C C . ASN B 1 52 ? -17.531 29.594 -4.574 1 94.5 52 ASN B C 1
ATOM 3301 O O . ASN B 1 52 ? -17.688 28.422 -4.883 1 94.5 52 ASN B O 1
ATOM 3305 N N . GLU B 1 53 ? -16.422 30.328 -4.793 1 93.31 53 GLU B N 1
ATOM 3306 C CA . GLU B 1 53 ? -15.195 29.656 -5.219 1 93.31 53 GLU B CA 1
ATOM 3307 C C . GLU B 1 53 ? -14.648 28.75 -4.113 1 93.31 53 GLU B C 1
ATOM 3309 O O . GLU B 1 53 ? -14.648 29.141 -2.941 1 93.31 53 GLU B O 1
ATOM 3314 N N . VAL B 1 54 ? -14.203 27.609 -4.508 1 94.69 54 VAL B N 1
ATOM 3315 C CA . VAL B 1 54 ? -13.719 26.625 -3.541 1 94.69 54 VAL B CA 1
ATOM 3316 C C . VAL B 1 54 ? -12.211 26.781 -3.361 1 94.69 54 VAL B C 1
ATOM 3318 O O . VAL B 1 54 ? -11.453 26.672 -4.324 1 94.69 54 VAL B O 1
ATOM 3321 N N . HIS B 1 55 ? -11.82 27.109 -2.176 1 94.88 55 HIS B N 1
ATOM 3322 C CA . HIS B 1 55 ? -10.414 27.188 -1.804 1 94.88 55 HIS B CA 1
ATOM 3323 C C . HIS B 1 55 ? -10.125 26.375 -0.543 1 94.88 55 HIS B C 1
ATOM 3325 O O . HIS B 1 55 ? -10.578 26.734 0.547 1 94.88 55 HIS B O 1
ATOM 3331 N N . VAL B 1 56 ? -9.375 25.344 -0.756 1 96.38 56 VAL B N 1
ATOM 3332 C CA . VAL B 1 56 ? -9.031 24.469 0.365 1 96.38 56 VAL B CA 1
ATOM 3333 C C . VAL B 1 56 ? -7.723 24.938 0.995 1 96.38 56 VAL B C 1
ATOM 3335 O O . VAL B 1 56 ? -6.738 25.172 0.292 1 96.38 56 VAL B O 1
ATOM 3338 N N . ILE B 1 57 ? -7.691 25.078 2.316 1 96.81 57 ILE B N 1
ATOM 3339 C CA . ILE B 1 57 ? -6.496 25.484 3.047 1 96.81 57 ILE B CA 1
ATOM 3340 C C . ILE B 1 57 ? -5.969 24.312 3.861 1 96.81 57 ILE B C 1
ATOM 3342 O O . ILE B 1 57 ? -6.551 23.938 4.883 1 96.81 57 ILE B O 1
ATOM 3346 N N . PRO B 1 58 ? -4.91 23.734 3.434 1 96.56 58 PRO B N 1
ATOM 3347 C CA . PRO B 1 58 ? -4.363 22.578 4.148 1 96.56 58 PRO B CA 1
ATOM 3348 C C . PRO B 1 58 ? -3.674 22.953 5.453 1 96.56 58 PRO B C 1
ATOM 3350 O O . PRO B 1 58 ? -3.176 24.078 5.59 1 96.56 58 PRO B O 1
ATOM 3353 N N . SER B 1 59 ? -3.744 22 6.395 1 96.06 59 SER B N 1
ATOM 3354 C CA . SER B 1 59 ? -3.053 22.172 7.668 1 96.06 59 SER B CA 1
ATOM 3355 C C . SER B 1 59 ? -1.542 22.062 7.492 1 96.06 59 SER B C 1
ATOM 3357 O O . SER B 1 59 ? -0.782 22.672 8.258 1 96.06 59 SER B O 1
ATOM 3359 N N . SER B 1 60 ? -1.126 21.234 6.555 1 93.31 60 SER B N 1
ATOM 3360 C CA . SER B 1 60 ? 0.279 20.906 6.34 1 93.31 60 SER B CA 1
ATOM 3361 C C . SER B 1 60 ? 0.623 20.891 4.855 1 93.31 60 SER B C 1
ATOM 3363 O O . SER B 1 60 ? -0.262 20.734 4.008 1 93.31 60 SER B O 1
ATOM 3365 N N . ARG B 1 61 ? 1.884 21.109 4.598 1 88.12 61 ARG B N 1
ATOM 3366 C CA . ARG B 1 61 ? 2.42 20.984 3.244 1 88.12 61 ARG B CA 1
ATOM 3367 C C . ARG B 1 61 ? 3.385 19.812 3.15 1 88.12 61 ARG B C 1
ATOM 3369 O O . ARG B 1 61 ? 4.465 19.828 3.746 1 88.12 61 ARG B O 1
ATOM 3376 N N . THR B 1 62 ? 2.922 18.734 2.545 1 92 62 THR B N 1
ATOM 3377 C CA . THR B 1 62 ? 3.791 17.578 2.379 1 92 62 THR B CA 1
ATOM 3378 C C . THR B 1 62 ? 4.414 17.578 0.985 1 92 62 THR B C 1
ATOM 3380 O O . THR B 1 62 ? 3.762 17.938 0.005 1 92 62 THR B O 1
ATOM 3383 N N . ASP B 1 63 ? 5.656 17.109 0.945 1 90.75 63 ASP B N 1
ATOM 3384 C CA . ASP B 1 63 ? 6.414 17.016 -0.302 1 90.75 63 ASP B CA 1
ATOM 3385 C C . ASP B 1 63 ? 5.836 15.938 -1.214 1 90.75 63 ASP B C 1
ATOM 3387 O O . ASP B 1 63 ? 4.969 15.164 -0.8 1 90.75 63 ASP B O 1
ATOM 3391 N N . GLN B 1 64 ? 6.332 16.016 -2.398 1 92.56 64 GLN B N 1
ATOM 3392 C CA . GLN B 1 64 ? 5.996 14.961 -3.354 1 92.56 64 GLN B CA 1
ATOM 3393 C C . GLN B 1 64 ? 6.312 13.586 -2.785 1 92.56 64 GLN B C 1
ATOM 3395 O O . GLN B 1 64 ? 7.379 13.375 -2.203 1 92.56 64 GLN B O 1
ATOM 3400 N N . GLY B 1 65 ? 5.324 12.742 -2.91 1 95.12 65 GLY B N 1
ATOM 3401 C CA . GLY B 1 65 ? 5.551 11.359 -2.543 1 95.12 65 GLY B CA 1
ATOM 3402 C C . GLY B 1 65 ? 5.199 11.055 -1.099 1 95.12 65 GLY B C 1
ATOM 3403 O O . GLY B 1 65 ? 5.055 9.891 -0.718 1 95.12 65 GLY B O 1
ATOM 3404 N N . VAL B 1 66 ? 5.105 12.094 -0.271 1 98.12 66 VAL B N 1
ATOM 3405 C CA . VAL B 1 66 ? 4.809 11.891 1.142 1 98.12 66 VAL B CA 1
ATOM 3406 C C . VAL B 1 66 ? 3.344 11.484 1.308 1 98.12 66 VAL B C 1
ATOM 3408 O O . VAL B 1 66 ? 2.469 11.992 0.601 1 98.12 66 VAL B O 1
ATOM 3411 N N . HIS B 1 67 ? 3.082 10.562 2.189 1 98.19 67 HIS B N 1
ATOM 3412 C CA . HIS B 1 67 ? 1.741 10.062 2.48 1 98.19 67 HIS B CA 1
ATOM 3413 C C . HIS B 1 67 ? 1.13 10.797 3.672 1 98.19 67 HIS B C 1
ATOM 3415 O O . HIS B 1 67 ? 1.83 11.508 4.395 1 98.19 67 HIS B O 1
ATOM 3421 N N . ALA B 1 68 ? -0.152 10.602 3.836 1 98.31 68 ALA B N 1
ATOM 3422 C CA . ALA B 1 68 ? -0.823 11.086 5.039 1 98.31 68 ALA B CA 1
ATOM 3423 C C . ALA B 1 68 ? -1.87 10.094 5.523 1 98.31 68 ALA B C 1
ATOM 3425 O O . ALA B 1 68 ? -2.715 9.641 4.746 1 98.31 68 ALA B O 1
ATOM 3426 N N . LEU B 1 69 ? -1.786 9.758 6.793 1 98.19 69 LEU B N 1
ATOM 3427 C CA . LEU B 1 69 ? -2.791 8.898 7.406 1 98.19 69 LEU B CA 1
ATOM 3428 C C . LEU B 1 69 ? -3.965 9.719 7.93 1 98.19 69 LEU B C 1
ATOM 3430 O O . LEU B 1 69 ? -5.105 9.25 7.926 1 98.19 69 LEU B O 1
ATOM 3434 N N . ARG B 1 70 ? -3.668 10.883 8.367 1 98.06 70 ARG B N 1
ATOM 3435 C CA . ARG B 1 70 ? -4.684 11.82 8.852 1 98.06 70 ARG B CA 1
ATOM 3436 C C . ARG B 1 70 ? -4.203 13.258 8.727 1 98.06 70 ARG B C 1
ATOM 3438 O O . ARG B 1 70 ? -3.684 13.836 9.688 1 98.06 70 ARG B O 1
ATOM 3445 N N . SER B 1 71 ? -4.426 13.805 7.605 1 97.94 71 SER B N 1
ATOM 3446 C CA . SER B 1 71 ? -4.203 15.227 7.363 1 97.94 71 SER B CA 1
ATOM 3447 C C . SER B 1 71 ? -5.473 16.031 7.617 1 97.94 71 SER B C 1
ATOM 3449 O O . SER B 1 71 ? -6.492 15.484 8.031 1 97.94 71 SER B O 1
ATOM 3451 N N . ALA B 1 72 ? -5.352 17.375 7.504 1 98 72 ALA B N 1
ATOM 3452 C CA . ALA B 1 72 ? -6.504 18.234 7.754 1 98 72 ALA B CA 1
ATOM 3453 C C . ALA B 1 72 ? -6.484 19.453 6.844 1 98 72 ALA B C 1
ATOM 3455 O O . ALA B 1 72 ? -5.418 19.906 6.41 1 98 72 ALA B O 1
ATOM 3456 N N . ALA B 1 73 ? -7.633 19.953 6.551 1 98.12 73 ALA B N 1
ATOM 3457 C CA . ALA B 1 73 ? -7.828 21.203 5.82 1 98.12 73 ALA B CA 1
ATOM 3458 C C . ALA B 1 73 ? -9.188 21.828 6.148 1 98.12 73 ALA B C 1
ATOM 3460 O O . ALA B 1 73 ? -10.086 21.141 6.625 1 98.12 73 ALA B O 1
ATOM 3461 N N . HIS B 1 74 ? -9.266 23.094 5.961 1 97.81 74 HIS B N 1
ATOM 3462 C CA . HIS B 1 74 ? -10.594 23.672 6.047 1 97.81 74 HIS B CA 1
ATOM 3463 C C . HIS B 1 74 ? -11 24.328 4.73 1 97.81 74 HIS B C 1
ATOM 3465 O O . HIS B 1 74 ? -10.148 24.594 3.879 1 97.81 74 HIS B O 1
ATOM 3471 N N . VAL B 1 75 ? -12.266 24.516 4.562 1 97.5 75 VAL B N 1
ATOM 3472 C CA . VAL B 1 75 ? -12.828 25.078 3.342 1 97.5 75 VAL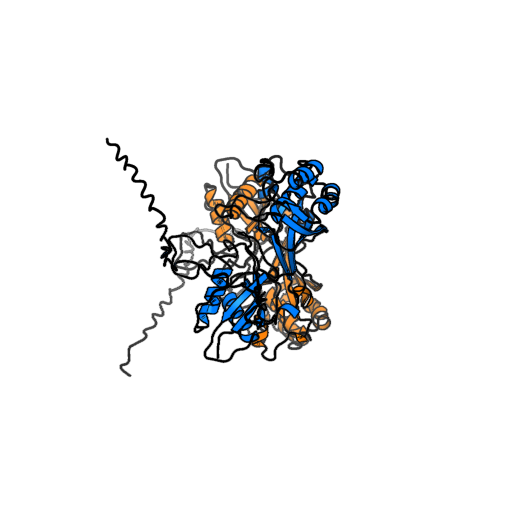 B CA 1
ATOM 3473 C C . VAL B 1 75 ? -14.148 25.766 3.654 1 97.5 75 VAL B C 1
ATOM 3475 O O . VAL B 1 75 ? -14.914 25.312 4.516 1 97.5 75 VAL B O 1
ATOM 3478 N N . ASP B 1 76 ? -14.383 26.859 3.014 1 97.06 76 ASP B N 1
ATOM 3479 C CA . ASP B 1 76 ? -15.656 27.562 3.074 1 97.06 76 ASP B CA 1
ATOM 3480 C C . ASP B 1 76 ? -16.562 27.172 1.906 1 97.06 76 ASP B C 1
ATOM 3482 O O . ASP B 1 76 ? -16.125 27.188 0.751 1 97.06 76 ASP B O 1
ATOM 3486 N N . LEU B 1 77 ? -17.75 26.781 2.301 1 96.31 77 LEU B N 1
ATOM 3487 C CA . LEU B 1 77 ? -18.703 26.359 1.277 1 96.31 77 LEU B CA 1
ATOM 3488 C C . LEU B 1 77 ? -20.047 27.062 1.456 1 96.31 77 LEU B C 1
ATOM 3490 O O . LEU B 1 77 ? -20.531 27.188 2.578 1 96.31 77 LEU B O 1
ATOM 3494 N N . ASP B 1 78 ? -20.594 27.531 0.312 1 94.69 78 ASP B N 1
ATOM 3495 C CA . ASP B 1 78 ? -21.906 28.156 0.244 1 94.69 78 ASP B CA 1
ATOM 3496 C C . ASP B 1 78 ? -22.812 27.422 -0.761 1 94.69 78 ASP B C 1
ATOM 3498 O O . ASP B 1 78 ? -22.594 27.531 -1.972 1 94.69 78 ASP B O 1
ATOM 3502 N N . PHE B 1 79 ? -23.719 26.625 -0.171 1 90.75 79 PHE B N 1
ATOM 3503 C CA . PHE B 1 79 ? -24.656 25.938 -1.036 1 90.75 79 PHE B CA 1
ATOM 3504 C C . PHE B 1 79 ? -26.047 26.562 -0.942 1 90.75 79 PHE B C 1
ATOM 3506 O O . PHE B 1 79 ? -26.391 27.141 0.084 1 90.75 79 PHE B O 1
ATOM 3513 N N . LYS B 1 80 ? -26.891 26.312 -2.021 1 86.62 80 LYS B N 1
ATOM 3514 C CA . LYS B 1 80 ? -28.281 26.781 -2.043 1 86.62 80 LYS B CA 1
ATOM 3515 C C . LYS B 1 80 ? -29.203 25.812 -1.308 1 86.62 80 LYS B C 1
ATOM 3517 O O . LYS B 1 80 ? -30.375 26.125 -1.087 1 86.62 80 LYS B O 1
ATOM 3522 N N . TRP B 1 81 ? -28.656 24.672 -1.018 1 84.5 81 TRP B N 1
ATOM 3523 C CA . TRP B 1 81 ? -29.438 23.625 -0.374 1 84.5 81 TRP B CA 1
ATOM 3524 C C . TRP B 1 81 ? -28.797 23.188 0.933 1 84.5 81 TRP B C 1
ATOM 3526 O O . TRP B 1 81 ? -27.625 23.5 1.19 1 84.5 81 TRP B O 1
ATOM 3536 N N . ASN B 1 82 ? -29.594 22.578 1.718 1 83 82 ASN B N 1
ATOM 3537 C CA . ASN B 1 82 ? -29.109 22.078 2.998 1 83 82 ASN B CA 1
ATOM 3538 C C . ASN B 1 82 ? -28.359 20.75 2.838 1 83 82 ASN B C 1
ATOM 3540 O O . ASN B 1 82 ? -28.766 19.891 2.057 1 83 82 ASN B O 1
ATOM 3544 N N . PHE B 1 83 ? -27.266 20.672 3.457 1 82.12 83 PHE B N 1
ATOM 3545 C CA . PHE B 1 83 ? -26.484 19.453 3.48 1 82.12 83 PHE B CA 1
ATOM 3546 C C . PHE B 1 83 ? -25.812 19.266 4.84 1 82.12 83 PHE B C 1
ATOM 3548 O O . PHE B 1 83 ? -25.656 20.219 5.602 1 82.12 83 PHE B O 1
ATOM 3555 N N . ASP B 1 84 ? -25.547 18.016 5.121 1 82.75 84 ASP B N 1
ATOM 3556 C CA . ASP B 1 84 ? -24.812 17.781 6.367 1 82.75 84 ASP B CA 1
ATOM 3557 C C . ASP B 1 84 ? -23.391 17.312 6.098 1 82.75 84 ASP B C 1
ATOM 3559 O O . ASP B 1 84 ? -23 17.109 4.941 1 82.75 84 ASP B O 1
ATOM 3563 N N . SER B 1 85 ? -22.656 17.203 7.148 1 86.19 85 SER B N 1
ATOM 3564 C CA . SER B 1 85 ? -21.234 16.875 7.078 1 86.19 85 SER B CA 1
ATOM 3565 C C . SER B 1 85 ? -21.031 15.484 6.473 1 86.19 85 SER B C 1
ATOM 3567 O O . SER B 1 85 ? -20.078 15.273 5.707 1 86.19 85 SER B O 1
ATOM 3569 N N . ASP B 1 86 ? -21.938 14.625 6.664 1 88.75 86 ASP B N 1
ATOM 3570 C CA . ASP B 1 86 ? -21.828 13.273 6.125 1 88.75 86 ASP B CA 1
ATOM 3571 C C . ASP B 1 86 ? -22.016 13.266 4.609 1 88.75 86 ASP B C 1
ATOM 3573 O O . ASP B 1 86 ? -21.406 12.461 3.906 1 88.75 86 ASP B O 1
ATOM 3577 N N . PHE B 1 87 ? -22.797 14.18 4.227 1 91.62 87 PHE B N 1
ATOM 3578 C CA . PHE B 1 87 ? -23.031 14.297 2.789 1 91.62 87 PHE B CA 1
ATOM 3579 C C . PHE B 1 87 ? -21.734 14.633 2.066 1 91.62 87 PHE B C 1
ATOM 3581 O O . PHE B 1 87 ? -21.422 14.055 1.018 1 91.62 87 PHE B O 1
ATOM 3588 N N . LEU B 1 88 ? -20.984 15.578 2.619 1 94.56 88 LEU B N 1
ATOM 3589 C CA . LEU B 1 88 ? -19.734 15.977 2.002 1 94.56 88 LEU B CA 1
ATOM 3590 C C . LEU B 1 88 ? -18.75 14.805 1.953 1 94.56 88 LEU B C 1
ATOM 3592 O O . LEU B 1 88 ? -18.172 14.523 0.903 1 94.56 88 LEU B O 1
ATOM 3596 N N . THR B 1 89 ? -18.594 14.148 3.076 1 96.31 89 THR B N 1
ATOM 3597 C CA . THR B 1 89 ? -17.719 12.984 3.146 1 96.31 89 THR B CA 1
ATOM 3598 C C . THR B 1 89 ? -18.156 11.922 2.137 1 96.31 89 THR B C 1
ATOM 3600 O O . THR B 1 89 ? -17.328 11.406 1.383 1 96.31 89 THR B O 1
ATOM 3603 N N . HIS B 1 90 ? -19.406 11.695 2.076 1 95.56 90 HIS B N 1
ATOM 3604 C CA . HIS B 1 90 ? -19.969 10.711 1.161 1 95.56 90 HIS B CA 1
ATOM 3605 C C . HIS B 1 90 ? -19.688 11.078 -0.291 1 95.56 90 HIS B C 1
ATOM 3607 O O . HIS B 1 90 ? -19.172 10.25 -1.056 1 95.56 90 HIS B O 1
ATOM 3613 N N . SER B 1 91 ? -19.984 12.234 -0.619 1 95.62 91 SER B N 1
ATOM 3614 C CA . SER B 1 91 ? -19.875 12.688 -2.004 1 95.62 91 SER B CA 1
ATOM 3615 C C . SER B 1 91 ? -18.422 12.68 -2.475 1 95.62 91 SER B C 1
ATOM 3617 O O . SER B 1 91 ? -18.125 12.234 -3.586 1 95.62 91 SER B O 1
ATOM 3619 N N . LEU B 1 92 ? -17.578 13.156 -1.646 1 96.88 92 LEU B N 1
ATOM 3620 C CA . LEU B 1 92 ? -16.156 13.195 -2.004 1 96.88 92 LEU B CA 1
ATOM 3621 C C . LEU B 1 92 ? -15.602 11.789 -2.172 1 96.88 92 LEU B C 1
ATOM 3623 O O . LEU B 1 92 ? -14.93 11.492 -3.168 1 96.88 92 LEU B O 1
ATOM 3627 N N . ASN B 1 93 ? -15.922 10.914 -1.276 1 97.12 93 ASN B N 1
ATOM 3628 C CA . ASN B 1 93 ? -15.391 9.555 -1.328 1 97.12 93 ASN B CA 1
ATOM 3629 C C . ASN B 1 93 ? -15.992 8.766 -2.484 1 97.12 93 ASN B C 1
ATOM 3631 O O . ASN B 1 93 ? -15.336 7.902 -3.064 1 97.12 93 ASN B O 1
ATOM 3635 N N . CYS B 1 94 ? -17.219 9.062 -2.754 1 95.62 94 CYS B N 1
ATOM 3636 C CA . CYS B 1 94 ? -17.797 8.469 -3.951 1 95.62 94 CYS B CA 1
ATOM 3637 C C . CYS B 1 94 ? -16.984 8.836 -5.188 1 95.62 94 CYS B C 1
ATOM 3639 O O . CYS B 1 94 ? -16.641 7.961 -5.992 1 95.62 94 CYS B O 1
ATOM 3641 N N . PHE B 1 95 ? -16.672 10.07 -5.254 1 95.5 95 PHE B N 1
ATOM 3642 C CA . PHE B 1 95 ? -15.883 10.562 -6.379 1 95.5 95 PHE B CA 1
ATOM 3643 C C . PHE B 1 95 ? -14.5 9.914 -6.395 1 95.5 95 PHE B C 1
ATOM 3645 O O . PHE B 1 95 ? -14.055 9.414 -7.426 1 95.5 95 PHE B O 1
ATOM 3652 N N . PHE B 1 96 ? -13.82 9.891 -5.297 1 95.12 96 PHE B N 1
ATOM 3653 C CA . PHE B 1 96 ? -12.469 9.359 -5.211 1 95.12 96 PHE B CA 1
ATOM 3654 C C . PHE B 1 96 ? -12.453 7.863 -5.508 1 95.12 96 PHE B C 1
ATOM 3656 O O . PHE B 1 96 ? -11.531 7.363 -6.164 1 95.12 96 PHE B O 1
ATOM 3663 N N . SER B 1 97 ? -13.43 7.156 -5.023 1 91.19 97 SER B N 1
ATOM 3664 C CA . SER B 1 97 ? -13.523 5.723 -5.285 1 91.19 97 SER B CA 1
ATOM 3665 C C . SER B 1 97 ? -13.695 5.445 -6.777 1 91.19 97 SER B C 1
ATOM 3667 O O . SER B 1 97 ? -13.086 4.523 -7.316 1 91.19 97 SER B O 1
ATOM 3669 N N . GLN B 1 98 ? -14.461 6.242 -7.398 1 90.5 98 GLN B N 1
ATOM 3670 C CA . GLN B 1 98 ? -14.742 6.062 -8.82 1 90.5 98 GLN B CA 1
ATOM 3671 C C . GLN B 1 98 ? -13.516 6.367 -9.672 1 90.5 98 GLN B C 1
ATOM 3673 O O . GLN B 1 98 ? -13.297 5.727 -10.695 1 90.5 98 GLN B O 1
ATOM 3678 N N . THR B 1 99 ? -12.742 7.25 -9.203 1 89.88 99 THR B N 1
ATOM 3679 C CA . THR B 1 99 ? -11.586 7.664 -9.992 1 89.88 99 THR B CA 1
ATOM 3680 C C . THR B 1 99 ? -10.367 6.812 -9.648 1 89.88 99 THR B C 1
ATOM 3682 O O . THR B 1 99 ? -9.367 6.82 -10.375 1 89.88 99 THR B O 1
ATOM 3685 N N . GLY B 1 100 ? -10.406 6.164 -8.586 1 87.62 100 GLY B N 1
ATOM 3686 C CA . GLY B 1 100 ? -9.328 5.266 -8.211 1 87.62 100 GLY B CA 1
ATOM 3687 C C . GLY B 1 100 ? -8.133 5.988 -7.613 1 87.62 100 GLY B C 1
ATOM 3688 O O . GLY B 1 100 ? -7.043 5.418 -7.516 1 87.62 100 GLY B O 1
ATOM 3689 N N . VAL B 1 101 ? -8.297 7.234 -7.242 1 92.12 101 VAL B N 1
ATOM 3690 C CA . VAL B 1 101 ? -7.199 7.977 -6.633 1 92.12 101 VAL B CA 1
ATOM 3691 C C . VAL B 1 101 ? -7.031 7.551 -5.18 1 92.12 101 VAL B C 1
ATOM 3693 O O . VAL B 1 101 ? -7.988 7.121 -4.535 1 92.12 101 VAL B O 1
ATOM 3696 N N . ASP B 1 102 ? -5.887 7.703 -4.691 1 94.5 102 ASP B N 1
ATOM 3697 C CA . ASP B 1 102 ? -5.57 7.238 -3.346 1 94.5 102 ASP B CA 1
ATOM 3698 C C . ASP B 1 102 ? -5.766 8.352 -2.32 1 94.5 102 ASP B C 1
ATOM 3700 O O . ASP B 1 102 ? -4.824 8.734 -1.619 1 94.5 102 ASP B O 1
ATOM 3704 N N . VAL B 1 103 ? -6.949 8.82 -2.248 1 96.88 103 VAL B N 1
ATOM 3705 C CA . VAL B 1 103 ? -7.375 9.82 -1.28 1 96.88 103 VAL B CA 1
ATOM 3706 C C . VAL B 1 103 ? -8.672 9.375 -0.605 1 96.88 103 VAL B C 1
ATOM 3708 O O . VAL B 1 103 ? -9.547 8.797 -1.252 1 96.88 103 VAL B O 1
ATOM 3711 N N . ARG B 1 104 ? -8.773 9.625 0.636 1 97.31 104 ARG B N 1
ATOM 3712 C CA . ARG B 1 104 ? -9.992 9.32 1.376 1 97.31 104 ARG B CA 1
ATOM 3713 C C . ARG B 1 104 ? -10.289 10.391 2.414 1 97.31 104 ARG B C 1
ATOM 3715 O O . ARG B 1 104 ? -9.414 10.758 3.203 1 97.31 104 ARG B O 1
ATOM 3722 N N . VAL B 1 105 ? -11.492 10.906 2.355 1 97.88 105 VAL B N 1
ATOM 3723 C CA . VAL B 1 105 ? -11.953 11.797 3.418 1 97.88 105 VAL B CA 1
ATOM 3724 C C . VAL B 1 105 ? -12.414 10.969 4.617 1 97.88 105 VAL B C 1
ATOM 3726 O O . VAL B 1 105 ? -13.188 10.023 4.469 1 97.88 105 VAL B O 1
ATOM 3729 N N . LEU B 1 106 ? -11.922 11.297 5.738 1 97.44 106 LEU B N 1
ATOM 3730 C CA . LEU B 1 106 ? -12.195 10.547 6.957 1 97.44 106 LEU B CA 1
ATOM 3731 C C . LEU B 1 106 ? -13.406 11.109 7.688 1 97.44 106 LEU B C 1
ATOM 3733 O O . LEU B 1 106 ? -14.234 10.352 8.203 1 97.44 106 LEU B O 1
ATOM 3737 N N . GLU B 1 107 ? -13.43 12.391 7.715 1 95.5 107 GLU B N 1
ATOM 3738 C CA . GLU B 1 107 ? -14.5 13.094 8.422 1 95.5 107 GLU B CA 1
ATOM 3739 C C . GLU B 1 107 ? -14.555 14.562 8.016 1 95.5 107 GLU B C 1
ATOM 3741 O O . GLU B 1 107 ? -13.531 15.172 7.703 1 95.5 107 GLU B O 1
ATOM 3746 N N . THR B 1 108 ? -15.75 15.039 7.996 1 96.5 108 THR B N 1
ATOM 3747 C CA . THR B 1 108 ? -16 16.469 7.801 1 96.5 108 THR B CA 1
ATOM 3748 C C . THR B 1 108 ? -16.781 17.047 8.977 1 96.5 108 THR B C 1
ATOM 3750 O O . THR B 1 108 ? 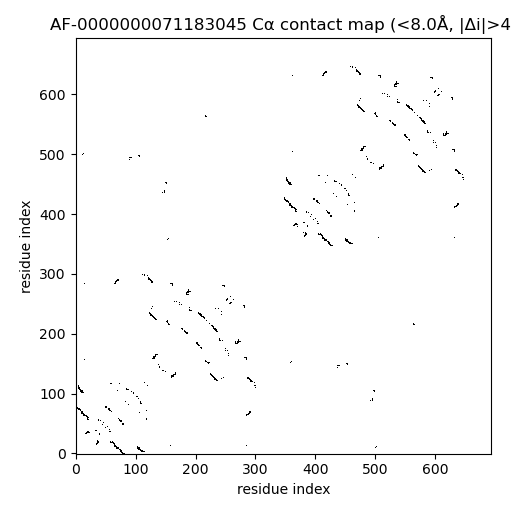-17.797 16.469 9.398 1 96.5 108 THR B O 1
ATOM 3753 N N . ILE B 1 109 ? -16.297 18.188 9.492 1 95.75 109 ILE B N 1
ATOM 3754 C CA . ILE B 1 109 ? -16.891 18.812 10.672 1 95.75 109 ILE B CA 1
ATOM 3755 C C . ILE B 1 109 ? -17.141 20.297 10.398 1 95.75 109 ILE B C 1
ATOM 3757 O O . ILE B 1 109 ? -16.234 21 9.961 1 95.75 109 ILE B O 1
ATOM 3761 N N . GLU B 1 110 ? -18.375 20.703 10.625 1 95.38 110 GLU B N 1
ATOM 3762 C CA . GLU B 1 110 ? -18.594 22.141 10.578 1 95.38 110 GLU B CA 1
ATOM 3763 C C . GLU B 1 110 ? -17.906 22.844 11.75 1 95.38 110 GLU B C 1
ATOM 3765 O O . GLU B 1 110 ? -17.984 22.375 12.891 1 95.38 110 GLU B O 1
ATOM 3770 N N . VAL B 1 111 ? -17.25 23.969 11.453 1 96.56 111 VAL B N 1
ATOM 3771 C CA . VAL B 1 111 ? -16.5 24.672 12.484 1 96.56 111 VAL B CA 1
ATOM 3772 C C . VAL B 1 111 ? -16.781 26.172 12.383 1 96.56 111 VAL B C 1
ATOM 3774 O O . VAL B 1 111 ? -17.469 26.625 11.461 1 96.56 111 VAL B O 1
ATOM 3777 N N . SER B 1 112 ? -16.25 26.922 13.359 1 95.38 112 SER B N 1
ATOM 3778 C CA . SER B 1 112 ? -16.375 28.375 13.391 1 95.38 112 SER B CA 1
ATOM 3779 C C . SER B 1 112 ? -15.734 29.016 12.164 1 95.38 112 SER B C 1
ATOM 3781 O O . SER B 1 112 ? -14.695 28.547 11.688 1 95.38 112 SER B O 1
ATOM 3783 N N . PRO B 1 113 ? -16.344 30.109 11.695 1 94.44 113 PRO B N 1
ATOM 3784 C CA . PRO B 1 113 ? -15.719 30.828 10.594 1 94.44 113 PRO B CA 1
ATOM 3785 C C . PRO B 1 113 ? -14.32 31.344 10.945 1 94.44 113 PRO B C 1
ATOM 3787 O O . PRO B 1 113 ? -13.57 31.766 10.062 1 94.44 113 PRO B O 1
ATOM 3790 N N . HIS B 1 114 ? -13.953 31.312 12.211 1 94.38 114 HIS B N 1
ATOM 3791 C CA . HIS B 1 114 ? -12.664 31.812 12.672 1 94.38 114 HIS B CA 1
ATOM 3792 C C . HIS B 1 114 ? -11.648 30.688 12.805 1 94.38 114 HIS B C 1
ATOM 3794 O O . HIS B 1 114 ? -10.469 30.938 13.086 1 94.38 114 HIS B O 1
ATOM 3800 N N . PHE B 1 115 ? -12.086 29.484 12.602 1 95.88 115 PHE B N 1
ATOM 3801 C CA . PHE B 1 115 ? -11.18 28.328 12.609 1 95.88 115 PHE B CA 1
ATOM 3802 C C . PHE B 1 115 ? -10.18 28.422 11.469 1 95.88 115 PHE B C 1
ATOM 3804 O O . PHE B 1 115 ? -10.547 28.766 10.344 1 95.88 115 PHE B O 1
ATOM 3811 N N . HIS B 1 116 ? -8.922 28.109 11.758 1 95.94 116 HIS B N 1
ATOM 3812 C CA . HIS B 1 116 ? -7.887 28.094 10.727 1 95.94 116 HIS B CA 1
ATOM 3813 C C . HIS B 1 116 ? -7.027 26.844 10.828 1 95.94 116 HIS B C 1
ATOM 3815 O O . HIS B 1 116 ? -6.285 26.656 11.797 1 95.94 116 HIS B O 1
ATOM 3821 N N . SER B 1 117 ? -7.023 26 9.805 1 95.62 117 SER B N 1
ATOM 3822 C CA . SER B 1 117 ? -6.426 24.672 9.82 1 95.62 117 SER B CA 1
ATOM 3823 C C . SER B 1 117 ? -4.91 24.75 9.961 1 95.62 117 SER B C 1
ATOM 3825 O O . SER B 1 117 ? -4.289 23.844 10.516 1 95.62 117 SER B O 1
ATOM 3827 N N . ARG B 1 118 ? -4.289 25.766 9.492 1 93.19 118 ARG B N 1
ATOM 3828 C CA . ARG B 1 118 ? -2.834 25.859 9.469 1 93.19 118 ARG B CA 1
ATOM 3829 C C . ARG B 1 118 ? -2.299 26.359 10.805 1 93.19 118 ARG B C 1
ATOM 3831 O O . ARG B 1 118 ? -1.245 25.922 11.266 1 93.19 118 ARG B O 1
ATOM 3838 N N . HIS B 1 119 ? -3.049 27.219 11.492 1 92.25 119 HIS B N 1
ATOM 3839 C CA . HIS B 1 119 ? -2.479 27.953 12.609 1 92.25 119 HIS B CA 1
ATOM 3840 C C . HIS B 1 119 ? -2.93 27.375 13.945 1 92.25 119 HIS B C 1
ATOM 3842 O O . HIS B 1 119 ? -2.289 27.609 14.969 1 92.25 119 HIS B O 1
ATOM 3848 N N . LEU B 1 120 ? -3.898 26.547 13.906 1 93.56 120 LEU B N 1
ATOM 3849 C CA . LEU B 1 120 ? -4.52 26.188 15.18 1 93.56 120 LEU B CA 1
ATOM 3850 C C . LEU B 1 120 ? -4.043 24.812 15.641 1 93.56 120 LEU B C 1
ATOM 3852 O O . LEU B 1 120 ? -4.27 24.422 16.797 1 93.56 120 LEU B O 1
ATOM 3856 N N . PRO B 1 121 ? -3.455 24.016 14.773 1 94.38 121 PRO B N 1
ATOM 3857 C CA . PRO B 1 121 ? -3.023 22.719 15.305 1 94.38 121 PRO B CA 1
ATOM 3858 C C . PRO B 1 121 ? -2.146 22.844 16.547 1 94.38 121 PRO B C 1
ATOM 3860 O O . PRO B 1 121 ? -1.288 23.734 16.609 1 94.38 121 PRO B O 1
ATOM 3863 N N . GLN B 1 122 ? -2.436 21.969 17.5 1 96.19 122 GLN B N 1
ATOM 3864 C CA . GLN B 1 122 ? -1.569 21.891 18.672 1 96.19 122 GLN B CA 1
ATOM 3865 C C . GLN B 1 122 ? -0.274 21.156 18.344 1 96.19 122 GLN B C 1
ATOM 3867 O O . GLN B 1 122 ? 0.796 21.516 18.828 1 96.19 122 GLN B O 1
ATOM 3872 N N . TRP B 1 123 ? -0.388 20.078 17.609 1 97.69 123 TRP B N 1
ATOM 3873 C CA . TRP B 1 123 ? 0.803 19.375 17.156 1 97.69 123 TRP B CA 1
ATOM 3874 C C . TRP B 1 123 ? 0.503 18.562 15.891 1 97.69 123 TRP B C 1
ATOM 3876 O O . TRP B 1 123 ? -0.661 18.375 15.539 1 97.69 123 TRP B O 1
ATOM 3886 N N . ARG B 1 124 ? 1.542 18.266 15.195 1 97.94 124 ARG B N 1
ATOM 3887 C CA . ARG B 1 124 ? 1.579 17.297 14.109 1 97.94 124 ARG B CA 1
ATOM 3888 C C . ARG B 1 124 ? 2.559 16.156 14.414 1 97.94 124 ARG B C 1
ATOM 3890 O O . ARG B 1 124 ? 3.574 16.375 15.078 1 97.94 124 ARG B O 1
ATOM 3897 N N . GLN B 1 125 ? 2.186 15.031 13.977 1 98.44 125 GLN B N 1
ATOM 3898 C CA . GLN B 1 125 ? 3.057 13.883 14.172 1 98.44 125 GLN B CA 1
ATOM 3899 C C . GLN B 1 125 ? 3.365 13.195 12.844 1 98.44 125 GLN B C 1
ATOM 3901 O O . GLN B 1 125 ? 2.463 12.953 12.039 1 98.44 125 GLN B O 1
ATOM 3906 N N . TYR B 1 126 ? 4.66 12.961 12.664 1 98.62 126 TYR B N 1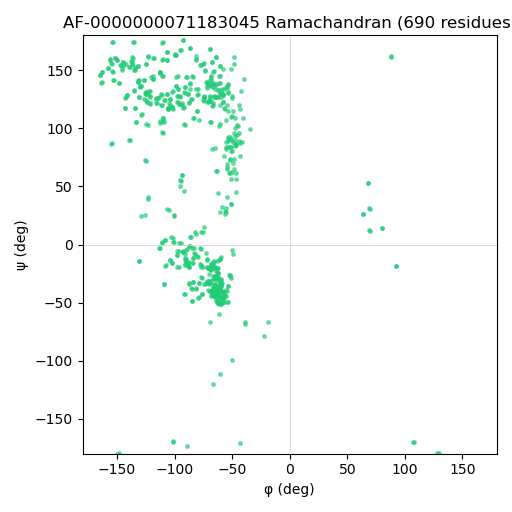
ATOM 3907 C CA . TYR B 1 126 ? 5.121 12.273 11.469 1 98.62 126 TYR B CA 1
ATOM 3908 C C . TYR B 1 126 ? 5.684 10.898 11.805 1 98.62 126 TYR B C 1
ATOM 3910 O O . TYR B 1 126 ? 6.211 10.688 12.898 1 98.62 126 TYR B O 1
ATOM 3918 N N . LEU B 1 127 ? 5.504 9.992 10.891 1 98.81 127 LEU B N 1
ATOM 3919 C CA . LEU B 1 127 ? 6.074 8.656 10.93 1 98.81 127 LEU B CA 1
ATOM 3920 C C . LEU B 1 127 ? 6.953 8.398 9.711 1 98.81 127 LEU B C 1
ATOM 3922 O O . LEU B 1 127 ? 6.52 8.594 8.578 1 98.81 127 LEU B O 1
ATOM 3926 N N . TYR B 1 128 ? 8.18 8.094 9.922 1 98.88 128 TYR B N 1
ATOM 3927 C CA . TYR B 1 128 ? 9.039 7.637 8.844 1 98.88 128 TYR B CA 1
ATOM 3928 C C . TYR B 1 128 ? 9.359 6.152 8.984 1 98.88 128 TYR B C 1
ATOM 3930 O O . TYR B 1 128 ? 9.922 5.727 9.992 1 98.88 128 TYR B O 1
ATOM 3938 N N . ARG B 1 129 ? 9.07 5.379 7.961 1 98.88 129 ARG B N 1
ATOM 3939 C CA . ARG B 1 129 ? 9.305 3.938 7.984 1 98.88 129 ARG B CA 1
ATOM 3940 C C . ARG B 1 129 ? 10.57 3.572 7.215 1 98.88 129 ARG B C 1
ATOM 3942 O O . ARG B 1 129 ? 10.758 4 6.074 1 98.88 129 ARG B O 1
ATOM 3949 N N . PHE B 1 130 ? 11.391 2.752 7.859 1 98.81 130 PHE B N 1
ATOM 3950 C CA . PHE B 1 130 ? 12.531 2.207 7.129 1 98.81 130 PHE B CA 1
ATOM 3951 C C . PHE B 1 130 ? 12.828 0.782 7.578 1 98.81 130 PHE B C 1
ATOM 3953 O O . PHE B 1 130 ? 12.352 0.342 8.625 1 98.81 130 PHE B O 1
ATOM 3960 N N . ALA B 1 131 ? 13.477 0.041 6.73 1 98.69 131 ALA B N 1
ATOM 3961 C CA . ALA B 1 131 ? 13.859 -1.343 7 1 98.69 131 ALA B CA 1
ATOM 3962 C C . ALA B 1 131 ? 15.344 -1.569 6.719 1 98.69 131 ALA B C 1
ATOM 3964 O O . ALA B 1 131 ? 15.867 -1.079 5.719 1 98.69 131 ALA B O 1
ATOM 3965 N N . VAL B 1 132 ? 15.977 -2.277 7.641 1 98.38 132 VAL B N 1
ATOM 3966 C CA . VAL B 1 132 ? 17.406 -2.578 7.523 1 98.38 132 VAL B CA 1
ATOM 3967 C C . VAL B 1 132 ? 17.594 -4.047 7.152 1 98.38 132 VAL B C 1
ATOM 3969 O O . VAL B 1 132 ? 17 -4.934 7.781 1 98.38 132 VAL B O 1
ATOM 3972 N N . LEU B 1 133 ? 18.391 -4.273 6.113 1 97.56 133 LEU B N 1
ATOM 3973 C CA . LEU B 1 133 ? 18.688 -5.652 5.742 1 97.56 133 LEU B CA 1
ATOM 3974 C C . LEU B 1 133 ? 19.328 -6.398 6.906 1 97.56 133 LEU B C 1
ATOM 3976 O O . LEU B 1 133 ? 20.281 -5.902 7.52 1 97.56 133 LEU B O 1
ATOM 3980 N N . ASN B 1 134 ? 18.797 -7.555 7.25 1 96.69 134 ASN B N 1
ATOM 3981 C CA . ASN B 1 134 ? 19.359 -8.305 8.367 1 96.69 134 ASN B CA 1
ATOM 3982 C C . ASN B 1 134 ? 20 -9.602 7.91 1 96.69 134 ASN B C 1
ATOM 3984 O O . ASN B 1 134 ? 20.562 -10.344 8.719 1 96.69 134 ASN B O 1
ATOM 3988 N N . ASN B 1 135 ? 19.906 -9.883 6.621 1 93 135 ASN B N 1
ATOM 3989 C CA . ASN B 1 135 ? 20.547 -11.047 6.012 1 93 135 ASN B CA 1
ATOM 3990 C C . ASN B 1 135 ? 21.703 -10.633 5.098 1 93 135 ASN B C 1
ATOM 3992 O O . ASN B 1 135 ? 21.5 -10.406 3.902 1 93 135 ASN B O 1
ATOM 3996 N N . ALA B 1 136 ? 22.891 -10.656 5.598 1 91.5 136 ALA B N 1
ATOM 3997 C CA . ALA B 1 136 ? 24.062 -10.156 4.895 1 91.5 136 ALA B CA 1
ATOM 3998 C C . ALA B 1 136 ? 24.375 -11 3.664 1 91.5 136 ALA B C 1
ATOM 4000 O O . ALA B 1 136 ? 25.062 -10.555 2.746 1 91.5 136 ALA B O 1
ATOM 4001 N N . SER B 1 137 ? 23.844 -12.18 3.654 1 91.69 137 SER B N 1
ATOM 4002 C CA . SER B 1 137 ? 24.156 -13.102 2.564 1 91.69 137 SER B CA 1
ATOM 4003 C C . SER B 1 137 ? 23.484 -12.664 1.265 1 91.69 137 SER B C 1
ATOM 4005 O O . SER B 1 137 ? 23.875 -13.109 0.182 1 91.69 137 SER B O 1
ATOM 4007 N N . LEU B 1 138 ? 22.578 -11.781 1.347 1 91.56 138 LEU B N 1
ATOM 4008 C CA . LEU B 1 138 ? 21.859 -11.32 0.168 1 91.56 138 LEU B CA 1
ATOM 4009 C C . LEU B 1 138 ? 22.594 -10.164 -0.501 1 91.56 138 LEU B C 1
ATOM 4011 O O . LEU B 1 138 ? 22.281 -9.805 -1.641 1 91.56 138 LEU B O 1
ATOM 4015 N N . LEU B 1 139 ? 23.516 -9.594 0.22 1 91.56 139 LEU B N 1
ATOM 4016 C CA . LEU B 1 139 ? 24.234 -8.43 -0.314 1 91.56 139 LEU B CA 1
ATOM 4017 C C . LEU B 1 139 ? 25.156 -8.844 -1.455 1 91.56 139 LEU B C 1
ATOM 4019 O O . LEU B 1 139 ? 25.812 -9.875 -1.381 1 91.56 139 LEU B O 1
ATOM 4023 N N . LYS B 1 140 ? 25.141 -8.023 -2.438 1 86.06 140 LYS B N 1
ATOM 4024 C CA . LYS B 1 140 ? 26.078 -8.18 -3.547 1 86.06 140 LYS B CA 1
ATOM 4025 C C . LYS B 1 140 ? 27.266 -7.227 -3.406 1 86.06 140 LYS B C 1
ATOM 4027 O O . LYS B 1 140 ? 27.188 -6.238 -2.672 1 86.06 140 LYS B O 1
ATOM 4032 N N . ASP B 1 141 ? 28.312 -7.531 -4.156 1 82.44 141 ASP B N 1
ATOM 4033 C CA . ASP B 1 141 ? 29.531 -6.734 -4.066 1 82.44 141 ASP B CA 1
ATOM 4034 C C . ASP B 1 141 ? 29.281 -5.309 -4.559 1 82.44 141 ASP B C 1
ATOM 4036 O O . ASP B 1 141 ? 29.797 -4.348 -3.969 1 82.44 141 ASP B O 1
ATOM 4040 N N . ASN B 1 142 ? 28.453 -5.336 -5.559 1 77.75 142 ASN B N 1
ATOM 4041 C CA . ASN B 1 142 ? 28.109 -4.016 -6.074 1 77.75 142 ASN B CA 1
ATOM 4042 C C . ASN B 1 142 ? 26.984 -3.373 -5.258 1 77.75 142 ASN B C 1
ATOM 4044 O O . ASN B 1 142 ? 25.828 -3.734 -5.406 1 77.75 142 ASN B O 1
ATOM 4048 N N . LYS B 1 143 ? 27.391 -2.363 -4.508 1 72.12 143 LYS B N 1
ATOM 4049 C CA . LYS B 1 143 ? 26.469 -1.718 -3.572 1 72.12 143 LYS B CA 1
ATOM 4050 C C . LYS B 1 143 ? 25.281 -1.108 -4.305 1 72.12 143 LYS B C 1
ATOM 4052 O O . LYS B 1 143 ? 24.156 -1.195 -3.832 1 72.12 143 LYS B O 1
ATOM 4057 N N . THR B 1 144 ? 25.547 -0.553 -5.445 1 73.44 144 THR B N 1
ATOM 4058 C CA . THR B 1 144 ? 24.484 0.127 -6.184 1 73.44 144 THR B CA 1
ATOM 4059 C C . THR B 1 144 ? 23.516 -0.882 -6.773 1 73.44 144 THR B C 1
ATOM 4061 O O . THR B 1 144 ? 22.344 -0.558 -7.008 1 73.44 144 THR B O 1
ATOM 4064 N N . ALA B 1 145 ? 24 -2.092 -6.855 1 81.62 145 ALA B N 1
ATOM 4065 C CA . ALA B 1 145 ? 23.172 -3.125 -7.473 1 81.62 145 ALA B CA 1
ATOM 4066 C C . ALA B 1 145 ? 22.203 -3.734 -6.465 1 81.62 145 ALA B C 1
ATOM 4068 O O . ALA B 1 145 ? 21.188 -4.332 -6.844 1 81.62 145 ALA B O 1
ATOM 4069 N N . ASN B 1 146 ? 22.484 -3.486 -5.199 1 88.44 146 ASN B N 1
ATOM 4070 C CA . ASN B 1 146 ? 21.719 -4.152 -4.156 1 88.44 146 ASN B CA 1
ATOM 4071 C C . ASN B 1 146 ? 20.25 -3.697 -4.172 1 88.44 146 ASN B C 1
ATOM 4073 O O . ASN B 1 146 ? 19.344 -4.508 -3.977 1 88.44 146 ASN B O 1
ATOM 4077 N N . ARG B 1 147 ? 20.062 -2.447 -4.512 1 91.44 147 ARG B N 1
ATOM 4078 C CA . ARG B 1 147 ? 18.703 -1.903 -4.504 1 91.44 147 ARG B CA 1
ATOM 4079 C C . ARG B 1 147 ? 17.828 -2.592 -5.547 1 91.44 147 ARG B C 1
ATOM 4081 O O . ARG B 1 147 ? 16.594 -2.582 -5.441 1 91.44 147 ARG B O 1
ATOM 4088 N N . TYR B 1 148 ? 18.5 -3.203 -6.508 1 94.12 148 TYR B N 1
ATOM 4089 C CA . TYR B 1 148 ? 17.75 -3.768 -7.617 1 94.12 148 TYR B CA 1
ATOM 4090 C C . TYR B 1 148 ? 17.734 -5.289 -7.543 1 94.12 148 TYR B C 1
ATOM 4092 O O . TYR B 1 148 ? 16.891 -5.938 -8.188 1 94.12 148 TYR B O 1
ATOM 4100 N N . VAL B 1 149 ? 18.656 -5.875 -6.762 1 94.38 149 VAL B N 1
ATOM 4101 C CA . VAL B 1 149 ? 18.797 -7.324 -6.824 1 94.38 149 VAL B CA 1
ATOM 4102 C C . VAL B 1 149 ? 18.281 -7.957 -5.539 1 94.38 149 VAL B C 1
ATOM 4104 O O . VAL B 1 149 ? 17.703 -9.047 -5.566 1 94.38 149 VAL B O 1
ATOM 4107 N N . VAL B 1 150 ? 18.453 -7.258 -4.383 1 95.56 150 VAL B N 1
ATOM 4108 C CA . VAL B 1 150 ? 17.953 -7.797 -3.119 1 95.56 150 VAL B CA 1
ATOM 4109 C C . VAL B 1 150 ? 16.438 -7.785 -3.109 1 95.56 150 VAL B C 1
ATOM 4111 O O . VAL B 1 150 ? 15.812 -6.766 -3.418 1 95.56 150 VAL B O 1
ATOM 4114 N N . PRO B 1 151 ? 15.789 -8.906 -2.824 1 95.88 151 PRO B N 1
ATOM 4115 C CA . PRO B 1 151 ? 14.328 -8.945 -2.812 1 95.88 151 PRO B CA 1
ATOM 4116 C C . PRO B 1 151 ? 13.719 -8 -1.784 1 95.88 151 PRO B C 1
ATOM 4118 O O . PRO B 1 151 ? 14.258 -7.844 -0.686 1 95.88 151 PRO B O 1
ATOM 4121 N N . LEU B 1 152 ? 12.664 -7.355 -2.172 1 96.06 152 LEU B N 1
ATOM 4122 C CA . LEU B 1 152 ? 11.867 -6.488 -1.308 1 96.06 152 LEU B CA 1
ATOM 4123 C C . LEU B 1 152 ? 10.398 -6.887 -1.341 1 96.06 152 LEU B C 1
ATOM 4125 O O . LEU B 1 152 ? 9.891 -7.309 -2.381 1 96.06 152 LEU B O 1
ATOM 4129 N N . PRO B 1 153 ? 9.742 -6.809 -0.187 1 97.31 153 PRO B N 1
ATOM 4130 C CA . PRO B 1 153 ? 8.297 -7.035 -0.242 1 97.31 153 PRO B CA 1
ATOM 4131 C C . PRO B 1 153 ? 7.562 -5.957 -1.033 1 97.31 153 PRO B C 1
ATOM 4133 O O . PRO B 1 153 ? 7.672 -4.77 -0.716 1 97.31 153 PRO B O 1
ATOM 4136 N N . ILE B 1 154 ? 6.777 -6.34 -1.981 1 97.31 154 ILE B N 1
ATOM 4137 C CA . ILE B 1 154 ? 6.164 -5.418 -2.932 1 97.31 154 ILE B CA 1
ATOM 4138 C C . ILE B 1 154 ? 5.195 -4.492 -2.199 1 97.31 154 ILE B C 1
ATOM 4140 O O . ILE B 1 154 ? 5 -3.344 -2.604 1 97.31 154 ILE B O 1
ATOM 4144 N N . THR B 1 155 ? 4.621 -4.906 -1.085 1 97.38 155 THR B N 1
ATOM 4145 C CA . THR B 1 155 ? 3.674 -4.098 -0.325 1 97.38 155 THR B CA 1
ATOM 4146 C C . THR B 1 155 ? 4.375 -2.9 0.311 1 97.38 155 THR B C 1
ATOM 4148 O O . THR B 1 155 ? 3.719 -1.941 0.727 1 97.38 155 THR B O 1
ATOM 4151 N N . GLU B 1 156 ? 5.707 -2.98 0.378 1 97.38 156 GLU B N 1
ATOM 4152 C CA . GLU B 1 156 ? 6.492 -1.922 1.007 1 97.38 156 GLU B CA 1
ATOM 4153 C C . GLU B 1 156 ? 7.059 -0.961 -0.035 1 97.38 156 GLU B C 1
ATOM 4155 O O . GLU B 1 156 ? 7.605 0.087 0.312 1 97.38 156 GLU B O 1
ATOM 4160 N N . ALA B 1 157 ? 6.926 -1.302 -1.292 1 94.5 157 ALA B N 1
ATOM 4161 C CA . ALA B 1 157 ? 7.449 -0.435 -2.344 1 94.5 157 ALA B CA 1
ATOM 4162 C C . ALA B 1 157 ? 6.832 0.958 -2.268 1 94.5 157 ALA B C 1
ATOM 4164 O O . ALA B 1 157 ? 5.609 1.099 -2.225 1 94.5 157 ALA B O 1
ATOM 4165 N N . PHE B 1 158 ? 7.715 1.945 -2.131 1 95.19 158 PHE B N 1
ATOM 4166 C CA . PHE B 1 158 ? 7.332 3.35 -2.035 1 95.19 158 PHE B CA 1
ATOM 4167 C C . PHE B 1 158 ? 6.508 3.6 -0.775 1 95.19 158 PHE B C 1
ATOM 4169 O O . PHE B 1 158 ? 5.637 4.469 -0.76 1 95.19 158 PHE B O 1
ATOM 4176 N N . ARG B 1 159 ? 6.723 2.766 0.206 1 97.56 159 ARG B N 1
ATOM 4177 C CA . ARG B 1 159 ? 6.031 2.898 1.484 1 97.56 159 ARG B CA 1
ATOM 4178 C C . ARG B 1 159 ? 7.016 2.826 2.648 1 97.56 159 ARG B C 1
ATOM 4180 O O . ARG B 1 159 ? 6.66 3.143 3.787 1 97.56 159 ARG B O 1
ATOM 4187 N N . CYS B 1 160 ? 8.18 2.387 2.338 1 98.19 160 CYS B N 1
ATOM 4188 C CA . CYS B 1 160 ? 9.258 2.133 3.291 1 98.19 160 CYS B CA 1
ATOM 4189 C C . CYS B 1 160 ? 10.617 2.385 2.656 1 98.19 160 CYS B C 1
ATOM 4191 O O . CYS B 1 160 ? 10.82 2.105 1.474 1 98.19 160 CYS B O 1
ATOM 4193 N N . HIS B 1 161 ? 11.508 2.998 3.402 1 98.38 161 HIS B N 1
ATOM 4194 C CA . HIS B 1 161 ? 12.875 3.189 2.928 1 98.38 161 HIS B CA 1
ATOM 4195 C C . HIS B 1 161 ? 13.758 1.996 3.285 1 98.38 161 HIS B C 1
ATOM 4197 O O . HIS B 1 161 ? 13.766 1.551 4.434 1 98.38 161 HIS B O 1
ATOM 4203 N N . PHE B 1 162 ? 14.492 1.434 2.344 1 97.56 162 PHE B N 1
ATOM 4204 C CA . PHE B 1 162 ? 15.289 0.239 2.58 1 97.56 162 PHE B CA 1
ATOM 4205 C C . PHE B 1 162 ? 16.766 0.595 2.703 1 97.56 162 PHE B C 1
ATOM 4207 O O . PHE B 1 162 ? 17.328 1.271 1.835 1 97.56 162 PHE B O 1
ATOM 4214 N N . VAL B 1 163 ? 17.344 0.19 3.793 1 97.19 163 VAL B N 1
ATOM 4215 C CA . VAL B 1 163 ? 18.75 0.429 4.113 1 97.19 163 VAL B CA 1
ATOM 4216 C C . VAL B 1 163 ? 19.547 -0.86 3.934 1 97.19 163 VAL B C 1
ATOM 4218 O O . VAL B 1 163 ? 19.312 -1.845 4.641 1 97.19 163 VAL B O 1
ATOM 4221 N N . TYR B 1 164 ? 20.484 -0.856 3.023 1 95.81 164 TYR B N 1
ATOM 4222 C CA . TYR B 1 164 ? 21.266 -2.035 2.672 1 95.81 164 TYR B CA 1
ATOM 4223 C C . TYR B 1 164 ? 22.578 -2.07 3.447 1 95.81 164 TYR B C 1
ATOM 4225 O O . TYR B 1 164 ? 23.656 -2.104 2.852 1 95.81 164 TYR B O 1
ATOM 4233 N N . ASP B 1 165 ? 22.484 -1.999 4.75 1 94.56 165 ASP B N 1
ATOM 4234 C CA . ASP B 1 165 ? 23.609 -2.021 5.684 1 94.56 165 ASP B CA 1
ATOM 4235 C C . ASP B 1 165 ? 23.281 -2.877 6.906 1 94.56 165 ASP B C 1
ATOM 4237 O O . ASP B 1 165 ? 22.859 -2.359 7.938 1 94.56 165 ASP B O 1
ATOM 4241 N N . PRO B 1 166 ? 23.609 -4.195 6.797 1 93.88 166 PRO B N 1
ATOM 4242 C CA . PRO B 1 166 ? 23.297 -5.109 7.895 1 93.88 166 PRO B CA 1
ATOM 4243 C C . PRO B 1 166 ? 24 -4.73 9.195 1 93.88 166 PRO B C 1
ATOM 4245 O O . PRO B 1 166 ? 23.656 -5.242 10.266 1 93.88 166 PRO B O 1
ATOM 4248 N N . LEU B 1 167 ? 24.969 -3.855 9.148 1 95 167 LEU B N 1
ATOM 4249 C CA . LEU B 1 167 ? 25.719 -3.477 10.336 1 95 167 LEU B CA 1
ATOM 4250 C C . LEU B 1 167 ? 25.141 -2.215 10.977 1 95 167 LEU B C 1
ATOM 4252 O O . LEU B 1 167 ? 25.656 -1.729 11.984 1 95 167 LEU B O 1
ATOM 4256 N N . TRP B 1 168 ? 24.094 -1.736 10.375 1 97.38 168 TRP B N 1
ATOM 4257 C CA . TRP B 1 168 ? 23.453 -0.558 10.945 1 97.38 168 TRP B CA 1
ATOM 4258 C C . TRP B 1 168 ? 23.078 -0.788 12.406 1 97.38 168 TRP B C 1
ATOM 4260 O O . TRP B 1 168 ? 22.516 -1.824 12.758 1 97.38 168 TRP B O 1
ATOM 4270 N N . ASP B 1 169 ? 23.359 0.213 13.281 1 97.62 169 ASP B N 1
ATOM 4271 C CA . ASP B 1 169 ? 23.234 0.044 14.727 1 97.62 169 ASP B CA 1
ATOM 4272 C C . ASP B 1 169 ? 22.062 0.849 15.281 1 97.62 169 ASP B C 1
ATOM 4274 O O . ASP B 1 169 ? 22.172 2.064 15.461 1 97.62 169 ASP B O 1
ATOM 4278 N N . VAL B 1 170 ? 21.031 0.152 15.672 1 97.62 170 VAL B N 1
ATOM 4279 C CA . VAL B 1 170 ? 19.812 0.794 16.141 1 97.62 170 VAL B CA 1
ATOM 4280 C C . VAL B 1 170 ? 20.062 1.468 17.484 1 97.62 170 VAL B C 1
ATOM 4282 O O . VAL B 1 170 ? 19.469 2.508 17.797 1 97.62 170 VAL B O 1
ATOM 4285 N N . ASN B 1 171 ? 20.891 0.937 18.297 1 97.31 171 ASN B N 1
ATOM 4286 C CA . ASN B 1 171 ? 21.125 1.468 19.641 1 97.31 171 ASN B CA 1
ATOM 4287 C C . ASN B 1 171 ? 21.766 2.854 19.594 1 97.31 171 ASN B C 1
ATOM 4289 O O . ASN B 1 171 ? 21.344 3.76 20.312 1 97.31 171 ASN B O 1
ATOM 4293 N N . ILE B 1 172 ? 22.688 2.988 18.688 1 96.62 172 ILE B N 1
ATOM 4294 C CA . ILE B 1 172 ? 23.375 4.273 18.531 1 96.62 172 ILE B CA 1
ATOM 4295 C C . ILE B 1 172 ? 22.375 5.324 18.062 1 96.62 172 ILE B C 1
ATOM 4297 O O . ILE B 1 172 ? 22.344 6.441 18.594 1 96.62 172 ILE B O 1
ATOM 4301 N N . ALA B 1 173 ? 21.578 4.941 17.109 1 97.94 173 ALA B N 1
ATOM 4302 C CA . ALA B 1 173 ? 20.594 5.863 16.562 1 97.94 173 ALA B CA 1
ATOM 4303 C C . ALA B 1 173 ? 19.516 6.199 17.578 1 97.94 173 ALA B C 1
ATOM 4305 O O . ALA B 1 173 ? 19.125 7.363 17.734 1 97.94 173 ALA B O 1
ATOM 4306 N N . ARG B 1 174 ? 19.031 5.195 18.281 1 97.5 174 ARG B N 1
ATOM 4307 C CA . ARG B 1 174 ? 17.953 5.355 19.25 1 97.5 174 ARG B CA 1
ATOM 4308 C C . ARG B 1 174 ? 18.359 6.32 20.359 1 97.5 174 ARG B C 1
ATOM 4310 O O . ARG B 1 174 ? 17.562 7.176 20.766 1 97.5 174 ARG B O 1
ATOM 4317 N N . LYS B 1 175 ? 19.531 6.301 20.812 1 95.19 175 LYS B N 1
ATOM 4318 C CA . LYS B 1 175 ? 20.016 7.137 21.906 1 95.19 175 LYS B CA 1
ATOM 4319 C C . LYS B 1 175 ? 20.125 8.594 21.469 1 95.19 175 LYS B C 1
ATOM 4321 O O . LYS B 1 175 ? 20.141 9.5 22.312 1 95.19 175 LYS B O 1
ATOM 4326 N N . ALA B 1 176 ? 20.188 8.773 20.219 1 96.88 176 ALA B N 1
ATOM 4327 C CA . ALA B 1 176 ? 20.422 10.125 19.719 1 96.88 176 ALA B CA 1
ATOM 4328 C C . ALA B 1 176 ? 19.094 10.852 19.469 1 96.88 176 ALA B C 1
ATOM 4330 O O . ALA B 1 176 ? 19.094 12.055 19.188 1 96.88 176 ALA B O 1
ATOM 4331 N N . THR B 1 177 ? 17.953 10.164 19.562 1 98.12 177 THR B N 1
ATOM 4332 C CA . THR B 1 177 ? 16.672 10.781 19.234 1 98.12 177 THR B CA 1
ATOM 4333 C C . THR B 1 177 ? 16.375 11.945 20.172 1 98.12 177 THR B C 1
ATOM 4335 O O . THR B 1 177 ? 15.766 12.938 19.766 1 98.12 177 THR B O 1
ATOM 4338 N N . ASP B 1 178 ? 16.859 11.945 21.375 1 97 178 ASP B N 1
ATOM 4339 C CA . ASP B 1 178 ? 16.578 12.93 22.406 1 97 178 ASP B CA 1
ATOM 4340 C C . ASP B 1 178 ? 17.188 14.281 22.062 1 97 178 ASP B C 1
ATOM 4342 O O . ASP B 1 178 ? 16.75 15.32 22.578 1 97 178 ASP B O 1
ATOM 4346 N N . ILE B 1 179 ? 18.172 14.281 21.234 1 97.69 179 ILE B N 1
ATOM 4347 C CA . ILE B 1 179 ? 18.891 15.508 20.906 1 97.69 179 ILE B CA 1
ATOM 4348 C C . ILE B 1 179 ? 17.938 16.5 20.234 1 97.69 179 ILE B C 1
ATOM 4350 O O . ILE B 1 179 ? 18.125 17.719 20.312 1 97.69 179 ILE B O 1
ATOM 4354 N N . PHE B 1 180 ? 16.891 15.977 19.625 1 98.44 180 PHE B N 1
ATOM 4355 C CA . PHE B 1 180 ? 15.984 16.797 18.828 1 98.44 180 PHE B CA 1
ATOM 4356 C C . PHE B 1 180 ? 14.891 17.391 19.703 1 98.44 180 PHE B C 1
ATOM 4358 O O . PHE B 1 180 ? 14.211 18.344 19.297 1 98.44 180 PHE B O 1
ATOM 4365 N N . VAL B 1 181 ? 14.648 16.844 20.844 1 98.5 181 VAL B N 1
ATOM 4366 C CA . VAL B 1 181 ? 13.516 17.219 21.672 1 98.5 181 VAL B CA 1
ATOM 4367 C C . VAL B 1 181 ? 13.758 18.594 22.281 1 98.5 181 VAL B C 1
ATOM 4369 O O . VAL B 1 181 ? 14.852 18.875 22.781 1 98.5 181 VAL B O 1
ATOM 4372 N N . GLY B 1 182 ? 12.734 19.438 22.266 1 98.19 182 GLY B N 1
ATOM 4373 C CA . GLY B 1 182 ? 12.828 20.797 22.734 1 98.19 182 GLY B CA 1
ATOM 4374 C C . GLY B 1 182 ? 12.82 21.828 21.625 1 98.19 182 GLY B C 1
ATOM 4375 O O . GLY B 1 182 ? 12.43 21.516 20.5 1 98.19 182 GLY B O 1
ATOM 4376 N N . THR B 1 183 ? 13.117 23.078 22 1 98.12 183 THR B N 1
ATOM 4377 C CA . THR B 1 183 ? 13.133 24.172 21.031 1 98.12 183 THR B CA 1
ATOM 4378 C C . THR B 1 183 ? 14.547 24.422 20.516 1 98.12 183 THR B C 1
ATOM 4380 O O . THR B 1 183 ? 15.477 24.625 21.312 1 98.12 183 THR B O 1
ATOM 4383 N N . HIS B 1 184 ? 14.688 24.297 19.234 1 98.25 184 HIS B N 1
ATOM 4384 C CA . HIS B 1 184 ? 15.961 24.547 18.578 1 98.25 184 HIS B CA 1
ATOM 4385 C C . HIS B 1 184 ? 15.773 25.328 17.281 1 98.25 184 HIS B C 1
ATOM 4387 O O . HIS B 1 184 ? 14.656 25.438 16.781 1 98.25 184 HIS B O 1
ATOM 4393 N N . ASP B 1 185 ? 16.844 25.984 16.875 1 97.56 185 ASP B N 1
ATOM 4394 C CA . ASP B 1 185 ? 16.875 26.531 15.531 1 97.56 185 ASP B CA 1
ATOM 4395 C C . ASP B 1 185 ? 17.234 25.469 14.508 1 97.56 185 ASP B C 1
ATOM 4397 O O . ASP B 1 185 ? 18.359 24.969 14.484 1 97.56 185 ASP B O 1
ATOM 4401 N N . TYR B 1 186 ? 16.328 25.141 13.633 1 97.56 186 TYR B N 1
ATOM 4402 C CA . TYR B 1 186 ? 16.484 24.016 12.727 1 97.56 186 TYR B CA 1
ATOM 4403 C C . TYR B 1 186 ? 16.922 24.484 11.336 1 97.56 186 TYR B C 1
ATOM 4405 O O . TYR B 1 186 ? 16.688 23.797 10.344 1 97.56 186 TYR B O 1
ATOM 4413 N N . THR B 1 187 ? 17.531 25.594 11.211 1 96.19 187 THR B N 1
ATOM 4414 C CA . THR B 1 187 ? 17.969 26.141 9.922 1 96.19 187 THR B CA 1
ATOM 4415 C C . THR B 1 187 ? 18.828 25.125 9.18 1 96.19 187 THR B C 1
ATOM 4417 O O . THR B 1 187 ? 18.688 24.953 7.965 1 96.19 187 THR B O 1
ATOM 4420 N N . SER B 1 188 ? 19.703 24.406 9.914 1 97.19 188 SER B N 1
ATOM 4421 C CA . SER B 1 188 ? 20.609 23.438 9.297 1 97.19 188 SER B CA 1
ATOM 4422 C C . SER B 1 188 ? 19.844 22.25 8.734 1 97.19 188 SER B C 1
ATOM 4424 O O . SER B 1 188 ? 20.359 21.516 7.895 1 97.19 188 SER B O 1
ATOM 4426 N N . PHE B 1 189 ? 18.641 22.062 9.211 1 97.44 189 PHE B N 1
ATOM 4427 C CA . PHE B 1 189 ? 17.844 20.922 8.797 1 97.44 189 PHE B CA 1
ATOM 4428 C C . PHE B 1 189 ? 16.812 21.328 7.75 1 97.44 189 PHE B C 1
ATOM 4430 O O . PHE B 1 189 ? 16 20.5 7.312 1 97.44 189 PHE B O 1
ATOM 4437 N N . MET B 1 190 ? 16.828 22.531 7.371 1 95.19 190 MET B N 1
ATOM 4438 C CA . MET B 1 190 ? 15.883 23.062 6.383 1 95.19 190 MET B CA 1
ATOM 4439 C C . MET B 1 190 ? 16.516 23.078 4.992 1 95.19 190 MET B C 1
ATOM 4441 O O . MET B 1 190 ? 17.625 23.562 4.82 1 95.19 190 MET B O 1
ATOM 4445 N N . ALA B 1 191 ? 15.789 22.484 4.031 1 90.56 191 ALA B N 1
ATOM 4446 C CA . ALA B 1 191 ? 16.266 22.578 2.656 1 90.56 191 ALA B CA 1
ATOM 4447 C C . ALA B 1 191 ? 16.016 23.969 2.082 1 90.56 191 ALA B C 1
ATOM 4449 O O . ALA B 1 191 ? 15.133 24.688 2.543 1 90.56 191 ALA B O 1
ATOM 4450 N N . ARG B 1 192 ? 16.844 24.328 1.072 1 81.06 192 ARG B N 1
ATOM 4451 C CA . ARG B 1 192 ? 16.672 25.609 0.392 1 81.06 192 ARG B CA 1
ATOM 4452 C C . ARG B 1 192 ? 15.477 25.594 -0.548 1 81.06 192 ARG B C 1
ATOM 4454 O O . ARG B 1 192 ? 15.219 24.578 -1.203 1 81.06 192 ARG B O 1
ATOM 4461 N N . SER B 1 193 ? 14.594 26.484 -0.344 1 71.12 193 SER B N 1
ATOM 4462 C CA . SER B 1 193 ? 13.477 26.609 -1.275 1 71.12 193 SER B CA 1
ATOM 4463 C C . SER B 1 193 ? 13.391 28.016 -1.854 1 71.12 193 SER B C 1
ATOM 4465 O O . SER B 1 193 ? 13.773 28.984 -1.198 1 71.12 193 SER B O 1
ATOM 4467 N N . LYS B 1 194 ? 13.289 28.172 -3.184 1 60.44 194 LYS B N 1
ATOM 4468 C CA . LYS B 1 194 ? 13.234 29.438 -3.893 1 60.44 194 LYS B CA 1
ATOM 4469 C C . LYS B 1 194 ? 12.195 30.375 -3.27 1 60.44 194 LYS B C 1
ATOM 4471 O O . LYS B 1 194 ? 12.312 31.594 -3.363 1 60.44 194 LYS B O 1
ATOM 4476 N N . GLY B 1 195 ? 11.43 29.875 -2.361 1 60.78 195 GLY B N 1
ATOM 4477 C CA . GLY B 1 195 ? 10.32 30.703 -1.896 1 60.78 195 GLY B CA 1
ATOM 4478 C C . GLY B 1 195 ? 10.312 30.891 -0.393 1 60.78 195 GLY B C 1
ATOM 4479 O O . GLY B 1 195 ? 9.289 31.266 0.186 1 60.78 195 GLY B O 1
ATOM 4480 N N . VAL B 1 196 ? 11.438 30.781 0.175 1 64.88 196 VAL B N 1
ATOM 4481 C CA . VAL B 1 196 ? 11.453 30.922 1.627 1 64.88 196 VAL B CA 1
ATOM 4482 C C . VAL B 1 196 ? 11.609 32.406 1.996 1 64.88 196 VAL B C 1
ATOM 4484 O O . VAL B 1 196 ? 12.516 33.062 1.499 1 64.88 196 VAL B O 1
ATOM 4487 N N . PRO B 1 197 ? 10.711 32.844 2.699 1 66.38 197 PRO B N 1
ATOM 4488 C CA . PRO B 1 197 ? 10.828 34.25 3.127 1 66.38 197 PRO B CA 1
ATOM 4489 C C . PRO B 1 197 ? 12.109 34.531 3.918 1 66.38 197 PRO B C 1
ATOM 4491 O O . PRO B 1 197 ? 12.562 33.656 4.672 1 66.38 197 PRO B O 1
ATOM 4494 N N . PRO B 1 198 ? 12.805 35.625 3.566 1 64.69 198 PRO B N 1
ATOM 4495 C CA . PRO B 1 198 ? 14.055 35.969 4.246 1 64.69 198 PRO B CA 1
ATOM 4496 C C . PRO B 1 198 ? 13.922 36 5.766 1 64.69 198 PRO B C 1
ATOM 4498 O O . PRO B 1 198 ? 14.883 35.688 6.477 1 64.69 198 PRO B O 1
ATOM 4501 N N . ASN B 1 199 ? 12.711 36.281 6.285 1 76.88 199 ASN B N 1
ATOM 4502 C CA . ASN B 1 199 ? 12.539 36.438 7.727 1 76.88 199 ASN B CA 1
ATOM 4503 C C . ASN B 1 199 ? 11.82 35.219 8.328 1 76.88 199 ASN B C 1
ATOM 4505 O O . ASN B 1 199 ? 11.141 35.344 9.344 1 76.88 199 ASN B O 1
ATOM 4509 N N . LEU B 1 200 ? 12.055 34.156 7.719 1 83.19 200 LEU B N 1
ATOM 4510 C CA . LEU B 1 200 ? 11.383 32.969 8.25 1 83.19 200 LEU B CA 1
ATOM 4511 C C . LEU B 1 200 ? 11.977 32.562 9.594 1 83.19 200 LEU B C 1
ATOM 4513 O O . LEU B 1 200 ? 13.195 32.469 9.734 1 83.19 200 LEU B O 1
ATOM 4517 N N . LYS B 1 201 ? 11.07 32.5 10.609 1 89.69 201 LYS B N 1
ATOM 4518 C CA . LYS B 1 201 ? 11.492 31.938 11.891 1 89.69 201 LYS B CA 1
ATOM 4519 C C . LYS B 1 201 ? 11.758 30.438 11.773 1 89.69 201 LYS B C 1
ATOM 4521 O O . LYS B 1 201 ? 10.867 29.672 11.375 1 89.69 201 LYS B O 1
ATOM 4526 N N . THR B 1 202 ? 12.945 30.047 12.125 1 94.81 202 THR B N 1
ATOM 4527 C CA . THR B 1 202 ? 13.336 28.656 11.898 1 94.81 202 THR B CA 1
ATOM 4528 C C . THR B 1 202 ? 13.414 27.891 13.219 1 94.81 202 THR B C 1
ATOM 4530 O O . THR B 1 202 ? 13.766 26.719 13.234 1 94.81 202 THR B O 1
ATOM 4533 N N . GLU B 1 203 ? 13.055 28.578 14.234 1 96.88 203 GLU B N 1
ATOM 4534 C CA . GLU B 1 203 ? 12.93 27.891 15.516 1 96.88 203 GLU B CA 1
ATOM 4535 C C . GLU B 1 203 ? 11.672 27.031 15.555 1 96.88 203 GLU B C 1
ATOM 4537 O O . GLU B 1 203 ? 10.586 27.469 15.18 1 96.88 203 GLU B O 1
ATOM 4542 N N . ARG B 1 204 ? 11.891 25.797 15.914 1 97.44 204 ARG B N 1
ATOM 4543 C CA . ARG B 1 204 ? 10.781 24.859 16.062 1 97.44 204 ARG B CA 1
ATOM 4544 C C . ARG B 1 204 ? 10.883 24.094 17.391 1 97.44 204 ARG B C 1
ATOM 4546 O O . ARG B 1 204 ? 11.984 23.922 17.922 1 97.44 204 ARG B O 1
ATOM 4553 N N . THR B 1 205 ? 9.758 23.656 17.875 1 98.12 205 THR B N 1
ATOM 4554 C CA . THR B 1 205 ? 9.695 22.859 19.094 1 98.12 205 THR B CA 1
ATOM 4555 C C . THR B 1 205 ? 9.273 21.438 18.781 1 98.12 205 THR B C 1
ATOM 4557 O O . THR B 1 205 ? 8.172 21.203 18.281 1 98.12 205 THR B O 1
ATOM 4560 N N . ILE B 1 206 ? 10.133 20.5 19.109 1 98.69 206 ILE B N 1
ATOM 4561 C CA . ILE B 1 206 ? 9.844 19.062 19 1 98.69 206 ILE B CA 1
ATOM 4562 C C . ILE B 1 206 ? 9.406 18.531 20.359 1 98.69 206 ILE B C 1
ATOM 4564 O O . ILE B 1 206 ? 10.125 18.672 21.359 1 98.69 206 ILE B O 1
ATOM 4568 N N . LEU B 1 207 ? 8.281 17.984 20.359 1 98.69 207 LEU B N 1
ATOM 4569 C CA . LEU B 1 207 ? 7.707 17.484 21.609 1 98.69 207 LEU B CA 1
ATOM 4570 C C . LEU B 1 207 ? 8.195 16.062 21.906 1 98.69 207 LEU B C 1
ATOM 4572 O O . LEU B 1 207 ? 8.391 15.695 23.062 1 98.69 207 LEU B O 1
ATOM 4576 N N . SER B 1 208 ? 8.336 15.273 20.922 1 98.75 208 SER B N 1
ATOM 4577 C CA . SER B 1 208 ? 8.859 13.922 21.078 1 98.75 208 SER B CA 1
ATOM 4578 C C . SER B 1 208 ? 9.508 13.43 19.781 1 98.75 208 SER B C 1
ATOM 4580 O O . SER B 1 208 ? 9.133 13.859 18.688 1 98.75 208 SER B O 1
ATOM 4582 N N . CYS B 1 209 ? 10.484 12.609 19.891 1 98.75 209 CYS B N 1
ATOM 4583 C CA . CYS B 1 209 ? 11.18 11.906 18.828 1 98.75 209 CYS B CA 1
ATOM 4584 C C . CYS B 1 209 ? 11.57 10.5 19.266 1 98.75 209 CYS B C 1
ATOM 4586 O O . CYS B 1 209 ? 12.328 10.328 20.219 1 98.75 209 CYS B O 1
ATOM 4588 N N . GLU B 1 210 ? 11.031 9.539 18.578 1 98.62 210 GLU B N 1
ATOM 4589 C CA . GLU B 1 210 ? 11.227 8.164 19.031 1 98.62 210 GLU B CA 1
ATOM 4590 C C . GLU B 1 210 ? 11.57 7.238 17.875 1 98.62 210 GLU B C 1
ATOM 4592 O O . GLU B 1 210 ? 10.984 7.336 16.797 1 98.62 210 GLU B O 1
ATOM 4597 N N . LEU B 1 211 ? 12.57 6.445 18.062 1 98.75 211 LEU B N 1
ATOM 4598 C CA . LEU B 1 211 ? 12.883 5.32 17.203 1 98.75 211 LEU B CA 1
ATOM 4599 C C . LEU B 1 211 ? 12.438 4.004 17.828 1 98.75 211 LEU B C 1
ATOM 4601 O O . LEU B 1 211 ? 12.922 3.627 18.891 1 98.75 211 LEU B O 1
ATOM 4605 N N . SER B 1 212 ? 11.523 3.297 17.188 1 98.56 212 SER B N 1
ATOM 4606 C CA . SER B 1 212 ? 10.945 2.08 17.75 1 98.56 212 SER B CA 1
ATOM 4607 C C . SER B 1 212 ? 10.836 0.984 16.688 1 98.56 212 SER B C 1
ATOM 4609 O O . SER B 1 212 ? 10.93 1.258 15.492 1 98.56 212 SER B O 1
ATOM 4611 N N . PRO B 1 213 ? 10.695 -0.297 17.125 1 98.31 213 PRO B N 1
ATOM 4612 C CA . PRO B 1 213 ? 10.508 -1.378 16.156 1 98.31 213 PRO B CA 1
ATOM 4613 C C . PRO B 1 213 ? 9.234 -1.214 15.336 1 98.31 213 PRO B C 1
ATOM 4615 O O . PRO B 1 213 ? 8.203 -0.793 15.859 1 98.31 213 PRO B O 1
ATOM 4618 N N . GLY B 1 214 ? 9.406 -1.389 14.062 1 97.88 214 GLY B N 1
ATOM 4619 C CA . GLY B 1 214 ? 8.266 -1.463 13.164 1 97.88 214 GLY B CA 1
ATOM 4620 C C . GLY B 1 214 ? 7.914 -2.883 12.766 1 97.88 214 GLY B C 1
ATOM 4621 O O . GLY B 1 214 ? 8.336 -3.84 13.414 1 97.88 214 GLY B O 1
ATOM 4622 N N . ARG B 1 215 ? 7.062 -3.041 11.828 1 97.62 215 ARG B N 1
ATOM 4623 C CA . ARG B 1 215 ? 6.664 -4.332 11.266 1 97.62 215 ARG B CA 1
ATOM 4624 C C . ARG B 1 215 ? 6.352 -4.207 9.781 1 97.62 215 ARG B C 1
ATOM 4626 O O . ARG B 1 215 ? 6.051 -3.117 9.289 1 97.62 215 ARG B O 1
ATOM 4633 N N . PRO B 1 216 ? 6.512 -5.336 9.086 1 98 216 PRO B N 1
ATOM 4634 C CA . PRO B 1 216 ? 6.086 -5.281 7.688 1 98 216 PRO B CA 1
ATOM 4635 C C . PRO B 1 216 ? 4.578 -5.102 7.535 1 98 216 PRO B C 1
ATOM 4637 O O . PRO B 1 216 ? 3.812 -5.516 8.406 1 98 216 PRO B O 1
ATOM 4640 N N . PHE B 1 217 ? 4.184 -4.414 6.441 1 97.81 217 PHE B N 1
ATOM 4641 C CA . PHE B 1 217 ? 2.764 -4.301 6.117 1 97.81 217 PHE B CA 1
ATOM 4642 C C . PHE B 1 217 ? 2.115 -5.68 6.047 1 97.81 217 PHE B C 1
ATOM 4644 O O . PHE B 1 217 ? 1.065 -5.906 6.652 1 97.81 217 PHE B O 1
ATOM 4651 N N . LEU B 1 218 ? 2.689 -6.59 5.344 1 96.81 218 LEU B N 1
ATOM 4652 C CA . LEU B 1 218 ? 2.248 -7.973 5.215 1 96.81 218 LEU B CA 1
ATOM 4653 C C . LEU B 1 218 ? 3.42 -8.938 5.379 1 96.81 218 LEU B C 1
ATOM 4655 O O . LEU B 1 218 ? 4.262 -9.047 4.484 1 96.81 218 LEU B O 1
ATOM 4659 N N . PRO B 1 219 ? 3.484 -9.586 6.508 1 94.69 219 PRO B N 1
ATOM 4660 C CA . PRO B 1 219 ? 4.594 -10.523 6.73 1 94.69 219 PRO B CA 1
ATOM 4661 C C . PRO B 1 219 ? 4.652 -11.625 5.68 1 94.69 219 PRO B C 1
ATOM 4663 O O . PRO B 1 219 ? 3.623 -12.219 5.344 1 94.69 219 PRO B O 1
ATOM 4666 N N . CYS B 1 220 ? 5.758 -11.82 5.113 1 93.12 220 CYS B N 1
ATOM 4667 C CA . CYS B 1 220 ? 6.055 -12.883 4.156 1 93.12 220 CYS B CA 1
ATOM 4668 C C . CYS B 1 220 ? 7.512 -13.312 4.258 1 93.12 220 CYS B C 1
ATOM 4670 O O . CYS B 1 220 ? 8.258 -12.82 5.109 1 93.12 220 CYS B O 1
ATOM 4672 N N . ASP B 1 221 ? 7.914 -14.227 3.459 1 93.44 221 ASP B N 1
ATOM 4673 C CA . ASP B 1 221 ? 9.273 -14.75 3.535 1 93.44 221 ASP B CA 1
ATOM 4674 C C . ASP B 1 221 ? 10.305 -13.664 3.236 1 93.44 221 ASP B C 1
ATOM 4676 O O . ASP B 1 221 ? 11.352 -13.602 3.879 1 93.44 221 ASP B O 1
ATOM 4680 N N . ILE B 1 222 ? 9.969 -12.82 2.354 1 95.5 222 ILE B N 1
ATOM 4681 C CA . ILE B 1 222 ? 10.883 -11.758 1.94 1 95.5 222 ILE B CA 1
ATOM 4682 C C . ILE B 1 222 ? 11.062 -10.766 3.084 1 95.5 222 ILE B C 1
ATOM 4684 O O . ILE B 1 222 ? 12.172 -10.281 3.322 1 95.5 222 ILE B O 1
ATOM 4688 N N . SER B 1 223 ? 10.016 -10.453 3.785 1 96.69 223 SER B N 1
ATOM 4689 C CA . SER B 1 223 ? 10.07 -9.461 4.855 1 96.69 223 SER B CA 1
ATOM 4690 C C . SER B 1 223 ? 10.938 -9.945 6.012 1 96.69 223 SER B C 1
ATOM 4692 O O . SER B 1 223 ? 11.422 -9.141 6.809 1 96.69 223 SER B O 1
ATOM 4694 N N . LYS B 1 224 ? 11.234 -11.266 6.102 1 96.62 224 LYS B N 1
ATOM 4695 C CA . LYS B 1 224 ? 12.047 -11.828 7.176 1 96.62 224 LYS B CA 1
ATOM 4696 C C . LYS B 1 224 ? 13.5 -11.391 7.062 1 96.62 224 LYS B C 1
ATOM 4698 O O . LYS B 1 224 ? 14.25 -11.43 8.039 1 96.62 224 LYS B O 1
ATOM 4703 N N . ASP B 1 225 ? 13.867 -10.992 5.895 1 97.06 225 ASP B N 1
ATOM 4704 C CA . ASP B 1 225 ? 15.25 -10.594 5.652 1 97.06 225 ASP B CA 1
ATOM 4705 C C . ASP B 1 225 ? 15.461 -9.125 6.008 1 97.06 225 ASP B C 1
ATOM 4707 O O . ASP B 1 225 ? 16.547 -8.57 5.773 1 97.06 225 ASP B O 1
ATOM 4711 N N . TRP B 1 226 ? 14.477 -8.531 6.566 1 97.88 226 TRP B N 1
ATOM 4712 C CA . TRP B 1 226 ? 14.516 -7.105 6.891 1 97.88 226 TRP B CA 1
ATOM 4713 C C . TRP B 1 226 ? 14.055 -6.859 8.32 1 97.88 226 TRP B C 1
ATOM 4715 O O . TRP B 1 226 ? 13.102 -7.492 8.789 1 97.88 226 TRP B O 1
ATOM 4725 N N . THR B 1 227 ? 14.711 -5.949 9.016 1 98.5 227 THR B N 1
ATOM 4726 C CA . THR B 1 227 ? 14.234 -5.449 10.297 1 98.5 227 THR B CA 1
ATOM 4727 C C . THR B 1 227 ? 13.594 -4.07 10.133 1 98.5 227 THR B C 1
ATOM 4729 O O . THR B 1 227 ? 14.266 -3.119 9.719 1 98.5 227 THR B O 1
ATOM 4732 N N . PHE B 1 228 ? 12.359 -3.979 10.445 1 98.62 228 PHE B N 1
ATOM 4733 C CA . PHE B 1 228 ? 11.602 -2.756 10.211 1 98.62 228 PHE B CA 1
ATOM 4734 C C . PHE B 1 228 ? 11.688 -1.828 11.422 1 98.62 228 PHE B C 1
ATOM 4736 O O . PHE B 1 228 ? 11.664 -2.285 12.562 1 98.62 228 PHE B O 1
ATOM 4743 N N . TRP B 1 229 ? 11.727 -0.517 11.133 1 98.75 229 TRP B N 1
ATOM 4744 C CA . TRP B 1 229 ? 11.828 0.512 12.164 1 98.75 229 TRP B CA 1
ATOM 4745 C C . TRP B 1 229 ? 10.93 1.697 11.844 1 98.75 229 TRP B C 1
ATOM 4747 O O . TRP B 1 229 ? 10.617 1.951 10.672 1 98.75 229 TRP B O 1
ATOM 4757 N N . ASN B 1 230 ? 10.516 2.375 12.891 1 98.81 230 ASN B N 1
ATOM 4758 C CA . ASN B 1 230 ? 9.703 3.586 12.797 1 98.81 230 ASN B CA 1
ATOM 4759 C C . ASN B 1 230 ? 10.359 4.754 13.531 1 98.81 230 ASN B C 1
ATOM 4761 O O . ASN B 1 230 ? 10.781 4.613 14.68 1 98.81 230 ASN B O 1
ATOM 4765 N N . VAL B 1 231 ? 10.477 5.855 12.891 1 98.88 231 VAL B N 1
ATOM 4766 C CA . VAL B 1 231 ? 10.781 7.113 13.562 1 98.88 231 VAL B CA 1
ATOM 4767 C C . VAL B 1 231 ? 9.516 7.969 13.664 1 98.88 231 VAL B C 1
ATOM 4769 O O . VAL B 1 231 ? 8.906 8.297 12.641 1 98.88 231 VAL B O 1
ATOM 4772 N N . ARG B 1 232 ? 9.148 8.273 14.836 1 98.81 232 ARG B N 1
ATOM 4773 C CA . ARG B 1 232 ? 8.016 9.164 15.062 1 98.81 232 ARG B CA 1
ATOM 4774 C C . ARG B 1 232 ? 8.469 10.5 15.641 1 98.81 232 ARG B C 1
ATOM 4776 O O . ARG B 1 232 ? 9.234 10.531 16.609 1 98.81 232 ARG B O 1
ATOM 4783 N N . VAL B 1 233 ? 8.047 11.562 15.023 1 98.81 233 VAL B N 1
ATOM 4784 C CA . VAL B 1 233 ? 8.375 12.914 15.477 1 98.81 233 VAL B CA 1
ATOM 4785 C C . VAL B 1 233 ? 7.094 13.719 15.68 1 98.81 233 VAL B C 1
ATOM 4787 O O . VAL B 1 233 ? 6.258 13.805 14.773 1 98.81 233 VAL B O 1
ATOM 4790 N N . ARG B 1 234 ? 6.941 14.242 16.844 1 98.75 234 ARG B N 1
ATOM 4791 C CA . ARG B 1 234 ? 5.812 15.117 17.156 1 98.75 234 ARG B CA 1
ATOM 4792 C C . ARG B 1 234 ? 6.281 16.531 17.438 1 98.75 234 ARG B C 1
ATOM 4794 O O . ARG B 1 234 ? 7.227 16.75 18.203 1 98.75 234 ARG B O 1
ATOM 4801 N N . GLY B 1 235 ? 5.723 17.469 16.766 1 98.25 235 GLY B N 1
ATOM 4802 C CA . GLY B 1 235 ? 6.059 18.875 16.938 1 98.25 235 GLY B CA 1
ATOM 4803 C C . GLY B 1 235 ? 4.938 19.812 16.547 1 98.25 235 GLY B C 1
ATOM 4804 O O . GLY B 1 235 ? 3.938 19.375 15.961 1 98.25 235 GLY B O 1
ATOM 4805 N N . ARG B 1 236 ? 5.129 21.047 16.781 1 94.25 236 ARG B N 1
ATOM 4806 C CA . ARG B 1 236 ? 4.105 22.047 16.484 1 94.25 236 ARG B CA 1
ATOM 4807 C C . ARG B 1 236 ? 4.094 22.391 15.008 1 94.25 236 ARG B C 1
ATOM 4809 O O . ARG B 1 236 ? 3.027 22.547 14.406 1 94.25 236 ARG B O 1
ATOM 4816 N N . SER B 1 237 ? 5.203 22.594 14.484 1 95.06 237 SER B N 1
ATOM 4817 C CA . SER B 1 237 ? 5.406 22.891 13.07 1 95.06 237 SER B CA 1
ATOM 4818 C C . SER B 1 237 ? 6.777 22.422 12.602 1 95.06 237 SER B C 1
ATOM 4820 O O . SER B 1 237 ? 7.672 22.188 13.414 1 95.06 237 SER B O 1
ATOM 4822 N N . PHE B 1 238 ? 6.891 22.281 11.375 1 96.31 238 PHE B N 1
ATOM 4823 C CA . PHE B 1 238 ? 8.133 21.781 10.789 1 96.31 238 PHE B CA 1
ATOM 4824 C C . PHE B 1 238 ? 8.539 22.625 9.586 1 96.31 238 PHE B C 1
ATOM 4826 O O . PHE B 1 238 ? 7.684 23.172 8.891 1 96.31 238 PHE B O 1
ATOM 4833 N N . LEU B 1 239 ? 9.82 22.703 9.367 1 95.25 239 LEU B N 1
ATOM 4834 C CA . LEU B 1 239 ? 10.359 23.375 8.195 1 95.25 239 LEU B CA 1
ATOM 4835 C C . LEU B 1 239 ? 10.43 22.422 7.004 1 95.25 239 LEU B C 1
ATOM 4837 O O . LEU B 1 239 ? 10.188 21.219 7.148 1 95.25 239 LEU B O 1
ATOM 4841 N N . TYR B 1 240 ? 10.703 23.047 5.824 1 94.12 240 TYR B N 1
ATOM 4842 C CA . TYR B 1 240 ? 10.82 22.281 4.582 1 94.12 240 TYR B CA 1
ATOM 4843 C C . TYR B 1 240 ? 11.875 21.188 4.703 1 94.12 240 TYR B C 1
ATOM 4845 O O . TYR B 1 240 ? 13.047 21.484 4.973 1 94.12 240 TYR B O 1
ATOM 4853 N N . LYS B 1 241 ? 11.484 19.891 4.598 1 96.44 241 LYS B N 1
ATOM 4854 C CA . LYS B 1 241 ? 12.305 18.688 4.609 1 96.44 241 LYS B CA 1
ATOM 4855 C C . LYS B 1 241 ? 12.906 18.438 5.988 1 96.44 241 LYS B C 1
ATOM 4857 O O . LYS B 1 241 ? 13.766 17.562 6.152 1 96.44 241 LYS B O 1
ATOM 4862 N N . MET B 1 242 ? 12.453 19.125 6.973 1 97.69 242 MET B N 1
ATOM 4863 C CA . MET B 1 242 ? 13.047 19.062 8.305 1 97.69 242 MET B CA 1
ATOM 4864 C C . MET B 1 242 ? 12.992 17.641 8.859 1 97.69 242 MET B C 1
ATOM 4866 O O . MET B 1 242 ? 14.023 17.094 9.258 1 97.69 242 MET B O 1
ATOM 4870 N N . VAL B 1 243 ? 11.812 17 8.844 1 98.62 243 VAL B N 1
ATOM 4871 C CA . VAL B 1 243 ? 11.648 15.656 9.406 1 98.62 243 VAL B CA 1
ATOM 4872 C C . VAL B 1 243 ? 12.539 14.672 8.648 1 98.62 243 VAL B C 1
ATOM 4874 O O . VAL B 1 243 ? 13.195 13.828 9.258 1 98.62 243 VAL B O 1
ATOM 4877 N N . ARG B 1 244 ? 12.602 14.773 7.383 1 98.62 244 ARG B N 1
ATOM 4878 C CA . ARG B 1 244 ? 13.391 13.867 6.559 1 98.62 244 ARG B CA 1
ATOM 4879 C C . ARG B 1 244 ? 14.883 14.023 6.848 1 98.62 244 ARG B C 1
ATOM 4881 O O . ARG B 1 244 ? 15.625 13.039 6.863 1 98.62 244 ARG B O 1
ATOM 4888 N N . ARG B 1 245 ? 15.336 15.25 7.09 1 98.38 245 ARG B N 1
ATOM 4889 C CA . ARG B 1 245 ? 16.75 15.469 7.406 1 98.38 245 ARG B CA 1
ATOM 4890 C C . ARG B 1 245 ? 17.062 15 8.82 1 98.38 245 ARG B C 1
ATOM 4892 O O . ARG B 1 245 ? 18.172 14.523 9.094 1 98.38 245 ARG B O 1
ATOM 4899 N N . MET B 1 246 ? 16.078 15.156 9.719 1 98.69 246 MET B N 1
ATOM 4900 C CA . MET B 1 246 ? 16.234 14.547 11.039 1 98.69 246 MET B CA 1
ATOM 4901 C C . MET B 1 246 ? 16.438 13.039 10.914 1 98.69 246 MET B C 1
ATOM 4903 O O . MET B 1 246 ? 17.375 12.492 11.492 1 98.69 246 MET B O 1
ATOM 4907 N N . VAL B 1 247 ? 15.664 12.398 10.102 1 98.81 247 VAL B N 1
ATOM 4908 C CA . VAL B 1 247 ? 15.75 10.953 9.883 1 98.81 247 VAL B CA 1
ATOM 4909 C C . VAL B 1 247 ? 17.062 10.609 9.188 1 98.81 247 VAL B C 1
ATOM 4911 O O . VAL B 1 247 ? 17.719 9.633 9.547 1 98.81 247 VAL B O 1
ATOM 4914 N N . SER B 1 248 ? 17.422 11.445 8.219 1 98.75 248 SER B N 1
ATOM 4915 C CA . SER B 1 248 ? 18.703 11.242 7.531 1 98.75 248 SER B CA 1
ATOM 4916 C C . SER B 1 248 ? 19.859 11.203 8.516 1 98.75 248 SER B C 1
ATOM 4918 O O . SER B 1 248 ? 20.75 10.367 8.406 1 98.75 248 SER B O 1
ATOM 4920 N N . SER B 1 249 ? 19.844 12.094 9.438 1 98.5 249 SER B N 1
ATOM 4921 C CA . SER B 1 249 ? 20.922 12.172 10.422 1 98.5 249 SER B CA 1
ATOM 4922 C C . SER B 1 249 ? 20.953 10.93 11.297 1 98.5 249 SER B C 1
ATOM 4924 O O . SER B 1 249 ? 22.031 10.406 11.609 1 98.5 249 SER B O 1
ATOM 4926 N N . LEU B 1 250 ? 19.781 10.461 11.695 1 98.56 250 LEU B N 1
ATOM 4927 C CA . LEU B 1 250 ? 19.703 9.258 12.516 1 98.56 250 LEU B CA 1
ATOM 4928 C C . LEU B 1 250 ? 20.203 8.047 11.742 1 98.56 250 LEU B C 1
ATOM 4930 O O . LEU B 1 250 ? 20.922 7.203 12.297 1 98.56 250 LEU B O 1
ATOM 4934 N N . LEU B 1 251 ? 19.828 7.922 10.461 1 98.56 251 LEU B N 1
ATOM 4935 C CA . LEU B 1 251 ? 20.281 6.82 9.625 1 98.56 251 LEU B CA 1
ATOM 4936 C C . LEU B 1 251 ? 21.797 6.879 9.438 1 98.56 251 LEU B C 1
ATOM 4938 O O . LEU B 1 251 ? 22.484 5.852 9.523 1 98.56 251 LEU B O 1
ATOM 4942 N N . ALA B 1 252 ? 22.312 8.102 9.219 1 98.38 252 ALA B N 1
ATOM 4943 C CA . ALA B 1 252 ? 23.766 8.266 9.078 1 98.38 252 ALA B CA 1
ATOM 4944 C C . ALA B 1 252 ? 24.484 7.887 10.367 1 98.38 252 ALA B C 1
ATOM 4946 O O . ALA B 1 252 ? 25.547 7.277 10.328 1 98.38 252 ALA B O 1
ATOM 4947 N N . LEU B 1 253 ? 23.922 8.25 11.453 1 98 253 LEU B N 1
ATOM 4948 C CA . LEU B 1 253 ? 24.5 7.938 12.758 1 98 253 LEU B CA 1
ATOM 4949 C C . LEU B 1 253 ? 24.547 6.43 12.977 1 98 253 LEU B C 1
ATOM 4951 O O . LEU B 1 253 ? 25.594 5.891 13.344 1 98 253 LEU B O 1
ATOM 4955 N N . GLY B 1 254 ? 23.453 5.754 12.75 1 97.94 254 GLY B N 1
ATOM 4956 C CA . GLY B 1 254 ? 23.422 4.305 12.906 1 97.94 254 GLY B CA 1
ATOM 4957 C C . GLY B 1 254 ? 24.406 3.592 11.992 1 97.94 254 GLY B C 1
ATOM 4958 O O . GLY B 1 254 ? 24.875 2.502 12.32 1 97.94 254 GLY B O 1
ATOM 4959 N N . GLY B 1 255 ? 24.656 4.207 10.852 1 97 255 GLY B N 1
ATOM 4960 C CA . GLY B 1 255 ? 25.609 3.676 9.891 1 97 255 GLY B CA 1
ATOM 4961 C C . GLY B 1 255 ? 27.031 4.133 10.148 1 97 255 GLY B C 1
ATOM 4962 O O . GLY B 1 255 ? 27.922 3.854 9.359 1 97 255 GLY B O 1
ATOM 4963 N N . LYS B 1 256 ? 27.203 4.961 11.172 1 96.25 256 LYS B N 1
ATOM 4964 C CA . LYS B 1 256 ? 28.5 5.449 11.633 1 96.25 256 LYS B CA 1
ATOM 4965 C C . LYS B 1 256 ? 29.125 6.414 10.625 1 96.25 256 LYS B C 1
ATOM 4967 O O . LYS B 1 256 ? 30.344 6.43 10.438 1 96.25 256 LYS B O 1
ATOM 4972 N N . LYS B 1 257 ? 28.312 7.062 9.969 1 96.38 257 LYS B N 1
ATOM 4973 C CA . LYS B 1 257 ? 28.75 8.086 9.031 1 96.38 257 LYS B CA 1
ATOM 4974 C C . LYS B 1 257 ? 28.703 9.477 9.664 1 96.38 257 LYS B C 1
ATOM 4976 O O . LYS B 1 257 ? 29.266 10.43 9.133 1 96.38 257 LYS B O 1
ATOM 4981 N N . MET B 1 258 ? 27.938 9.57 10.727 1 96.12 258 MET B N 1
ATOM 4982 C CA . MET B 1 258 ? 27.797 10.781 11.523 1 96.12 258 MET B CA 1
ATOM 4983 C C . MET B 1 258 ? 27.891 10.469 13.016 1 96.12 258 MET B C 1
ATOM 4985 O O . MET B 1 258 ? 27.562 9.352 13.438 1 96.12 258 MET B O 1
ATOM 4989 N N . SER B 1 259 ? 28.344 11.477 13.797 1 95.94 259 SER B N 1
ATOM 4990 C CA . SER B 1 259 ? 28.344 11.328 15.25 1 95.94 259 SER B CA 1
ATOM 4991 C C . SER B 1 259 ? 27.25 12.164 15.891 1 95.94 259 SER B C 1
ATOM 4993 O O . SER B 1 259 ? 26.656 13.031 15.25 1 95.94 259 SER B O 1
ATOM 4995 N N . LYS B 1 260 ? 27.031 11.828 17.141 1 96 260 LYS B N 1
ATOM 4996 C CA . LYS B 1 260 ? 26.078 12.633 17.906 1 96 260 LYS B CA 1
ATOM 4997 C C . LYS B 1 260 ? 26.547 14.086 17.984 1 96 260 LYS B C 1
ATOM 4999 O O . LYS B 1 260 ? 25.719 15.008 17.969 1 96 260 LYS B O 1
ATOM 5004 N N . THR B 1 261 ? 27.812 14.242 18.031 1 96.69 261 THR B N 1
ATOM 5005 C CA . THR B 1 261 ? 28.391 15.578 18.094 1 96.69 261 THR B CA 1
ATOM 5006 C C . THR B 1 261 ? 28.125 16.344 16.797 1 96.69 261 THR B C 1
ATOM 5008 O O . THR B 1 261 ? 27.875 17.562 16.844 1 96.69 261 THR B O 1
ATOM 5011 N N . ASP B 1 262 ? 28.172 15.625 15.742 1 96.94 262 ASP B N 1
ATOM 5012 C CA . ASP B 1 262 ? 27.859 16.25 14.461 1 96.94 262 ASP B CA 1
ATOM 5013 C C . ASP B 1 262 ? 26.422 16.781 14.438 1 96.94 262 ASP B C 1
ATOM 5015 O O . ASP B 1 262 ? 26.188 17.906 13.984 1 96.94 262 ASP B O 1
ATOM 5019 N N . ILE B 1 263 ? 25.516 16.016 14.945 1 97.44 263 ILE B N 1
ATOM 5020 C CA . ILE B 1 263 ? 24.109 16.422 14.961 1 97.44 263 ILE B CA 1
ATOM 5021 C C . ILE B 1 263 ? 23.938 17.609 15.891 1 97.44 263 ILE B C 1
ATOM 5023 O O . ILE B 1 263 ? 23.25 18.578 15.555 1 97.44 263 ILE B O 1
ATOM 5027 N N . ARG B 1 264 ? 24.562 17.594 17.047 1 97 264 ARG B N 1
ATOM 5028 C CA . ARG B 1 264 ? 24.531 18.703 18 1 97 264 ARG B CA 1
ATOM 5029 C C . ARG B 1 264 ? 25.062 19.984 17.359 1 97 264 ARG B C 1
ATOM 5031 O O . ARG B 1 264 ? 24.484 21.062 17.547 1 97 264 ARG B O 1
ATOM 5038 N N . TYR B 1 265 ? 26.094 19.828 16.609 1 97.62 265 TYR B N 1
ATOM 5039 C CA . TYR B 1 265 ? 26.672 20.969 15.914 1 97.62 265 TYR B CA 1
ATOM 5040 C C . TYR B 1 265 ? 25.656 21.609 14.984 1 97.62 265 TYR B C 1
ATOM 5042 O O . TYR B 1 265 ? 25.547 22.844 14.938 1 97.62 265 TYR B O 1
ATOM 5050 N N . LEU B 1 266 ? 24.953 20.812 14.234 1 97.81 266 LEU B N 1
ATOM 5051 C CA . LEU B 1 266 ? 23.953 21.312 13.289 1 97.81 266 LEU B CA 1
ATOM 5052 C C . LEU B 1 266 ? 22.875 22.109 14.016 1 97.81 266 LEU B C 1
ATOM 5054 O O . LEU B 1 266 ? 22.359 23.094 13.484 1 97.81 266 LEU B O 1
ATOM 5058 N N . LEU B 1 267 ? 22.516 21.688 15.227 1 97.81 267 LEU B N 1
ATOM 5059 C CA . LEU B 1 267 ? 21.469 22.359 16.016 1 97.81 267 LEU B CA 1
ATOM 5060 C C . LEU B 1 267 ? 22.031 23.625 16.672 1 97.81 267 LEU B C 1
ATOM 5062 O O . LEU B 1 267 ? 21.328 24.641 16.766 1 97.81 267 LEU B O 1
ATOM 5066 N N . GLU B 1 268 ? 23.297 23.594 17.031 1 97.44 268 GLU B N 1
ATOM 5067 C CA . GLU B 1 268 ? 23.906 24.688 17.766 1 97.44 268 GLU B CA 1
ATOM 5068 C C . GLU B 1 268 ? 24.469 25.75 16.828 1 97.44 268 GLU B C 1
ATOM 5070 O O . GLU B 1 268 ? 24.734 26.875 17.25 1 97.44 268 GLU B O 1
ATOM 5075 N N . ASN B 1 269 ? 24.656 25.359 15.594 1 97.5 269 ASN B N 1
ATOM 5076 C CA . ASN B 1 269 ? 25.156 26.281 14.578 1 97.5 269 ASN B CA 1
ATOM 5077 C C . ASN B 1 269 ? 24.219 26.328 13.367 1 97.5 269 ASN B C 1
ATOM 5079 O O . ASN B 1 269 ? 24.609 25.922 12.273 1 97.5 269 ASN B O 1
ATOM 5083 N N . PRO B 1 270 ? 23.141 26.922 13.547 1 96.06 270 PRO B N 1
ATOM 5084 C CA . PRO B 1 270 ? 22.109 26.906 12.508 1 96.06 270 PRO B CA 1
ATOM 5085 C C . PRO B 1 270 ? 22.531 27.672 11.25 1 96.06 270 PRO B C 1
ATOM 5087 O O . PRO B 1 270 ? 22.891 28.844 11.336 1 96.06 270 PRO B O 1
ATOM 5090 N N . SER B 1 271 ? 22.578 27 10.133 1 94.25 271 SER B N 1
ATOM 5091 C CA . SER B 1 271 ? 22.891 27.547 8.82 1 94.25 271 SER B CA 1
ATOM 5092 C C . SER B 1 271 ? 22.484 26.594 7.707 1 94.25 271 SER B C 1
ATOM 5094 O O . SER B 1 271 ? 22.719 25.391 7.797 1 94.25 271 SER B O 1
ATOM 5096 N N . GLN B 1 272 ? 21.969 27.094 6.711 1 90.69 272 GLN B N 1
ATOM 5097 C CA . GLN B 1 272 ? 21.578 26.266 5.582 1 90.69 272 GLN B CA 1
ATOM 5098 C C . GLN B 1 272 ? 22.797 25.641 4.898 1 90.69 272 GLN B C 1
ATOM 5100 O O . GLN B 1 272 ? 22.672 24.656 4.168 1 90.69 272 GLN B O 1
ATOM 5105 N N . ASP B 1 273 ? 23.906 26.172 5.242 1 93.12 273 ASP B N 1
ATOM 5106 C CA . ASP B 1 273 ? 25.141 25.734 4.582 1 93.12 273 ASP B CA 1
ATOM 5107 C C . ASP B 1 273 ? 25.828 24.609 5.367 1 93.12 273 ASP B C 1
ATOM 5109 O O . ASP B 1 273 ? 26.781 24 4.891 1 93.12 273 ASP B O 1
ATOM 5113 N N . ASN B 1 274 ? 25.297 24.312 6.484 1 95.62 274 ASN B N 1
ATOM 5114 C CA . ASN B 1 274 ? 26.016 23.406 7.371 1 95.62 274 ASN B CA 1
ATOM 5115 C C . ASN B 1 274 ? 25.609 21.953 7.113 1 95.62 274 ASN B C 1
ATOM 5117 O O . ASN B 1 274 ? 26.281 21.031 7.574 1 95.62 274 ASN B O 1
ATOM 5121 N N . TRP B 1 275 ? 24.547 21.672 6.398 1 96.06 275 TRP B N 1
ATOM 5122 C CA . TRP B 1 275 ? 24.156 20.297 6.117 1 96.06 275 TRP B CA 1
ATOM 5123 C C . TRP B 1 275 ? 25.25 19.578 5.344 1 96.06 275 TRP B C 1
ATOM 5125 O O . TRP B 1 275 ? 25.719 20.062 4.309 1 96.06 275 TRP B O 1
ATOM 5135 N N . PRO B 1 276 ? 25.625 18.453 5.801 1 95.31 276 PRO B N 1
ATOM 5136 C CA . PRO B 1 276 ? 26.734 17.781 5.137 1 95.31 276 PRO B CA 1
ATOM 5137 C C . PRO B 1 276 ? 26.391 17.297 3.732 1 95.31 276 PRO B C 1
ATOM 5139 O O . PRO B 1 276 ? 25.328 16.703 3.529 1 95.31 276 PRO B O 1
ATOM 5142 N N . ASN B 1 277 ? 27.25 17.375 2.816 1 92.62 277 ASN B N 1
ATOM 5143 C CA . ASN B 1 277 ? 27.016 17.031 1.421 1 92.62 277 ASN B CA 1
ATOM 5144 C C . ASN B 1 277 ? 27.016 15.508 1.224 1 92.62 277 ASN B C 1
ATOM 5146 O O . ASN B 1 277 ? 26.5 15.016 0.217 1 92.62 277 ASN B O 1
ATOM 5150 N N . TYR B 1 278 ? 27.562 14.781 2.123 1 93.31 278 TYR B N 1
ATOM 5151 C CA . TYR B 1 278 ? 27.656 13.336 1.968 1 93.31 278 TYR B CA 1
ATOM 5152 C C . TYR B 1 278 ? 26.422 12.641 2.543 1 93.31 278 TYR B C 1
ATOM 5154 O O . TYR B 1 278 ? 26.312 11.414 2.475 1 93.31 278 TYR B O 1
ATOM 5162 N N . ILE B 1 279 ? 25.547 13.391 3.137 1 95.19 279 ILE B N 1
ATOM 5163 C CA . ILE B 1 279 ? 24.297 12.836 3.652 1 95.19 279 ILE B CA 1
ATOM 5164 C C . ILE B 1 279 ? 23.141 13.25 2.748 1 95.19 279 ILE B C 1
ATOM 5166 O O . ILE B 1 279 ? 22.828 14.438 2.629 1 95.19 279 ILE B O 1
ATOM 5170 N N . HIS B 1 280 ? 22.562 12.266 2.174 1 95.12 280 HIS B N 1
ATOM 5171 C CA . HIS B 1 280 ? 21.406 12.523 1.322 1 95.12 280 HIS B CA 1
ATOM 5172 C C . HIS B 1 280 ? 20.109 12.547 2.137 1 95.12 280 HIS B C 1
ATOM 5174 O O . HIS B 1 280 ? 19.938 11.742 3.057 1 95.12 280 HIS B O 1
ATOM 5180 N N . THR B 1 281 ? 19.266 13.508 1.785 1 97.12 281 THR B N 1
ATOM 5181 C CA . THR B 1 281 ? 17.953 13.531 2.414 1 97.12 281 THR B CA 1
ATOM 5182 C C . THR B 1 281 ? 17.141 12.297 2.041 1 97.12 281 THR B C 1
ATOM 5184 O O . THR B 1 281 ? 17.016 11.961 0.86 1 97.12 281 THR B O 1
ATOM 5187 N N . VAL B 1 282 ? 16.641 11.594 2.996 1 98.06 282 VAL B N 1
ATOM 5188 C CA . VAL B 1 282 ? 15.875 10.367 2.752 1 98.06 282 VAL B CA 1
ATOM 5189 C C . VAL B 1 282 ? 14.641 10.688 1.916 1 98.06 282 VAL B C 1
ATOM 5191 O O . VAL B 1 282 ? 14.156 11.82 1.922 1 98.06 282 VAL B O 1
ATOM 5194 N N . PRO B 1 283 ? 14.148 9.695 1.168 1 96.88 283 PRO B N 1
ATOM 5195 C CA . PRO B 1 283 ? 13.023 9.953 0.266 1 96.88 283 PRO B CA 1
ATOM 5196 C C . PRO B 1 283 ? 11.734 10.266 1.012 1 96.88 283 PRO B C 1
ATOM 5198 O O . PRO B 1 283 ? 11.57 9.875 2.172 1 96.88 283 PRO B O 1
ATOM 5201 N N . GLY B 1 284 ? 10.828 10.961 0.296 1 97.56 284 GLY B N 1
ATOM 5202 C CA . GLY B 1 284 ? 9.539 11.328 0.866 1 97.56 284 GLY B CA 1
ATOM 5203 C C . GLY B 1 284 ? 8.555 10.172 0.899 1 97.56 284 GLY B C 1
ATOM 5204 O O . GLY B 1 284 ? 7.641 10.156 1.725 1 97.56 284 GLY B O 1
ATOM 5205 N N . TYR B 1 285 ? 8.758 9.125 0.161 1 97.06 285 TYR B N 1
ATOM 5206 C CA . TYR B 1 285 ? 7.754 8.086 -0.033 1 97.06 285 TYR B CA 1
ATOM 5207 C C . TYR B 1 285 ? 7.664 7.18 1.189 1 97.06 285 TYR B C 1
ATOM 5209 O O . TYR B 1 285 ? 6.832 6.27 1.235 1 97.06 285 TYR B O 1
ATOM 5217 N N . ALA B 1 286 ? 8.539 7.422 2.158 1 98.56 286 ALA B N 1
ATOM 5218 C CA . ALA B 1 286 ? 8.484 6.625 3.381 1 98.56 286 ALA B CA 1
ATOM 5219 C C . ALA B 1 286 ? 8.016 7.465 4.566 1 98.56 286 ALA B C 1
ATOM 5221 O O . ALA B 1 286 ? 7.969 6.98 5.699 1 98.56 286 ALA B O 1
ATOM 5222 N N . LEU B 1 287 ? 7.711 8.695 4.289 1 98.75 287 LEU B N 1
ATOM 5223 C CA . LEU B 1 287 ? 7.23 9.617 5.309 1 98.75 287 LEU B CA 1
ATOM 5224 C C . LEU B 1 287 ? 5.707 9.695 5.293 1 98.75 287 LEU B C 1
ATOM 5226 O O . LEU B 1 287 ? 5.098 9.781 4.223 1 98.75 287 LEU B O 1
ATOM 5230 N N . TYR B 1 288 ? 5.098 9.617 6.457 1 98.62 288 TYR B N 1
ATOM 5231 C CA . TYR B 1 288 ? 3.656 9.703 6.66 1 98.62 288 TYR B CA 1
ATOM 5232 C C . TYR B 1 288 ? 3.305 10.82 7.637 1 98.62 288 TYR B C 1
ATOM 5234 O O . TYR B 1 288 ? 3.818 10.859 8.758 1 98.62 288 TYR B O 1
ATOM 5242 N N . LEU B 1 289 ? 2.48 11.773 7.207 1 98.38 289 LEU B N 1
ATOM 5243 C CA . LEU B 1 289 ? 1.788 12.57 8.211 1 98.38 289 LEU B CA 1
ATOM 5244 C C . LEU B 1 289 ? 0.757 11.734 8.961 1 98.38 289 LEU B C 1
ATOM 5246 O O . LEU B 1 289 ? -0.313 11.438 8.43 1 98.38 289 LEU B O 1
ATOM 5250 N N . GLU B 1 290 ? 1.07 11.398 10.133 1 98 290 GLU B N 1
ATOM 5251 C CA . GLU B 1 290 ? 0.293 10.406 10.875 1 98 290 GLU B CA 1
ATOM 5252 C C . GLU B 1 290 ? -0.951 11.039 11.492 1 98 290 GLU B C 1
ATOM 5254 O O . GLU B 1 290 ? -1.999 10.391 11.578 1 98 290 GLU B O 1
ATOM 5259 N N . ASN B 1 291 ? -0.739 12.297 11.969 1 97.56 291 ASN B N 1
ATOM 5260 C CA . ASN B 1 291 ? -1.865 12.945 12.633 1 97.56 291 ASN B CA 1
ATOM 5261 C C . ASN B 1 291 ? -1.667 14.453 12.742 1 97.56 291 ASN B C 1
ATOM 5263 O O . ASN B 1 291 ? -0.534 14.93 12.82 1 97.56 291 ASN B O 1
ATOM 5267 N N . VAL B 1 292 ? -2.701 15.172 12.703 1 97.75 292 VAL B N 1
ATOM 5268 C CA . VAL B 1 292 ? -2.816 16.578 13.062 1 97.75 292 VAL B CA 1
ATOM 5269 C C . VAL B 1 292 ? -3.842 16.75 14.18 1 97.75 292 VAL B C 1
ATOM 5271 O O . VAL B 1 292 ? -4.996 16.344 14.039 1 97.75 292 VAL B O 1
ATOM 5274 N N . TYR B 1 293 ? -3.418 17.406 15.219 1 97.5 293 TYR B N 1
ATOM 5275 C CA . TYR B 1 293 ? -4.312 17.469 16.375 1 97.5 293 TYR B CA 1
ATOM 5276 C C . TYR B 1 293 ? -4.742 18.906 16.656 1 97.5 293 TYR B C 1
ATOM 5278 O O . TYR B 1 293 ? -3.898 19.797 16.766 1 97.5 293 TYR B O 1
ATOM 5286 N N . TYR B 1 294 ? -6.023 19.078 16.703 1 96.62 294 TYR B N 1
ATOM 5287 C CA . TYR B 1 294 ? -6.645 20.312 17.172 1 96.62 294 TYR B CA 1
ATOM 5288 C C . TYR B 1 294 ? -7.332 20.109 18.516 1 96.62 294 TYR B C 1
ATOM 5290 O O . TYR B 1 294 ? -7.91 19.062 18.766 1 96.62 294 TYR B O 1
ATOM 5298 N N . ASP B 1 295 ? -7.293 21.094 19.312 1 94.88 295 ASP B N 1
ATOM 5299 C CA . ASP B 1 295 ? -8.141 21.078 20.5 1 94.88 295 ASP B CA 1
ATOM 5300 C C . ASP B 1 295 ? -9.609 21.266 20.125 1 94.88 295 ASP B C 1
ATOM 5302 O O . ASP B 1 295 ? -9.977 22.281 19.516 1 94.88 295 ASP B O 1
ATOM 5306 N N . PRO B 1 296 ? -10.43 20.344 20.484 1 93.06 296 PRO B N 1
ATOM 5307 C CA . PRO B 1 296 ? -11.844 20.453 20.109 1 93.06 296 PRO B CA 1
ATOM 5308 C C . PRO B 1 296 ? -12.453 21.797 20.484 1 93.06 296 PRO B C 1
ATOM 5310 O O . PRO B 1 296 ? -13.398 22.25 19.844 1 93.06 296 PRO B O 1
ATOM 5313 N N . LYS B 1 297 ? -11.977 22.469 21.453 1 91.69 297 LYS B N 1
ATOM 5314 C CA . LYS B 1 297 ? -12.477 23.781 21.859 1 91.69 297 LYS B CA 1
ATOM 5315 C C . LYS B 1 297 ? -12.258 24.812 20.75 1 91.69 297 LYS B C 1
ATOM 5317 O O . LYS B 1 297 ? -12.977 25.797 20.672 1 91.69 297 LYS B O 1
ATOM 5322 N N . ASP B 1 298 ? -11.281 24.453 19.922 1 90.19 298 ASP B N 1
ATOM 5323 C CA . ASP B 1 298 ? -10.922 25.422 18.891 1 90.19 298 ASP B CA 1
ATOM 5324 C C . ASP B 1 298 ? -11.891 25.359 17.719 1 90.19 298 ASP B C 1
ATOM 5326 O O . ASP B 1 298 ? -11.906 26.25 16.859 1 90.19 298 ASP B O 1
ATOM 5330 N N . TYR B 1 299 ? -12.758 24.359 17.688 1 92.31 299 TYR B N 1
ATOM 5331 C CA . TYR B 1 299 ? -13.711 24.219 16.594 1 92.31 299 TYR B CA 1
ATOM 5332 C C . TYR B 1 299 ? -14.695 25.391 16.578 1 92.31 299 TYR B C 1
ATOM 5334 O O . TYR B 1 299 ? -15.211 25.766 15.531 1 92.31 299 TYR B O 1
ATOM 5342 N N . TRP B 1 300 ? -14.945 25.938 17.734 1 89.06 300 TRP B N 1
ATOM 5343 C CA . TRP B 1 300 ? -15.945 26.984 17.828 1 89.06 300 TRP B CA 1
ATOM 5344 C C . TRP B 1 300 ? -15.344 28.266 18.422 1 89.06 300 TRP B C 1
ATOM 5346 O O . TRP B 1 300 ? -15.992 28.953 19.219 1 89.06 300 TRP B O 1
ATOM 5356 N N . ILE B 1 301 ? -14.172 28.516 18.016 1 83.12 301 ILE B N 1
ATOM 5357 C CA . ILE B 1 301 ? -13.453 29.688 18.484 1 83.12 301 ILE B CA 1
ATOM 5358 C C . ILE B 1 301 ? -14.164 30.953 18 1 83.12 301 ILE B C 1
ATOM 5360 O O . ILE B 1 301 ? -14.641 31.016 16.875 1 83.12 301 ILE B O 1
ATOM 5364 N N . GLU B 1 302 ? -14.328 31.906 18.969 1 80.06 302 GLU B N 1
ATOM 5365 C CA . GLU B 1 302 ? -14.953 33.188 18.656 1 80.06 302 GLU B CA 1
ATOM 5366 C C . GLU B 1 302 ? -13.953 34.156 18.016 1 80.06 302 GLU B C 1
ATOM 5368 O O . GLU B 1 302 ? -12.75 33.906 18.016 1 80.06 302 GLU B O 1
ATOM 5373 N N . ALA B 1 303 ? -14.422 35.188 17.297 1 73.56 303 ALA B N 1
ATOM 5374 C CA . ALA B 1 303 ? -13.578 36.188 16.641 1 73.56 303 ALA B CA 1
ATOM 5375 C C . ALA B 1 303 ? -12.539 36.75 17.609 1 73.56 303 ALA B C 1
ATOM 5377 O O . ALA B 1 303 ? -12.812 36.906 18.797 1 73.56 303 ALA B O 1
ATOM 5378 N N . PRO B 1 304 ? -11.266 36.688 17.219 1 63.22 304 PRO B N 1
ATOM 5379 C CA . PRO B 1 304 ? -10.312 37.344 18.125 1 63.22 304 PRO B CA 1
ATOM 5380 C C . PRO B 1 304 ? -10.75 38.75 18.547 1 63.22 304 PRO B C 1
ATOM 5382 O O . PRO B 1 304 ? -11.266 39.5 17.703 1 63.22 304 PRO B O 1
ATOM 5385 N N . VAL B 1 305 ? -11.141 38.938 19.75 1 54.56 305 VAL B N 1
ATOM 5386 C CA . VAL B 1 305 ? -11.484 40.281 20.25 1 54.56 305 VAL B CA 1
ATOM 5387 C C . VAL B 1 305 ? -10.344 41.25 19.953 1 54.56 305 VAL B C 1
ATOM 5389 O O . VAL B 1 305 ? -9.203 41.031 20.359 1 54.56 305 VAL B O 1
ATOM 5392 N N . LEU B 1 306 ? -10.352 41.906 18.922 1 49.75 306 LEU B N 1
ATOM 5393 C CA . LEU B 1 306 ? -9.391 43 18.766 1 49.75 306 LEU B CA 1
ATOM 5394 C C . LEU B 1 306 ? -9.344 43.875 20 1 49.75 306 LEU B C 1
ATOM 5396 O O . LEU B 1 306 ? -10.375 44.375 20.453 1 49.75 306 LEU B O 1
ATOM 5400 N N . SER B 1 307 ? -8.562 43.562 21 1 42.22 307 SER B N 1
ATOM 5401 C CA . SER B 1 307 ? -8.359 44.531 22.078 1 42.22 307 SER B CA 1
ATOM 5402 C C . SER B 1 307 ? -8.125 45.938 21.531 1 42.22 307 SER B C 1
ATOM 5404 O O . SER B 1 307 ? -7.156 46.156 20.812 1 42.22 307 SER B O 1
ATOM 5406 N N . THR B 1 308 ? -9.062 46.781 21.281 1 41.72 308 THR B N 1
ATOM 5407 C CA . THR B 1 308 ? -8.93 48.25 21.125 1 41.72 308 THR B CA 1
ATOM 5408 C C . THR B 1 308 ? -8.242 48.875 22.328 1 41.72 308 THR B C 1
ATOM 5410 O O . THR B 1 308 ? -8.844 49 23.391 1 41.72 308 THR B O 1
ATOM 5413 N N . SER B 1 309 ? -6.953 48.656 22.672 1 38.47 309 SER B N 1
ATOM 5414 C CA . SER B 1 309 ? -6.289 49.562 23.609 1 38.47 309 SER B CA 1
ATOM 5415 C C . SER B 1 309 ? -6.496 51.031 23.203 1 38.47 309 SER B C 1
ATOM 5417 O O . SER B 1 309 ? -6 51.469 22.172 1 38.47 309 SER B O 1
ATOM 5419 N N . GLN B 1 310 ? -7.477 51.781 23.562 1 35.78 310 GLN B N 1
ATOM 5420 C CA . GLN B 1 310 ? -7.734 53.219 23.594 1 35.78 310 GLN B CA 1
ATOM 5421 C C . GLN B 1 310 ? -6.625 53.938 24.328 1 35.78 310 GLN B C 1
ATOM 5423 O O . GLN B 1 310 ? -6.617 54 25.562 1 35.78 310 GLN B O 1
ATOM 5428 N N . GLU B 1 311 ? -5.289 53.969 23.969 1 35 311 GLU B N 1
ATOM 5429 C CA . GLU B 1 311 ? -4.453 55.062 24.484 1 35 311 GLU B CA 1
ATOM 5430 C C . GLU B 1 311 ? -5.078 56.406 24.172 1 35 311 GLU B C 1
ATOM 5432 O O . GLU B 1 311 ? -5.484 56.688 23.047 1 35 311 GLU B O 1
ATOM 5437 N N . GLY B 1 312 ? -5.512 57.219 25.062 1 33.25 312 GLY B N 1
ATOM 5438 C CA . GLY B 1 312 ? -6.055 58.562 25.172 1 33.25 312 GLY B CA 1
ATOM 5439 C C . GLY B 1 312 ? -5.199 59.594 24.484 1 33.25 312 GLY B C 1
ATOM 5440 O O . GLY B 1 312 ? -4.059 59.844 24.875 1 33.25 312 GLY B O 1
ATOM 5441 N N . GLU B 1 313 ? -5.203 59.844 23.078 1 30.31 313 GLU B N 1
ATOM 5442 C CA . GLU B 1 313 ? -4.68 61 22.359 1 30.31 313 GLU B CA 1
ATOM 5443 C C . GLU B 1 313 ? -5.145 62.312 23 1 30.31 313 GLU B C 1
ATOM 5445 O O . GLU B 1 313 ? -6.344 62.531 23.156 1 30.31 313 GLU B O 1
ATOM 5450 N N . ASP B 1 314 ? -4.508 62.875 23.984 1 31.23 314 ASP B N 1
ATOM 5451 C CA . ASP B 1 314 ? -4.562 64.312 24.188 1 31.23 314 ASP B CA 1
ATOM 5452 C C . ASP B 1 314 ? -4.488 65.062 22.859 1 31.23 314 ASP B C 1
ATOM 5454 O O . ASP B 1 314 ? -3.619 64.75 22.031 1 31.23 314 ASP B O 1
ATOM 5458 N N . GLY B 1 315 ? -5.551 65.688 22.375 1 24.98 315 GLY B N 1
ATOM 5459 C CA . GLY B 1 315 ? -6.105 66.312 21.203 1 24.98 315 GLY B CA 1
ATOM 5460 C C . GLY B 1 315 ? -5.27 67.5 20.719 1 24.98 315 GLY B C 1
ATOM 5461 O O . GLY B 1 315 ? -5.648 68.688 20.891 1 24.98 315 GLY B O 1
ATOM 5462 N N . ASP B 1 316 ? -3.92 67.688 20.891 1 28.03 316 ASP B N 1
ATOM 5463 C CA . ASP B 1 316 ? -3.584 68.875 20.094 1 28.03 316 ASP B CA 1
ATOM 5464 C C . ASP B 1 316 ? -4.18 68.75 18.688 1 28.03 316 ASP B C 1
ATOM 5466 O O . ASP B 1 316 ? -4.523 67.688 18.234 1 28.03 316 ASP B O 1
ATOM 5470 N N . GLY B 1 317 ? -4.301 70 17.938 1 24.77 317 GLY B N 1
ATOM 5471 C CA . GLY B 1 317 ? -5.039 70.438 16.75 1 24.77 317 GLY B CA 1
ATOM 5472 C C . GLY B 1 317 ? -4.816 69.562 15.547 1 24.77 317 GLY B C 1
ATOM 5473 O O . GLY B 1 317 ? -3.695 69.438 15.047 1 24.77 317 GLY B O 1
ATOM 5474 N N . ILE B 1 318 ? -5.688 68.5 15.289 1 23.83 318 ILE B N 1
ATOM 5475 C CA . ILE B 1 318 ? -5.836 67.25 14.516 1 23.83 318 ILE B CA 1
ATOM 5476 C C . ILE B 1 318 ? -6.102 67.625 13.055 1 23.83 318 ILE B C 1
ATOM 5478 O O . ILE B 1 318 ? -6.5 66.75 12.266 1 23.83 318 ILE B O 1
ATOM 5482 N N . GLY B 1 319 ? -5.812 69.062 12.68 1 21.88 319 GLY B N 1
ATOM 5483 C CA . GLY B 1 319 ? -6.805 69.25 11.633 1 21.88 319 GLY B CA 1
ATOM 5484 C C . GLY B 1 319 ? -6.773 68.125 10.578 1 21.88 319 GLY B C 1
ATOM 5485 O O . GLY B 1 319 ? -7.805 67.562 10.281 1 21.88 319 GLY B O 1
ATOM 5486 N N . GLU B 1 320 ? -6.098 68.5 9.477 1 23.33 320 GLU B N 1
ATOM 5487 C CA . GLU B 1 320 ? -6.438 68.375 8.062 1 23.33 320 GLU B CA 1
ATOM 5488 C C . GLU B 1 320 ? -6.176 66.938 7.57 1 23.33 320 GLU B C 1
ATOM 5490 O O . GLU B 1 320 ? -5.148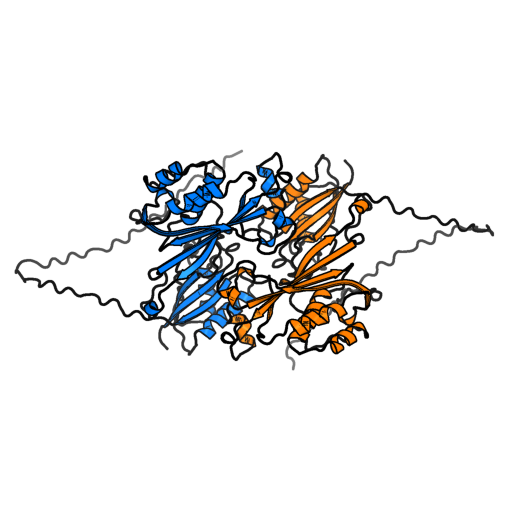 66.375 7.898 1 23.33 320 GLU B O 1
ATOM 5495 N N . GLY B 1 321 ? -7.25 66.125 7.324 1 20.8 321 GLY B N 1
ATOM 5496 C CA . GLY B 1 321 ? -7.547 64.75 6.949 1 20.8 321 GLY B CA 1
ATOM 5497 C C . GLY B 1 321 ? -6.84 64.312 5.684 1 20.8 321 GLY B C 1
ATOM 5498 O O . GLY B 1 321 ? -7.469 64.188 4.629 1 20.8 321 GLY B O 1
ATOM 5499 N N . ASP B 1 322 ? -5.52 64.688 5.473 1 20.55 322 ASP B N 1
ATOM 5500 C CA . ASP B 1 322 ? -5.082 64.438 4.109 1 20.55 322 ASP B CA 1
ATOM 5501 C C . ASP B 1 322 ? -5.18 62.938 3.787 1 20.55 322 ASP B C 1
ATOM 5503 O O . ASP B 1 322 ? -4.879 62.094 4.637 1 20.55 322 ASP B O 1
ATOM 5507 N N . ASP B 1 323 ? -5.977 62.5 2.762 1 21.08 323 ASP B N 1
ATOM 5508 C CA . ASP B 1 323 ? -6.402 61.312 2.008 1 21.08 323 ASP B CA 1
ATOM 5509 C C . ASP B 1 323 ? -5.203 60.5 1.504 1 21.08 323 ASP B C 1
ATOM 5511 O O . ASP B 1 323 ? -4.891 60.531 0.312 1 21.08 323 ASP B O 1
ATOM 5515 N N . GLU B 1 324 ? -4.059 60.406 2.234 1 19.94 324 GLU B N 1
ATOM 5516 C CA . GLU B 1 324 ? -2.99 59.719 1.491 1 19.94 324 GLU B CA 1
ATOM 5517 C C . GLU B 1 324 ? -3.373 58.312 1.136 1 19.94 324 GLU B C 1
ATOM 5519 O O . GLU B 1 324 ? -3.715 57.5 2.014 1 19.94 324 GLU B O 1
ATOM 5524 N N . GLU B 1 325 ? -3.787 58 -0.155 1 21.72 325 GLU B N 1
ATOM 5525 C CA . GLU B 1 325 ? -4.004 56.812 -0.998 1 21.72 325 GLU B CA 1
ATOM 5526 C C . GLU B 1 325 ? -2.803 55.875 -0.947 1 21.72 325 GLU B C 1
ATOM 5528 O O . GLU B 1 325 ? -1.715 56.219 -1.41 1 21.72 325 GLU B O 1
ATOM 5533 N N . GLU B 1 326 ? -2.504 55.156 0.177 1 20.75 326 GLU B N 1
ATOM 5534 C CA . GLU B 1 326 ? -1.424 54.188 0.182 1 20.75 326 GLU B CA 1
ATOM 5535 C C . GLU B 1 326 ? -1.607 53.156 -0.934 1 20.75 326 GLU B C 1
ATOM 5537 O O . GLU B 1 326 ? -2.594 52.406 -0.949 1 20.75 326 GLU B O 1
ATOM 5542 N N . GLU B 1 327 ? -1.091 53.406 -2.168 1 21.09 327 GLU B N 1
ATOM 5543 C CA . GLU B 1 327 ? -0.877 52.562 -3.35 1 21.09 327 GLU B CA 1
ATOM 5544 C C . GLU B 1 327 ? -0.135 51.281 -2.992 1 21.09 327 GLU B C 1
ATOM 5546 O O . GLU B 1 327 ? 0.943 51.312 -2.396 1 21.09 327 GLU B O 1
ATOM 5551 N N . GLU B 1 328 ? -0.859 50.188 -2.664 1 20.59 328 GLU B N 1
ATOM 5552 C CA . GLU B 1 328 ? -0.463 48.781 -2.562 1 20.59 328 GLU B CA 1
ATOM 5553 C C . GLU B 1 328 ? 0.474 48.375 -3.701 1 20.59 328 GLU B C 1
ATOM 5555 O O . GLU B 1 328 ? 0.119 48.5 -4.875 1 20.59 328 GLU B O 1
ATOM 5560 N N . GLU B 1 329 ? 1.815 48.531 -3.582 1 20.36 329 GLU B N 1
ATOM 5561 C CA . GLU B 1 329 ? 2.908 48.156 -4.473 1 20.36 329 GLU B CA 1
ATOM 5562 C C . GLU B 1 329 ? 2.754 46.719 -4.953 1 20.36 329 GLU B C 1
ATOM 5564 O O . GLU B 1 329 ? 2.68 45.781 -4.145 1 20.36 329 GLU B O 1
ATOM 5569 N N . GLU B 1 330 ? 2.119 46.469 -6.133 1 21.72 330 GLU B N 1
ATOM 5570 C CA . GLU B 1 330 ? 2.098 45.344 -7.062 1 21.72 330 GLU B CA 1
ATOM 5571 C C . GLU B 1 330 ? 3.514 44.875 -7.391 1 21.72 330 GLU B C 1
ATOM 5573 O O . GLU B 1 330 ? 4.262 45.562 -8.078 1 21.72 330 GLU B O 1
ATOM 5578 N N . GLU B 1 331 ? 4.332 44.344 -6.469 1 20.67 331 GLU B N 1
ATOM 5579 C CA . GLU B 1 331 ? 5.633 43.812 -6.844 1 20.67 331 GLU B CA 1
ATOM 5580 C C . GLU B 1 331 ? 5.5 42.812 -8.008 1 20.67 331 GLU B C 1
ATOM 5582 O O . GLU B 1 331 ? 4.852 41.781 -7.887 1 20.67 331 GLU B O 1
ATOM 5587 N N . GLU B 1 332 ? 5.457 43.312 -9.32 1 20.86 332 GLU B N 1
ATOM 5588 C CA . GLU B 1 332 ? 5.625 42.688 -10.617 1 20.86 332 GLU B CA 1
ATOM 5589 C C . GLU B 1 332 ? 6.93 41.875 -10.68 1 20.86 332 GLU B C 1
ATOM 5591 O O . GLU B 1 332 ? 8.016 42.469 -10.633 1 20.86 332 GLU B O 1
ATOM 5596 N N . GLU B 1 333 ? 7.039 40.719 -10.039 1 20.97 333 GLU B N 1
ATOM 5597 C CA . GLU B 1 333 ? 8.172 39.844 -10.273 1 20.97 333 GLU B CA 1
ATOM 5598 C C . GLU B 1 333 ? 8.43 39.656 -11.766 1 20.97 333 GLU B C 1
ATOM 5600 O O . GLU B 1 333 ? 7.516 39.344 -12.531 1 20.97 333 GLU B O 1
ATOM 5605 N N . GLU B 1 334 ? 9.453 40.406 -12.375 1 20.89 334 GLU B N 1
ATOM 5606 C CA . GLU B 1 334 ? 10.094 40.375 -13.68 1 20.89 334 GLU B CA 1
ATOM 5607 C C . GLU B 1 334 ? 10.398 38.969 -14.141 1 20.89 334 GLU B C 1
ATOM 5609 O O . GLU B 1 334 ? 10.844 38.125 -13.352 1 20.89 334 GLU B O 1
ATOM 5614 N N . GLU B 1 335 ? 9.766 38.562 -15.258 1 21.25 335 GLU B N 1
ATOM 5615 C CA . GLU B 1 335 ? 9.875 37.438 -16.188 1 21.25 335 GLU B CA 1
ATOM 5616 C C . GLU B 1 335 ? 11.305 37.281 -16.688 1 21.25 335 GLU B C 1
ATOM 5618 O O . GLU B 1 335 ? 11.828 38.156 -17.391 1 21.25 335 GLU B O 1
ATOM 5623 N N . ILE B 1 336 ? 12.266 36.812 -15.969 1 19.95 336 ILE B N 1
ATOM 5624 C CA . ILE B 1 336 ? 13.594 36.562 -16.516 1 19.95 336 ILE B CA 1
ATOM 5625 C C . ILE B 1 336 ? 13.477 35.625 -17.734 1 19.95 336 ILE B C 1
ATOM 5627 O O . ILE B 1 336 ? 13.062 34.469 -17.609 1 19.95 336 ILE B O 1
ATOM 5631 N N . ARG B 1 337 ? 13.172 36.156 -19 1 20.66 337 ARG B N 1
ATOM 5632 C CA . ARG B 1 337 ? 13.266 35.531 -20.312 1 20.66 337 ARG B CA 1
ATOM 5633 C C . ARG B 1 337 ? 14.688 35.062 -20.609 1 20.66 337 ARG B C 1
ATOM 5635 O O . ARG B 1 337 ? 15.508 35.844 -21.094 1 20.66 337 ARG B O 1
ATOM 5642 N N . GLU B 1 338 ? 15.562 34.625 -19.781 1 22.02 338 GLU B N 1
ATOM 5643 C CA . GLU B 1 338 ? 16.844 34.312 -20.391 1 22.02 338 GLU B CA 1
ATOM 5644 C C . GLU B 1 338 ? 16.672 33.312 -21.547 1 22.02 338 GLU B C 1
ATOM 5646 O O . GLU B 1 338 ? 16.188 32.219 -21.359 1 22.02 338 GLU B O 1
ATOM 5651 N N . GLY B 1 339 ? 16.281 33.781 -22.828 1 22.05 339 GLY B N 1
ATOM 5652 C CA . GLY B 1 339 ? 16.328 33.188 -24.156 1 22.05 339 GLY B CA 1
ATOM 5653 C C . GLY B 1 339 ? 17.703 32.625 -24.5 1 22.05 339 GLY B C 1
ATOM 5654 O O . GLY B 1 339 ? 18.703 33.344 -24.484 1 22.05 339 GLY B O 1
ATOM 5655 N N . SER B 1 340 ? 18.078 31.375 -24.094 1 20.58 340 SER B N 1
ATOM 5656 C CA . SER B 1 340 ? 19.266 30.625 -24.547 1 20.58 340 SER B CA 1
ATOM 5657 C C . SER B 1 340 ? 19.406 30.688 -26.062 1 20.58 340 SER B C 1
ATOM 5659 O O . SER B 1 340 ? 18.484 30.312 -26.797 1 20.58 340 SER B O 1
ATOM 5661 N N . SER B 1 341 ? 20.172 31.609 -26.656 1 22.58 341 SER B N 1
ATOM 5662 C CA . SER B 1 341 ? 20.781 31.781 -27.969 1 22.58 341 SER B CA 1
ATOM 5663 C C . SER B 1 341 ? 21.562 30.547 -28.391 1 22.58 341 SER B C 1
ATOM 5665 O O . SER B 1 341 ? 22.391 30.594 -29.297 1 22.58 341 SER B O 1
ATOM 5667 N N . MET B 1 342 ? 21.344 29.328 -28.188 1 18.88 342 MET B N 1
ATOM 5668 C CA . MET B 1 342 ? 22.312 28.406 -28.797 1 18.88 342 MET B CA 1
ATOM 5669 C C . MET B 1 342 ? 22.453 28.688 -30.281 1 18.88 342 MET B C 1
ATOM 5671 O O . MET B 1 342 ? 21.5 28.5 -31.047 1 18.88 342 MET B O 1
ATOM 5675 N N . LYS B 1 343 ? 23.438 29.609 -30.781 1 21.7 343 LYS B N 1
ATOM 5676 C CA . LYS B 1 343 ? 24.219 29.812 -32 1 21.7 343 LYS B CA 1
ATOM 5677 C C . LYS B 1 343 ? 24.766 28.484 -32.531 1 21.7 343 LYS B C 1
ATOM 5679 O O . LYS B 1 343 ? 25.141 27.609 -31.75 1 21.7 343 LYS B O 1
ATOM 5684 N N . ARG B 1 344 ? 24.562 28.344 -33.781 1 20.81 344 ARG B N 1
ATOM 5685 C CA . ARG B 1 344 ? 25.172 27.578 -34.875 1 20.81 344 ARG B CA 1
ATOM 5686 C C . ARG B 1 344 ? 26.688 27.75 -34.875 1 20.81 344 ARG B C 1
ATOM 5688 O O . ARG B 1 344 ? 27.203 28.75 -34.375 1 20.81 344 ARG B O 1
ATOM 5695 N N . SER B 1 345 ? 27.656 26.859 -35.406 1 19.23 345 SER B N 1
ATOM 5696 C CA . SER B 1 345 ? 29.016 26.594 -35.875 1 19.23 345 SER B CA 1
ATOM 5697 C C . SER B 1 345 ? 29.5 27.688 -36.812 1 19.23 345 SER B C 1
ATOM 5699 O O . SER B 1 345 ? 30.609 27.594 -37.375 1 19.23 345 SER B O 1
ATOM 5701 N N . GLU B 1 346 ? 29.438 28.969 -36.75 1 17.86 346 GLU B N 1
ATOM 5702 C CA . GLU B 1 346 ? 30.672 29.438 -37.344 1 17.86 346 GLU B CA 1
ATOM 5703 C C . GLU B 1 346 ? 31.875 29.203 -36.438 1 17.86 346 GLU B C 1
ATOM 5705 O O . GLU B 1 346 ? 33.031 29.281 -36.875 1 17.86 346 GLU B O 1
ATOM 5710 N N . LYS B 1 347 ? 32.156 28.797 -35.219 1 15.62 347 LYS B N 1
ATOM 5711 C CA . LYS B 1 347 ? 33.406 28.062 -35.031 1 15.62 347 LYS B CA 1
ATOM 5712 C C . LYS B 1 347 ? 33.219 26.562 -35.25 1 15.62 347 LYS B C 1
ATOM 5714 O O . LYS B 1 347 ? 32.219 26 -34.812 1 15.62 347 LYS B O 1
#

Nearest PDB structures (foldseek):
  1vs3-assembly1_B  TM=9.186E-01  e=3.534E-24  Thermus thermophilus HB8
  6sgb-assembly1_FB  TM=7.571E-01  e=6.444E-20  Trypanosoma brucei brucei
  9enb-assembly1_B  TM=7.762E-01  e=2.034E-18  Homo sapiens
  6sgb-assembly1_FC  TM=7.670E-01  e=4.207E-18  Trypanosoma brucei brucei
  9ene-assembly1_B  TM=7.674E-01  e=2.434E-16  Homo sapiens

Foldseek 3Di:
DDKFKKKWKKWFQQQQAQWADDDPDPPPPDAQPCRHVQSVLQVLVCVVPFPDRWGKAWQDIAGHQATAPITIIMIMTHHPDDDDFVVSQVSSQVVCVVVVHGMHTDTMDTFAPPFGSNQFFPKWKKKFKEKEFQDLVLDDPDNVCSVPRQDDDPQCVLAYHYHDDNQQALVQLQVLQCLQAAKFQQLQLAADDPDDDPPDRRIWHWHGWGKDWDADPDDDPSCVRITMIMIMIMTHDHHHLNVQSSVLQSRCRSVVNDHSVLVNCCRVPRHNPSHDPVGDRTDNSRMYRYDTDGDPVSRYDDDPPPPPPPPPPPDDDDDDPPPPPPPPDPPPPDDPPPDDDDCPPDD/DDKFKKKWKKWFQQQQAQWADDDPDPPPPPAQPCRHVQSLLQVLVCVVPFPDRWGKAWQDIAGHQATAPITMIMIMTHHPDDDDFVVSQVSSQVVCVVVVHGMHTDTMDTFAPPFGSNQFFPKWKKKFKEKEFQDLVLDDPDNVCSVPRQDDDPQCVLAYHYHDDNQQALVQLFVLQCLQAAKFQQLQLAADDPDDDPPDRRIWHWHGWGKDWDADPDDDPSCVRITMIMIMIMTHDHHHLNVQSSVLQSRCRSVVNDHSVLVNCCRVPRHNPSHDPVGDRTDNSRMYRYDTDGDPVSRYDDDPPPPPPPPPPPDDPPDDPPPPPPPPPPPPPDDPPPPPPPDDPPD

pLDDT: mean 84.04, std 24.43, range [15.62, 98.88]

InterPro domains:
  IPR001406 Pseudouridine synthase I, TruA [MF_00171] (4-294)
  IPR001406 Pseudouridine synthase I, TruA [PTHR11142] (3-322)
  IPR020094 Pseudouridine synthase TruA/RsuA/RluB/E/F, N-terminal [G3DSA:3.30.70.580] (3-120)
  IPR020095 Pseudouridine synthase I, TruA, C-terminal [G3DSA:3.30.70.660] (122-296)
  IPR020097 Pseudouridine synthase I, TruA, alpha/beta domain [PF01416] (178-295)
  IPR020103 Pseudouridine synthase, catalytic domain superfamily [SSF55120] (3-302)

Organism: Bemisia tabaci (NCBI:txid7038)

Radius of gyration: 31.45 Å; Cα contacts (8 Å, |Δi|>4): 1304; chains: 2; bounding box: 71×130×76 Å